Protein AF-A0A938UP21-F1 (afdb_monomer)

Secondary structure (DSSP, 8-state):
-PPPHHHHHHHHHHHHHHHHHHHHHHHHHHHH-TTHHHHHHHT-SSPPEE-TTS-EE--HHHHHHHHHHTIIIIITTTS-HHHHHHHHHHHHHHHHHHTT----HHHHHHHHHHHHHHHHHTT-HHHHHHHHHHHHHHHHHHHHHHHHHHHHHS-----PPPTTPPPGGGTSPPPHHHHTT---TTT--S-HHHHHTTHHHHHHHHHH--EEEEEE-SSTTSPPEEEEEEPPPP-SSS---HHHHHHHHHHHSTTSSBSS--HHHHHHHHHHTT-PBTTTEEEHHHHHHHHHH-TTS--BSSHHHHHHHHHHHHHT-SSGGG-EEEESEEETTTTEEET-B-S--TT----TTPEEEEHHHHHHS--------PPPP----PPP--PPPPPPPP----S------PPPTT-HHHHGGGHHHHHHHHTTSS----------PPPP----------

Sequence (454 aa):
MALSNRDRIQRGLDHVRVAVIPFVERELHAKLGPDWIEDVKAGRERALTVNPDGSVHWDAYGVLKTMMDRWHEVFRGTLGPAERSYTGELVDVRNRWAHDHTFTSDDTLRALDTMQRLCEAVGAAESAQEIGKLRNDTMRAVFDEQARNQTRYQGELQGMPSANLKPWREVATPHPDVASGNFMEAEFAADLAQVHAGKTVSLRIREAWTLVLVPTQPDPRAPIALATLRIAAPQGQAAQPLAERTAARLKTGEEYMVAALAPRVLIEYLDTHGLWHDPGHAALQELADWCGSFCYMPRLTAPMSVLEVTVSSGLGALLAEDKLAIAESWGAEANCYRGLALSAKPTLVLVPALLVVKYEAADAFPPPQDKPKTPPTRCPEPEPRDPPEPPEPPVVLPTRFFATVALDAVRPVPDLRDWKTISRSLSHQDGAASRTLGPRAGDPLSKQTGPRND

Radius of gyration: 39.06 Å; Cα contacts (8 Å, |Δi|>4): 400; chains: 1; bounding box: 122×60×92 Å

Mean predicted aligned error: 22.08 Å

pLDDT: mean 74.07, std 18.41, range [28.77, 97.56]

Structure (mmCIF, N/CA/C/O backbone):
data_AF-A0A938UP21-F1
#
_entry.id   AF-A0A938UP21-F1
#
loop_
_atom_site.group_PDB
_atom_site.id
_atom_site.type_symbol
_atom_site.label_atom_id
_atom_site.label_alt_id
_atom_site.label_comp_id
_atom_site.label_asym_id
_atom_site.label_entity_id
_atom_site.label_seq_id
_atom_site.pdbx_PDB_ins_code
_atom_site.Cartn_x
_atom_site.Cartn_y
_atom_site.Cartn_z
_atom_site.occupancy
_atom_site.B_iso_or_equiv
_atom_site.auth_seq_id
_atom_site.auth_comp_id
_atom_site.auth_asym_id
_atom_site.auth_atom_id
_atom_site.pdbx_PDB_model_num
ATOM 1 N N . MET A 1 1 ? -18.240 23.012 7.605 1.00 53.16 1 MET A N 1
ATOM 2 C CA . MET A 1 1 ? -16.763 22.969 7.706 1.00 53.16 1 MET A CA 1
ATOM 3 C C . MET A 1 1 ? -16.337 21.511 7.683 1.00 53.16 1 MET A C 1
ATOM 5 O O . MET A 1 1 ? -16.989 20.713 8.345 1.00 53.16 1 MET A O 1
ATOM 9 N N . ALA A 1 2 ? -15.335 21.143 6.882 1.00 70.81 2 ALA A N 1
ATOM 10 C CA . ALA A 1 2 ? -14.816 19.775 6.882 1.00 70.81 2 ALA A CA 1
ATOM 11 C C . ALA A 1 2 ? -14.104 19.507 8.216 1.00 70.81 2 ALA A C 1
ATOM 13 O O . ALA A 1 2 ? -13.318 20.338 8.663 1.00 70.81 2 ALA A O 1
ATOM 14 N N . LEU A 1 3 ? -14.411 18.380 8.857 1.00 84.06 3 LEU A N 1
ATOM 15 C CA . LEU A 1 3 ? -13.763 17.967 10.103 1.00 84.06 3 LEU A CA 1
ATOM 16 C C . LEU A 1 3 ? -12.276 17.714 9.861 1.00 84.06 3 LEU A C 1
ATOM 18 O O . LEU A 1 3 ? -11.917 17.096 8.853 1.00 84.06 3 LEU A O 1
ATOM 22 N N . SER A 1 4 ? -11.417 18.165 10.775 1.00 91.44 4 SER A N 1
ATOM 23 C CA . SER A 1 4 ? -10.003 17.799 10.725 1.00 91.44 4 SER A CA 1
ATOM 24 C C . SER A 1 4 ? -9.814 16.347 11.176 1.00 91.44 4 SER A C 1
ATOM 26 O O . SER A 1 4 ? -10.641 15.790 11.900 1.00 91.44 4 SER A O 1
ATOM 28 N N . ASN A 1 5 ? -8.710 15.719 10.769 1.00 92.56 5 ASN A N 1
ATOM 29 C CA . ASN A 1 5 ? -8.352 14.366 11.216 1.00 92.56 5 ASN A CA 1
ATOM 30 C C . ASN A 1 5 ? -8.297 14.261 12.744 1.00 92.56 5 ASN A C 1
ATOM 32 O O . ASN A 1 5 ? -8.788 13.301 13.333 1.00 92.56 5 ASN A O 1
ATOM 36 N N . ARG A 1 6 ? -7.793 15.309 13.394 1.00 93.44 6 ARG A N 1
ATOM 37 C CA . ARG A 1 6 ? -7.751 15.402 14.847 1.00 93.44 6 ARG A CA 1
ATOM 38 C C . ARG A 1 6 ? -9.147 15.460 15.475 1.00 93.44 6 ARG A C 1
ATOM 40 O O . ARG A 1 6 ? -9.380 14.774 16.467 1.00 93.44 6 ARG A O 1
ATOM 47 N N . ASP A 1 7 ? -10.071 16.227 14.895 1.00 93.56 7 ASP A N 1
ATOM 48 C CA . ASP A 1 7 ? -11.453 16.316 15.395 1.00 93.56 7 ASP A CA 1
ATOM 49 C C . ASP A 1 7 ? -12.176 14.974 15.273 1.00 93.56 7 ASP A C 1
ATOM 51 O O . ASP A 1 7 ? -12.970 14.606 16.138 1.00 93.56 7 ASP A O 1
ATOM 55 N N . ARG A 1 8 ? -11.890 14.212 14.208 1.00 94.50 8 ARG A N 1
ATOM 56 C CA . ARG A 1 8 ? -12.431 12.858 14.033 1.00 94.50 8 ARG A CA 1
ATOM 57 C C . ARG A 1 8 ? -11.932 11.909 15.120 1.00 94.50 8 ARG A C 1
ATOM 59 O O . ARG A 1 8 ? -12.740 11.185 15.694 1.00 94.50 8 ARG A O 1
ATOM 66 N N . ILE A 1 9 ? -10.637 11.955 15.441 1.00 95.50 9 ILE A N 1
ATOM 67 C CA . ILE A 1 9 ? -10.047 11.169 16.537 1.00 95.50 9 ILE A CA 1
ATOM 68 C C . ILE A 1 9 ? -10.649 11.574 17.882 1.00 95.50 9 ILE A C 1
ATOM 70 O O . ILE A 1 9 ? -10.997 10.700 18.669 1.00 95.50 9 ILE A O 1
ATOM 74 N N . GLN A 1 10 ? -10.823 12.874 18.136 1.00 95.25 10 GLN A N 1
ATOM 75 C CA . GLN A 1 10 ? -11.454 13.357 19.365 1.00 95.25 10 GLN A CA 1
ATOM 76 C C . GLN A 1 10 ? -12.874 12.801 19.520 1.00 95.25 10 GLN A C 1
ATOM 78 O O . GLN A 1 10 ? -13.187 12.215 20.552 1.00 95.25 10 GLN A O 1
ATOM 83 N N . ARG A 1 11 ? -13.704 12.909 18.474 1.00 95.50 11 ARG A N 1
ATOM 84 C CA . ARG A 1 11 ? -15.066 12.350 18.478 1.00 95.50 11 ARG A CA 1
ATOM 85 C C . ARG A 1 11 ? -15.062 10.839 18.703 1.00 95.50 11 ARG A C 1
ATOM 87 O O . ARG A 1 11 ? -15.864 10.340 19.483 1.00 95.50 11 ARG A O 1
ATOM 94 N N . GLY A 1 12 ? -14.141 10.116 18.064 1.00 95.62 12 GLY A N 1
ATOM 95 C CA . GLY A 1 12 ? -13.968 8.681 18.287 1.00 95.62 12 GLY A CA 1
ATOM 96 C C . GLY A 1 12 ? -13.616 8.347 19.743 1.00 95.62 12 GLY A C 1
ATOM 97 O O . GLY A 1 12 ? -14.248 7.479 20.341 1.00 95.62 12 GLY A O 1
ATOM 98 N N . LEU A 1 13 ? -12.671 9.079 20.346 1.00 95.31 13 LEU A N 1
ATOM 99 C CA . LEU A 1 13 ? -12.293 8.913 21.756 1.00 95.31 13 LEU A CA 1
ATOM 100 C C . LEU A 1 13 ? -13.448 9.233 22.712 1.00 95.31 13 LEU A C 1
ATOM 102 O O . LEU A 1 13 ? -13.588 8.561 23.733 1.00 95.31 13 LEU A O 1
ATOM 106 N N . ASP A 1 14 ? -14.284 10.219 22.388 1.00 94.75 14 ASP A N 1
ATOM 107 C CA . ASP A 1 14 ? -15.485 10.532 23.163 1.00 94.75 14 ASP A CA 1
ATOM 108 C C . ASP A 1 14 ? -16.497 9.378 23.138 1.00 94.75 14 ASP A C 1
ATOM 110 O O . ASP A 1 14 ? -17.001 8.991 24.195 1.00 94.75 14 ASP A O 1
ATOM 114 N N . HIS A 1 15 ? -16.733 8.763 21.973 1.00 95.12 15 HIS A N 1
ATOM 115 C CA . HIS A 1 15 ? -17.594 7.579 21.865 1.00 95.12 15 HIS A CA 1
ATOM 116 C C . HIS A 1 15 ? -17.033 6.376 22.630 1.00 95.12 15 HIS A C 1
ATOM 118 O O . HIS A 1 15 ? -17.785 5.710 23.344 1.00 95.12 15 HIS A O 1
ATOM 124 N N . VAL A 1 16 ? -15.721 6.124 22.541 1.00 94.69 16 VAL A N 1
ATOM 125 C CA . VAL A 1 16 ? -15.056 5.062 23.318 1.00 94.69 16 VAL A CA 1
ATOM 126 C C . VAL A 1 16 ? -15.202 5.318 24.811 1.00 94.69 16 VAL A C 1
ATOM 128 O O . VAL A 1 16 ? -15.555 4.408 25.555 1.00 94.69 16 VAL A O 1
ATOM 131 N N . ARG A 1 17 ? -14.977 6.554 25.265 1.00 93.31 17 ARG A N 1
ATOM 132 C CA . ARG A 1 17 ? -15.127 6.920 26.676 1.00 93.31 17 ARG A CA 1
ATOM 133 C C . ARG A 1 17 ? -16.528 6.574 27.181 1.00 93.31 17 ARG A C 1
ATOM 135 O O . ARG A 1 17 ? -16.645 5.872 28.178 1.00 93.31 17 ARG A O 1
ATOM 142 N N . VAL A 1 18 ? -17.573 7.017 26.484 1.00 92.19 18 VAL A N 1
ATOM 143 C CA . VAL A 1 18 ? -18.966 6.753 26.884 1.00 92.19 18 VAL A CA 1
ATOM 144 C C . VAL A 1 18 ? -19.294 5.256 26.844 1.00 92.19 18 VAL A C 1
ATOM 146 O O . VAL A 1 18 ? -19.965 4.757 27.740 1.00 92.19 18 VAL A O 1
ATOM 149 N N . ALA A 1 19 ? -18.788 4.527 25.846 1.00 92.75 19 ALA A N 1
ATOM 150 C CA . ALA A 1 19 ? -19.020 3.092 25.691 1.00 92.75 19 ALA A CA 1
ATOM 151 C C . ALA A 1 19 ? -18.373 2.244 26.795 1.00 92.75 19 ALA A C 1
ATOM 153 O O . ALA A 1 19 ? -18.950 1.263 27.259 1.00 92.75 19 ALA A O 1
ATOM 154 N N . VAL A 1 20 ? -17.152 2.603 27.188 1.00 92.50 20 VAL A N 1
ATOM 155 C CA . VAL A 1 20 ? -16.302 1.762 28.032 1.00 92.50 20 VAL A CA 1
ATOM 156 C C . VAL A 1 20 ? -16.561 1.989 29.525 1.00 92.50 20 VAL A C 1
ATOM 158 O O . VAL A 1 20 ? -16.416 1.047 30.301 1.00 92.50 20 VAL A O 1
ATOM 161 N N . ILE A 1 21 ? -16.988 3.188 29.945 1.00 91.62 21 ILE A N 1
ATOM 162 C CA . ILE A 1 21 ? -17.228 3.506 31.368 1.00 91.62 21 ILE A CA 1
ATOM 163 C C . ILE A 1 21 ? -18.192 2.512 32.047 1.00 91.62 21 ILE A C 1
ATOM 165 O O . ILE A 1 21 ? -17.780 1.912 33.042 1.00 91.62 21 ILE A O 1
ATOM 169 N N . PRO A 1 22 ? -19.412 2.244 31.528 1.00 91.81 22 PRO A N 1
ATOM 170 C CA . PRO A 1 22 ? -20.360 1.356 32.209 1.00 91.81 22 PRO A CA 1
ATOM 171 C C . PRO A 1 22 ? -19.843 -0.080 32.341 1.00 91.81 22 PRO A C 1
ATOM 173 O O . PRO A 1 22 ? -20.136 -0.775 33.312 1.00 91.81 22 PRO A O 1
ATOM 176 N N . PHE A 1 23 ? -19.060 -0.532 31.360 1.00 92.19 23 PHE A N 1
ATOM 177 C CA . PHE A 1 23 ? -18.418 -1.839 31.393 1.00 92.19 23 PHE A CA 1
ATOM 178 C C . PHE A 1 23 ? -17.330 -1.893 32.463 1.00 92.19 23 PHE A C 1
ATOM 180 O O . PHE A 1 23 ? -17.321 -2.803 33.287 1.00 92.19 23 PHE A O 1
ATOM 187 N N . VAL A 1 24 ? -16.439 -0.902 32.483 1.00 90.75 24 VAL A N 1
ATOM 188 C CA . VAL A 1 24 ? -15.326 -0.839 33.434 1.00 90.75 24 VAL A CA 1
ATOM 189 C C . VAL A 1 24 ? -15.830 -0.766 34.871 1.00 90.75 24 VAL A C 1
ATOM 191 O O . VAL A 1 24 ? -15.358 -1.533 35.704 1.00 90.75 24 VAL A O 1
ATOM 194 N N . GLU A 1 25 ? -16.814 0.084 35.160 1.00 90.38 25 GLU A N 1
ATOM 195 C CA . GLU A 1 25 ? -17.383 0.203 36.508 1.00 90.38 25 GLU A CA 1
ATOM 196 C C . GLU A 1 25 ? -18.061 -1.093 36.964 1.00 90.38 25 GLU A C 1
ATOM 198 O O . GLU A 1 25 ? -17.869 -1.519 38.104 1.00 90.38 25 GLU A O 1
ATOM 203 N N . ARG A 1 26 ? -18.783 -1.777 36.066 1.00 90.69 26 ARG A N 1
ATOM 204 C CA . ARG A 1 26 ? -19.416 -3.066 36.367 1.00 90.69 26 ARG A CA 1
ATOM 205 C C . ARG A 1 26 ? -18.391 -4.147 36.709 1.00 90.69 26 ARG A C 1
ATOM 207 O O . ARG A 1 26 ? -18.565 -4.845 37.705 1.00 90.69 26 ARG A O 1
ATOM 214 N N . GLU A 1 27 ? -17.341 -4.301 35.902 1.00 89.75 27 GLU A N 1
ATOM 215 C CA . GLU A 1 27 ? -16.314 -5.326 36.138 1.00 89.75 27 GLU A CA 1
ATOM 216 C C . GLU A 1 27 ? -15.467 -5.004 37.384 1.00 89.75 27 GLU A C 1
ATOM 218 O O . GLU A 1 27 ? -15.149 -5.907 38.160 1.00 89.75 27 GLU A O 1
ATOM 223 N N . LEU A 1 28 ? -15.152 -3.722 37.625 1.00 88.31 28 LEU A N 1
ATOM 224 C CA . LEU A 1 28 ? -14.449 -3.278 38.834 1.00 88.31 28 LEU A CA 1
ATOM 225 C C . LEU A 1 28 ? -15.271 -3.572 40.091 1.00 88.31 28 LEU A C 1
ATOM 227 O O . LEU A 1 28 ? -14.759 -4.208 41.009 1.00 88.31 28 LEU A O 1
ATOM 231 N N . HIS A 1 29 ? -16.550 -3.194 40.109 1.00 88.56 29 HIS A N 1
ATOM 232 C CA . HIS A 1 29 ? -17.440 -3.475 41.235 1.00 88.56 29 HIS A CA 1
ATOM 233 C C . HIS A 1 29 ? -17.622 -4.987 41.458 1.00 88.56 29 HIS A C 1
ATOM 235 O O . HIS A 1 29 ? -17.647 -5.452 42.595 1.00 88.56 29 HIS A O 1
ATOM 241 N N . ALA A 1 30 ? -17.708 -5.782 40.385 1.00 89.12 30 ALA A N 1
ATOM 242 C CA . ALA A 1 30 ? -17.867 -7.234 40.482 1.00 89.12 30 ALA A CA 1
ATOM 243 C C . ALA A 1 30 ? -16.637 -7.956 41.065 1.00 89.12 30 ALA A C 1
ATOM 245 O O . ALA A 1 30 ? -16.796 -9.001 41.699 1.00 89.12 30 ALA A O 1
ATOM 246 N N . LYS A 1 31 ? -15.420 -7.440 40.841 1.00 88.38 31 LYS A N 1
ATOM 247 C CA . LYS A 1 31 ? -14.167 -8.082 41.283 1.00 88.38 31 LYS A CA 1
ATOM 248 C C . LYS A 1 31 ? -13.575 -7.498 42.563 1.00 88.38 31 LYS A C 1
ATOM 250 O O . LYS A 1 31 ? -13.057 -8.268 43.365 1.00 88.38 31 LYS A O 1
ATOM 255 N N . LEU A 1 32 ? -13.635 -6.179 42.739 1.00 83.06 32 LEU A N 1
ATOM 256 C CA . LEU A 1 32 ? -13.038 -5.460 43.873 1.00 83.06 32 LEU A CA 1
ATOM 257 C C . LEU A 1 32 ? -14.063 -5.131 44.975 1.00 83.06 32 LEU A C 1
ATOM 259 O O . LEU A 1 32 ? -13.678 -4.809 46.092 1.00 83.06 32 LEU A O 1
ATOM 263 N N . GLY A 1 33 ? -15.366 -5.256 44.700 1.00 85.69 33 GLY A N 1
ATOM 264 C CA . GLY A 1 33 ? -16.418 -4.989 45.682 1.00 85.69 33 GLY A CA 1
ATOM 265 C C . GLY A 1 33 ? -16.743 -3.493 45.840 1.00 85.69 33 GLY A C 1
ATOM 266 O O . GLY A 1 33 ? -16.491 -2.715 44.921 1.00 85.69 33 GLY A O 1
ATOM 267 N N . PRO A 1 34 ? -17.347 -3.074 46.970 1.00 79.69 34 PRO A N 1
ATOM 268 C CA . PRO A 1 34 ? -17.900 -1.724 47.142 1.00 79.69 34 PRO A CA 1
ATOM 269 C C . PRO A 1 34 ? -16.841 -0.611 47.234 1.00 79.69 34 PRO A C 1
ATOM 271 O O . PRO A 1 34 ? -17.124 0.515 46.834 1.00 79.69 34 PRO A O 1
ATOM 274 N N . ASP A 1 35 ? -15.618 -0.925 47.674 1.00 80.56 35 ASP A N 1
ATOM 275 C CA . ASP A 1 35 ? -14.524 0.047 47.855 1.00 80.56 35 ASP A CA 1
ATOM 276 C C . ASP A 1 35 ? -13.608 0.172 46.623 1.00 80.56 35 ASP A C 1
ATOM 278 O O . ASP A 1 35 ? -12.524 0.759 46.683 1.00 80.56 35 ASP A O 1
ATOM 282 N N . TRP A 1 36 ? -14.056 -0.332 45.467 1.00 82.75 36 TRP A N 1
ATOM 283 C CA . TRP A 1 36 ? -13.267 -0.356 44.233 1.00 82.75 36 TRP A CA 1
ATOM 284 C C . TRP A 1 36 ? -12.728 1.027 43.825 1.00 82.75 36 TRP A C 1
ATOM 286 O O . TRP A 1 36 ? -11.668 1.122 43.207 1.00 82.75 36 TRP A O 1
ATOM 296 N N . ILE A 1 37 ? -13.432 2.109 44.175 1.00 81.38 37 ILE A N 1
ATOM 297 C CA . ILE A 1 37 ? -13.023 3.487 43.867 1.00 81.38 37 ILE A CA 1
ATOM 298 C C . ILE A 1 37 ? -11.719 3.844 44.591 1.00 81.38 37 ILE A C 1
ATOM 300 O O . ILE A 1 37 ? -10.814 4.414 43.975 1.00 81.38 37 ILE A O 1
ATOM 304 N N . GLU A 1 38 ? -11.601 3.508 45.875 1.00 77.56 38 GLU A N 1
ATOM 305 C CA . GLU A 1 38 ? -10.403 3.800 46.668 1.00 77.56 38 GLU A CA 1
ATOM 306 C C . GLU A 1 38 ? -9.229 2.912 46.238 1.00 77.56 38 GLU A C 1
ATOM 308 O O . GLU A 1 38 ? -8.113 3.408 46.070 1.00 77.56 38 GLU A O 1
ATOM 313 N N . ASP A 1 39 ? -9.488 1.647 45.898 1.00 76.75 39 ASP A N 1
ATOM 314 C CA . ASP A 1 39 ? -8.469 0.734 45.363 1.00 76.75 39 ASP A CA 1
ATOM 315 C C . ASP A 1 39 ? -7.904 1.191 44.012 1.00 76.75 39 ASP A C 1
ATOM 317 O O . ASP A 1 39 ? -6.710 1.035 43.722 1.00 76.75 39 ASP A O 1
ATOM 321 N N . VAL A 1 40 ? -8.749 1.748 43.140 1.00 77.50 40 VAL A N 1
ATOM 322 C CA . VAL A 1 40 ? -8.302 2.296 41.853 1.00 77.50 40 VAL A CA 1
ATOM 323 C C . VAL A 1 40 ? -7.555 3.618 42.052 1.00 77.50 40 VAL A C 1
ATOM 325 O O . VAL A 1 40 ? -6.576 3.863 41.344 1.00 77.50 40 VAL A O 1
ATOM 328 N N . LYS A 1 41 ? -7.950 4.453 43.023 1.00 76.38 41 LYS A N 1
ATOM 329 C CA . LYS A 1 41 ? -7.208 5.675 43.380 1.00 76.38 41 LYS A CA 1
ATOM 330 C C . LYS A 1 41 ? -5.822 5.358 43.943 1.00 76.38 41 LYS A C 1
ATOM 332 O O . LYS A 1 41 ? -4.856 5.984 43.516 1.00 76.38 41 LYS A O 1
ATOM 337 N N . ALA A 1 42 ? -5.713 4.384 44.846 1.00 69.94 42 ALA A N 1
ATOM 338 C CA . ALA A 1 42 ? -4.457 4.020 45.503 1.00 69.94 42 ALA A CA 1
ATOM 339 C C . ALA A 1 42 ? -3.399 3.472 44.528 1.00 69.94 42 ALA A C 1
ATOM 341 O O . ALA A 1 42 ? -2.203 3.664 44.735 1.00 69.94 42 ALA A O 1
ATOM 342 N N . GLY A 1 43 ? -3.826 2.810 43.448 1.00 66.88 43 GLY A N 1
ATOM 343 C CA . GLY A 1 43 ? -2.924 2.234 42.445 1.00 66.88 43 GLY A CA 1
ATOM 344 C C . GLY A 1 43 ? -2.545 3.154 41.283 1.00 66.88 43 GLY A C 1
ATOM 345 O O . GLY A 1 43 ? -1.907 2.682 40.345 1.00 66.88 43 GLY A O 1
ATOM 346 N N . ARG A 1 44 ? -2.955 4.429 41.292 1.00 68.00 44 ARG A N 1
ATOM 347 C CA . ARG A 1 44 ? -2.713 5.370 40.190 1.00 68.00 44 ARG A CA 1
ATOM 348 C C . ARG A 1 44 ? -1.779 6.503 40.580 1.00 68.00 44 ARG A C 1
ATOM 350 O O . ARG A 1 44 ? -1.978 7.163 41.588 1.00 68.00 44 ARG A O 1
ATOM 357 N N . GLU A 1 45 ? -0.858 6.837 39.677 1.00 62.69 45 GLU A N 1
ATOM 358 C CA . GLU A 1 45 ? -0.044 8.059 39.787 1.00 62.69 45 GLU A CA 1
ATOM 359 C C . GLU A 1 45 ? -0.882 9.344 39.648 1.00 62.69 45 GLU A C 1
ATOM 361 O O . GLU A 1 45 ? -0.551 10.376 40.227 1.00 62.69 45 GLU A O 1
ATOM 366 N N . ARG A 1 46 ? -1.984 9.296 38.884 1.00 65.38 46 ARG A N 1
ATOM 367 C CA . ARG A 1 46 ? -2.949 10.399 38.745 1.00 65.38 46 ARG A CA 1
ATOM 368 C C . ARG A 1 46 ? -4.278 10.019 39.383 1.00 65.38 46 ARG A C 1
ATOM 370 O O . ARG A 1 46 ? -4.991 9.158 38.861 1.00 65.38 46 ARG A O 1
ATOM 377 N N . ALA A 1 47 ? -4.605 10.691 40.484 1.00 61.84 47 ALA A N 1
ATOM 378 C CA . ALA A 1 47 ? -5.846 10.481 41.217 1.00 61.84 47 ALA A CA 1
ATOM 379 C C . ALA A 1 47 ? -7.077 10.734 40.332 1.00 61.84 47 ALA A C 1
ATOM 381 O O . ALA A 1 47 ? -7.118 11.679 39.542 1.00 61.84 47 ALA A O 1
ATOM 382 N N . LEU A 1 48 ? -8.089 9.878 40.483 1.00 69.88 48 LEU A N 1
ATOM 383 C CA . LEU A 1 48 ? -9.390 10.063 39.854 1.00 69.88 48 LEU A CA 1
ATOM 384 C C . LEU A 1 48 ? -10.140 11.199 40.552 1.00 69.88 48 LEU A C 1
ATOM 386 O O . LEU A 1 48 ? -10.275 11.209 41.776 1.00 69.88 48 LEU A O 1
ATOM 390 N N . THR A 1 49 ? -10.653 12.138 39.766 1.00 71.88 49 THR A N 1
ATOM 391 C CA . THR A 1 49 ? -11.546 13.189 40.254 1.00 71.88 49 THR A CA 1
ATOM 392 C C . THR A 1 49 ? -12.931 12.604 40.495 1.00 71.88 49 THR A C 1
ATOM 394 O O . THR A 1 49 ? -13.519 12.012 39.590 1.00 71.88 49 THR A O 1
ATOM 397 N N . VAL A 1 50 ? -13.454 12.768 41.708 1.00 74.56 50 VAL A N 1
ATOM 398 C CA . VAL A 1 50 ? -14.803 12.331 42.084 1.00 74.56 50 VAL A CA 1
ATOM 399 C C . VAL A 1 50 ? -15.700 13.560 42.155 1.00 74.56 50 VAL A C 1
ATOM 401 O O . VAL A 1 50 ? -15.324 14.567 42.757 1.00 74.56 50 VAL A O 1
ATOM 404 N N . ASN A 1 51 ? -16.861 13.492 41.506 1.00 75.56 51 ASN A N 1
ATOM 405 C CA . ASN A 1 51 ? -17.850 14.561 41.558 1.00 75.56 51 ASN A CA 1
ATOM 406 C C . ASN A 1 51 ? -18.500 14.624 42.954 1.00 75.56 51 ASN A C 1
ATOM 408 O O . ASN A 1 51 ? -18.519 13.618 43.664 1.00 75.56 51 ASN A O 1
ATOM 412 N N . PRO A 1 52 ? -19.115 15.758 43.332 1.00 67.00 52 PRO A N 1
ATOM 413 C CA . PRO A 1 52 ? -19.845 15.883 44.600 1.00 67.00 52 PRO A CA 1
ATOM 414 C C . PRO A 1 52 ? -20.971 14.849 44.788 1.00 67.00 52 PRO A C 1
ATOM 416 O O . PRO A 1 52 ? -21.355 14.572 45.917 1.00 67.00 52 PRO A O 1
ATOM 419 N N . ASP A 1 53 ? -21.467 14.275 43.688 1.00 67.62 53 ASP A N 1
ATOM 420 C CA . ASP A 1 53 ? -22.515 13.244 43.634 1.00 67.62 53 ASP A CA 1
ATOM 421 C C . ASP A 1 53 ? -21.979 11.805 43.829 1.00 67.62 53 ASP A C 1
ATOM 423 O O . ASP A 1 53 ? -22.693 10.824 43.663 1.00 67.62 53 ASP A O 1
ATOM 427 N N . GLY A 1 54 ? -20.682 11.643 44.116 1.00 69.62 54 GLY A N 1
ATOM 428 C CA . GLY A 1 54 ? -20.049 10.333 44.319 1.00 69.62 54 GLY A CA 1
ATOM 429 C C . GLY A 1 54 ? -19.674 9.581 43.033 1.00 69.62 54 GLY A C 1
ATOM 430 O O . GLY A 1 54 ? -18.928 8.607 43.099 1.00 69.62 54 GLY A O 1
ATOM 431 N N . SER A 1 55 ? -20.103 10.046 41.853 1.00 74.31 55 SER A N 1
ATOM 432 C CA . SER A 1 55 ? -19.690 9.486 40.556 1.00 74.31 55 SER A CA 1
ATOM 433 C C . SER A 1 55 ? -18.231 9.826 40.220 1.00 74.31 55 SER A C 1
ATOM 435 O O . SER A 1 55 ? -17.794 10.965 40.425 1.00 74.31 55 SER A O 1
ATOM 437 N N . VAL A 1 56 ? -17.498 8.896 39.606 1.00 80.38 56 VAL A N 1
ATOM 438 C CA . VAL A 1 56 ? -16.130 9.139 39.125 1.00 80.38 56 VAL A CA 1
ATOM 439 C C . VAL A 1 56 ? -16.160 9.896 37.794 1.00 80.38 56 VAL A C 1
ATOM 441 O O . VAL A 1 56 ? -16.812 9.481 36.839 1.00 80.38 56 VAL A O 1
ATOM 444 N N . HIS A 1 57 ? -15.420 11.003 37.696 1.00 82.50 57 HIS A N 1
ATOM 445 C CA . HIS A 1 57 ? -15.221 11.688 36.422 1.00 82.50 57 HIS A CA 1
ATOM 446 C C . HIS A 1 57 ? -14.112 10.991 35.623 1.00 82.50 57 HIS A C 1
ATOM 448 O O . HIS A 1 57 ? -12.918 11.163 35.887 1.00 82.50 57 HIS A O 1
ATOM 454 N N . TRP A 1 58 ? -14.520 10.219 34.618 1.00 83.31 58 TRP A N 1
ATOM 455 C CA . TRP A 1 58 ? -13.621 9.524 33.703 1.00 83.31 58 TRP A CA 1
ATOM 456 C C . TRP A 1 58 ? -13.242 10.391 32.502 1.00 83.31 58 TRP A C 1
ATOM 458 O O . TRP A 1 58 ? -14.096 10.878 31.757 1.00 83.31 58 TRP A O 1
ATOM 468 N N . ASP A 1 59 ? -11.941 10.527 32.255 1.00 86.38 59 ASP A N 1
ATOM 469 C CA . ASP A 1 59 ? -11.420 10.957 30.962 1.00 86.38 59 ASP A CA 1
ATOM 470 C C . ASP A 1 59 ? -11.048 9.737 30.099 1.00 86.38 59 ASP A C 1
ATOM 472 O O . ASP A 1 59 ? -10.884 8.623 30.603 1.00 86.38 59 ASP A O 1
ATOM 476 N N . ALA A 1 60 ? -10.908 9.931 28.783 1.00 87.38 60 ALA A N 1
ATOM 477 C CA . ALA A 1 60 ? -10.624 8.829 27.856 1.00 87.38 60 ALA A CA 1
ATOM 478 C C . ALA A 1 60 ? -9.313 8.092 28.197 1.00 87.38 60 ALA A C 1
ATOM 480 O O . ALA A 1 60 ? -9.238 6.873 28.090 1.00 87.38 60 ALA A O 1
ATOM 481 N N . TYR A 1 61 ? -8.283 8.807 28.660 1.00 90.19 61 TYR A N 1
ATOM 482 C CA . TYR A 1 61 ? -7.043 8.163 29.101 1.00 90.19 61 TYR A CA 1
ATOM 483 C C . TYR A 1 61 ? -7.215 7.460 30.434 1.00 90.19 61 TYR A C 1
ATOM 485 O O . TYR A 1 6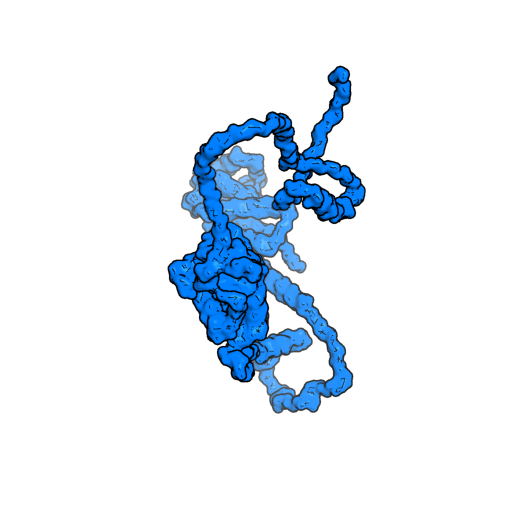1 ? -6.737 6.344 30.591 1.00 90.19 61 TYR A O 1
ATOM 493 N N . GLY A 1 62 ? -7.908 8.077 31.387 1.00 87.88 62 GLY A N 1
ATOM 494 C CA . GLY A 1 62 ? -8.186 7.484 32.679 1.00 87.88 62 GLY A CA 1
ATOM 495 C C . GLY A 1 62 ? -8.899 6.149 32.541 1.00 87.88 62 GLY A C 1
ATOM 496 O O . GLY A 1 62 ? -8.426 5.166 33.094 1.00 87.88 62 GLY A O 1
ATOM 497 N N . VAL A 1 63 ? -9.958 6.055 31.747 1.00 90.62 63 VAL A N 1
ATOM 498 C CA . VAL A 1 63 ? -10.658 4.773 31.599 1.00 90.62 63 VAL A CA 1
ATOM 499 C C . VAL A 1 63 ? -9.771 3.706 30.932 1.00 90.62 63 VAL A C 1
ATOM 501 O O . VAL A 1 63 ? -9.603 2.616 31.480 1.00 90.62 63 VAL A O 1
ATOM 504 N N . LEU A 1 64 ? -9.091 4.039 29.827 1.00 93.00 64 LEU A N 1
ATOM 505 C CA . LEU A 1 64 ? -8.242 3.094 29.087 1.00 93.00 64 LEU A CA 1
ATOM 506 C C . LEU A 1 64 ? -7.008 2.651 29.888 1.00 93.00 64 LEU A C 1
ATOM 508 O O . LEU A 1 64 ? -6.637 1.478 29.893 1.00 93.00 64 LEU A O 1
ATOM 512 N N . LYS A 1 65 ? -6.374 3.575 30.611 1.00 90.75 65 LYS A N 1
ATOM 513 C CA . LYS A 1 65 ? -5.204 3.276 31.439 1.00 90.75 65 LYS A CA 1
ATOM 514 C C . LYS A 1 65 ? -5.579 2.396 32.633 1.00 90.75 65 LYS A C 1
ATOM 516 O O . LYS A 1 65 ? -4.836 1.472 32.937 1.00 90.75 65 LYS A O 1
ATOM 521 N N . THR A 1 66 ? -6.750 2.597 33.251 1.00 89.75 66 THR A N 1
ATOM 522 C CA . THR A 1 66 ? -7.243 1.696 34.315 1.00 89.75 66 THR A CA 1
ATOM 523 C C . THR A 1 66 ? -7.472 0.286 33.787 1.00 89.75 66 THR A C 1
ATOM 525 O O . THR A 1 66 ? -7.063 -0.674 34.438 1.00 89.75 66 THR A O 1
ATOM 528 N N . MET A 1 67 ? -8.062 0.152 32.594 1.00 91.44 67 MET A N 1
ATOM 529 C CA . MET A 1 67 ? -8.204 -1.155 31.949 1.00 91.44 67 MET A CA 1
ATOM 530 C C . MET A 1 67 ? -6.853 -1.840 31.747 1.00 91.44 67 MET A C 1
ATOM 532 O O . MET A 1 67 ? -6.720 -3.033 32.011 1.00 91.44 67 MET A O 1
ATOM 536 N N . MET A 1 68 ? -5.841 -1.086 31.313 1.00 90.56 68 MET A N 1
ATOM 537 C CA . MET A 1 68 ? -4.507 -1.622 31.057 1.00 90.56 68 MET A CA 1
ATOM 538 C C . MET A 1 68 ? -3.770 -2.034 32.340 1.00 90.56 68 MET A C 1
ATOM 540 O O . MET A 1 68 ? -3.174 -3.111 32.372 1.00 90.56 68 MET A O 1
ATOM 544 N N . ASP A 1 69 ? -3.835 -1.217 33.393 1.00 89.12 69 ASP A N 1
ATOM 545 C CA . ASP A 1 69 ? -3.125 -1.470 34.653 1.00 89.12 69 ASP A CA 1
ATOM 546 C C . ASP A 1 69 ? -3.743 -2.641 35.429 1.00 89.12 69 ASP A C 1
ATOM 548 O O . ASP A 1 69 ? -3.026 -3.465 35.991 1.00 89.12 69 ASP A O 1
ATOM 552 N N . ARG A 1 70 ? -5.075 -2.776 35.397 1.00 88.88 70 ARG A N 1
ATOM 553 C CA . ARG A 1 70 ? -5.819 -3.842 36.092 1.00 88.88 70 ARG A CA 1
ATOM 554 C C . ARG A 1 70 ? -6.251 -4.972 35.159 1.00 88.88 70 ARG A C 1
ATOM 556 O O . ARG A 1 70 ? -7.197 -5.706 35.449 1.00 88.88 70 ARG A O 1
ATOM 563 N N . TRP A 1 71 ? -5.542 -5.154 34.042 1.00 91.25 71 TRP A N 1
ATOM 564 C CA . TRP A 1 71 ? -5.901 -6.147 33.028 1.00 91.25 71 TRP A CA 1
ATOM 565 C C . TRP A 1 71 ? -5.941 -7.570 33.590 1.00 91.25 71 TRP A C 1
ATOM 567 O O . TRP A 1 71 ? -6.905 -8.303 33.387 1.00 91.25 71 TRP A O 1
ATOM 577 N N . HIS A 1 72 ? -4.885 -7.975 34.300 1.00 89.44 72 HIS A N 1
ATOM 578 C CA . HIS A 1 72 ? -4.752 -9.341 34.812 1.00 89.44 72 HIS A CA 1
ATOM 579 C C . HIS A 1 72 ? -5.713 -9.655 35.961 1.00 89.44 72 HIS A C 1
ATOM 581 O O . HIS A 1 72 ? -6.113 -10.808 36.101 1.00 89.44 72 HIS A O 1
ATOM 587 N N . GLU A 1 73 ? -6.072 -8.644 36.748 1.00 87.56 73 GLU A N 1
ATOM 588 C CA . GLU A 1 73 ? -6.898 -8.778 37.948 1.00 87.56 73 GLU A CA 1
ATOM 589 C C . GLU A 1 73 ? -8.394 -8.785 37.616 1.00 87.56 73 GLU A C 1
ATOM 591 O O . GLU A 1 73 ? -9.144 -9.600 38.152 1.00 87.56 73 GLU A O 1
ATOM 596 N N . VAL A 1 74 ? -8.822 -7.900 36.707 1.00 87.94 74 VAL A N 1
ATOM 597 C CA . VAL A 1 74 ? -10.245 -7.626 36.463 1.00 87.94 74 VAL A CA 1
ATOM 598 C C . VAL A 1 74 ? -10.682 -8.094 35.075 1.00 87.94 74 VAL A C 1
ATOM 600 O O . VAL A 1 74 ? -11.645 -8.847 34.956 1.00 87.94 74 VAL A O 1
ATOM 603 N N . PHE A 1 75 ? -9.957 -7.711 34.020 1.00 91.31 75 PHE A N 1
ATOM 604 C CA . PHE A 1 75 ? -10.470 -7.795 32.644 1.00 91.31 75 PHE A CA 1
ATOM 605 C C . PHE A 1 75 ? -10.095 -9.071 31.881 1.00 91.31 75 PHE A C 1
ATOM 607 O O . PHE A 1 75 ? -10.789 -9.431 30.935 1.00 91.31 75 PHE A O 1
ATOM 614 N N . ARG A 1 76 ? -9.049 -9.801 32.292 1.00 90.50 76 ARG A N 1
ATOM 615 C CA . ARG A 1 76 ? -8.553 -11.009 31.596 1.00 90.50 76 ARG A CA 1
ATOM 616 C C . ARG A 1 76 ? -9.594 -12.128 31.466 1.00 90.50 76 ARG A C 1
ATOM 618 O O . ARG A 1 76 ? -9.460 -12.971 30.585 1.00 90.50 76 ARG A O 1
ATOM 625 N N . GLY A 1 77 ? -10.575 -12.180 32.368 1.00 86.44 77 GLY A N 1
ATOM 626 C CA . GLY A 1 77 ? -11.647 -13.178 32.321 1.00 86.44 77 GLY A CA 1
ATOM 627 C C . GLY A 1 77 ? -12.721 -12.879 31.273 1.00 86.44 77 GLY A C 1
ATOM 628 O O . GLY A 1 77 ? -13.358 -13.810 30.789 1.00 86.44 77 GLY A O 1
ATOM 629 N N . THR A 1 78 ? -12.899 -11.605 30.921 1.00 88.56 78 THR A N 1
ATOM 630 C CA . THR A 1 78 ? -14.009 -11.122 30.085 1.00 88.56 78 THR A CA 1
ATOM 631 C C . THR A 1 78 ? -13.521 -10.685 28.699 1.00 88.56 78 THR A C 1
ATOM 633 O O . THR A 1 78 ? -14.227 -10.874 27.714 1.00 88.56 78 THR A O 1
ATOM 636 N N . LEU A 1 79 ? -12.301 -10.142 28.605 1.00 90.38 79 LEU A N 1
ATOM 637 C CA . LEU A 1 79 ? -11.665 -9.662 27.375 1.00 90.38 79 LEU A CA 1
ATOM 638 C C . LEU A 1 79 ? -10.372 -10.443 27.079 1.00 90.38 79 LEU A C 1
ATOM 640 O O . LEU A 1 79 ? -9.619 -10.809 27.987 1.00 90.38 79 LEU A O 1
ATOM 644 N N . GLY A 1 80 ? -10.098 -10.690 25.798 1.00 92.25 80 GLY A N 1
ATOM 645 C CA . GLY A 1 80 ? -8.969 -11.488 25.330 1.00 92.25 80 GLY A CA 1
ATOM 646 C C . GLY A 1 80 ? -7.666 -10.698 25.119 1.00 92.25 80 GLY A C 1
ATOM 647 O O . GLY A 1 80 ? -7.573 -9.497 25.375 1.00 92.25 80 GLY A O 1
ATOM 648 N N . PRO A 1 81 ? -6.594 -11.367 24.651 1.00 92.44 81 PRO A N 1
ATOM 649 C CA . PRO A 1 81 ? -5.306 -10.715 24.408 1.00 92.44 81 PRO A CA 1
ATOM 650 C C . PRO A 1 81 ? -5.357 -9.603 23.350 1.00 92.44 81 PRO A C 1
ATOM 652 O O . PRO A 1 81 ? -4.601 -8.639 23.454 1.00 92.44 81 PRO A O 1
ATOM 655 N N . ALA A 1 82 ? -6.238 -9.719 22.352 1.00 93.75 82 ALA A N 1
ATOM 656 C CA . ALA A 1 82 ? -6.374 -8.729 21.285 1.00 93.75 82 ALA A CA 1
ATOM 657 C C . ALA A 1 82 ? -6.921 -7.398 21.822 1.00 93.75 82 ALA A C 1
ATOM 659 O O . ALA A 1 82 ? -6.389 -6.332 21.518 1.00 93.75 82 ALA A O 1
ATOM 660 N N . GLU A 1 83 ? -7.922 -7.459 22.698 1.00 94.25 83 GLU A N 1
ATOM 661 C CA . GLU A 1 83 ? -8.545 -6.296 23.327 1.00 94.25 83 GLU A CA 1
ATOM 662 C C . GLU A 1 83 ? -7.560 -5.546 24.230 1.00 94.25 83 GLU A C 1
ATOM 664 O O . GLU A 1 83 ? -7.595 -4.314 24.311 1.00 94.25 83 GLU A O 1
ATOM 669 N N . ARG A 1 84 ? -6.613 -6.265 24.848 1.00 94.50 84 ARG A N 1
ATOM 670 C CA . ARG A 1 84 ? -5.499 -5.642 25.573 1.00 94.50 84 ARG A CA 1
ATOM 671 C C . ARG A 1 84 ? -4.627 -4.809 24.639 1.00 94.50 84 ARG A C 1
ATOM 673 O O . ARG A 1 84 ? -4.288 -3.674 24.971 1.00 94.50 84 ARG A O 1
ATOM 680 N N . SER A 1 85 ? -4.268 -5.365 23.481 1.00 96.12 85 SER A N 1
ATOM 681 C CA . SER A 1 85 ? -3.479 -4.660 22.467 1.00 96.12 85 SER A CA 1
ATOM 682 C C . SER A 1 85 ? -4.218 -3.433 21.932 1.00 96.12 85 SER A C 1
ATOM 684 O O . SER A 1 85 ? -3.610 -2.370 21.831 1.00 96.12 85 SER A O 1
ATOM 686 N N . TYR A 1 86 ? -5.527 -3.541 21.678 1.00 95.56 86 TYR A N 1
ATOM 687 C CA . TYR A 1 86 ? -6.356 -2.400 21.276 1.00 95.56 86 TYR A CA 1
ATOM 688 C C . TYR A 1 86 ? -6.363 -1.305 22.342 1.00 95.56 86 TYR A C 1
ATOM 690 O O . TYR A 1 86 ? -6.151 -0.138 22.029 1.00 95.56 86 TYR A O 1
ATOM 698 N N . THR A 1 87 ? -6.529 -1.676 23.612 1.00 95.06 87 THR A N 1
ATOM 699 C CA . THR A 1 87 ? -6.506 -0.724 24.731 1.00 95.06 87 THR A CA 1
ATOM 700 C C . THR A 1 87 ? -5.172 0.032 24.793 1.00 95.06 87 THR A C 1
ATOM 702 O O . THR A 1 87 ? -5.175 1.254 24.925 1.00 95.06 87 THR A O 1
ATOM 705 N N . GLY A 1 88 ? -4.040 -0.666 24.642 1.00 94.62 88 GLY A N 1
ATOM 706 C CA . GLY A 1 88 ? -2.708 -0.047 24.621 1.00 94.62 88 GLY A CA 1
ATOM 707 C C . GLY A 1 88 ? -2.519 0.925 23.455 1.00 94.62 88 GLY A C 1
ATOM 708 O O . GLY A 1 88 ? -2.119 2.069 23.658 1.00 94.62 88 GLY A O 1
ATOM 709 N N . GLU A 1 89 ? -2.906 0.516 22.247 1.00 96.38 89 GLU A N 1
ATOM 710 C CA . GLU A 1 89 ? -2.853 1.376 21.062 1.00 96.38 89 GLU A CA 1
ATOM 711 C C . GLU A 1 89 ? -3.709 2.643 21.230 1.00 96.38 89 GLU A C 1
ATOM 713 O O . GLU A 1 89 ? -3.281 3.738 20.866 1.00 96.38 89 GLU A O 1
ATOM 718 N N . LEU A 1 90 ? -4.901 2.533 21.827 1.00 96.12 90 LEU A N 1
ATOM 719 C CA . LEU A 1 90 ? -5.766 3.690 22.075 1.00 96.12 90 LEU A CA 1
ATOM 720 C C . LEU A 1 90 ? -5.205 4.638 23.138 1.00 96.12 90 LEU A C 1
ATOM 722 O O . LEU A 1 90 ? -5.388 5.853 23.015 1.00 96.12 90 LEU A O 1
ATOM 726 N N . VAL A 1 91 ? -4.495 4.122 24.147 1.00 94.94 91 VAL A N 1
ATOM 727 C CA . VAL A 1 91 ? -3.748 4.964 25.095 1.00 94.94 91 VAL A CA 1
ATOM 728 C C . VAL A 1 91 ? -2.694 5.781 24.348 1.00 94.94 91 VAL A C 1
ATOM 730 O O . VAL A 1 91 ? -2.616 6.996 24.546 1.00 94.94 91 VAL A O 1
ATOM 733 N N . ASP A 1 92 ? -1.946 5.157 23.438 1.00 95.62 92 ASP A N 1
ATOM 734 C CA . ASP A 1 92 ? -0.931 5.843 22.633 1.00 95.62 92 ASP A CA 1
ATOM 735 C C . ASP A 1 92 ? -1.545 6.866 21.669 1.00 95.62 92 ASP A C 1
ATOM 737 O O . ASP A 1 92 ? -1.040 7.983 21.541 1.00 95.62 92 ASP A O 1
ATOM 741 N N . VAL A 1 93 ? -2.668 6.540 21.020 1.00 95.94 93 VAL A N 1
ATOM 742 C CA . VAL A 1 93 ? -3.418 7.481 20.167 1.00 95.94 93 VAL A CA 1
ATOM 743 C C . VAL A 1 93 ? -3.907 8.685 20.975 1.00 95.94 93 VAL A C 1
ATOM 745 O O . VAL A 1 93 ? -3.707 9.824 20.546 1.00 95.94 93 VAL A O 1
ATOM 748 N N . ARG A 1 94 ? -4.498 8.469 22.159 1.00 95.00 94 ARG A N 1
ATOM 749 C CA . ARG A 1 94 ? -4.939 9.556 23.048 1.00 95.00 94 ARG A CA 1
ATOM 750 C C . ARG A 1 94 ? -3.747 10.409 23.475 1.00 95.00 94 ARG A C 1
ATOM 752 O O . ARG A 1 94 ? -3.835 11.632 23.417 1.00 95.00 94 ARG A O 1
ATOM 759 N N . ASN A 1 95 ? -2.632 9.801 23.878 1.00 94.31 95 ASN A N 1
ATOM 760 C CA . ASN A 1 95 ? -1.425 10.537 24.261 1.00 94.31 95 ASN A CA 1
ATOM 761 C C . ASN A 1 95 ? -0.906 11.398 23.106 1.00 94.31 95 ASN A C 1
ATOM 763 O O . ASN A 1 95 ? -0.679 12.590 23.299 1.00 94.31 95 ASN A O 1
ATOM 767 N N . ARG A 1 96 ? -0.814 10.840 21.892 1.00 94.19 96 ARG A N 1
ATOM 768 C CA . ARG A 1 96 ? -0.434 11.605 20.696 1.00 94.19 96 ARG A CA 1
ATOM 769 C C . ARG A 1 96 ? -1.375 12.783 20.442 1.00 94.19 96 ARG A C 1
ATOM 771 O O . ARG A 1 96 ? -0.910 13.881 20.151 1.00 94.19 96 ARG A O 1
ATOM 778 N N . TRP A 1 97 ? -2.682 12.573 20.606 1.00 94.44 97 TRP A N 1
ATOM 779 C CA . TRP A 1 97 ? -3.688 13.625 20.467 1.00 94.44 97 TRP A CA 1
ATOM 780 C C . TRP A 1 97 ? -3.532 14.728 21.519 1.00 94.44 97 TRP A C 1
ATOM 782 O O . TRP A 1 97 ? -3.643 15.901 21.184 1.00 94.44 97 TRP A O 1
ATOM 792 N N . ALA A 1 98 ? -3.221 14.376 22.768 1.00 90.81 98 ALA A N 1
ATOM 793 C CA . ALA A 1 98 ? -3.003 15.342 23.844 1.00 90.81 98 ALA A CA 1
ATOM 794 C C . ALA A 1 98 ? -1.693 16.141 23.691 1.00 90.81 98 ALA A C 1
ATOM 796 O O . ALA A 1 98 ? -1.611 17.260 24.187 1.00 90.81 98 ALA A O 1
ATOM 797 N N . HIS A 1 99 ? -0.688 15.585 23.008 1.00 91.88 99 HIS A N 1
ATOM 798 C CA . HIS A 1 99 ? 0.600 16.234 22.730 1.00 91.88 99 HIS A CA 1
ATOM 799 C C . HIS A 1 99 ? 0.637 17.003 21.399 1.00 91.88 99 HIS A C 1
ATOM 801 O O . HIS A 1 99 ? 1.710 17.324 20.900 1.00 91.88 99 HIS A O 1
ATOM 807 N N . ASP A 1 100 ? -0.524 17.299 20.816 1.00 88.31 100 ASP A N 1
ATOM 808 C CA . ASP A 1 100 ? -0.655 18.059 19.571 1.00 88.31 100 ASP A CA 1
ATOM 809 C C . ASP A 1 100 ? 0.057 17.468 18.341 1.00 88.31 100 ASP A C 1
ATOM 811 O O . ASP A 1 100 ? 0.389 18.187 17.397 1.00 88.31 100 ASP A O 1
ATOM 815 N N . HIS A 1 101 ? 0.237 16.145 18.291 1.00 89.25 101 HIS A N 1
ATOM 816 C CA . HIS A 1 101 ? 0.797 15.504 17.103 1.00 89.25 101 HIS A CA 1
ATOM 817 C C . HIS A 1 101 ? -0.133 15.609 15.887 1.00 89.25 101 HIS A C 1
ATOM 819 O O . HIS A 1 101 ? -1.364 15.609 15.989 1.00 89.25 101 HIS A O 1
ATOM 825 N N . THR A 1 102 ? 0.478 15.655 14.704 1.00 90.75 102 THR A N 1
ATOM 826 C CA . THR A 1 102 ? -0.230 15.581 13.428 1.00 90.75 102 THR A CA 1
ATOM 827 C C . THR A 1 102 ? -0.662 14.143 13.145 1.00 90.75 102 THR A C 1
ATOM 829 O O . THR A 1 102 ? 0.095 13.198 13.355 1.00 90.75 102 THR A O 1
ATOM 832 N N . PHE A 1 103 ? -1.890 13.978 12.650 1.00 93.44 103 PHE A N 1
ATOM 833 C CA . PHE A 1 103 ? -2.434 12.677 12.263 1.00 93.44 103 PHE A CA 1
ATOM 834 C C . PHE A 1 103 ? -2.644 12.618 10.758 1.00 93.44 103 PHE A C 1
ATOM 836 O O . PHE A 1 103 ? -3.370 13.441 10.183 1.00 93.44 103 PHE A O 1
ATOM 843 N N . THR A 1 104 ? -2.038 11.617 10.125 1.00 94.12 104 THR A N 1
ATOM 844 C CA . THR A 1 104 ? -2.325 11.310 8.726 1.00 94.12 104 THR A CA 1
ATOM 845 C C . THR A 1 104 ? -3.730 10.717 8.591 1.00 94.12 104 THR A C 1
ATOM 847 O O . THR A 1 104 ? -4.357 10.294 9.571 1.00 94.12 104 THR A O 1
ATOM 850 N N . SER A 1 105 ? -4.265 10.702 7.371 1.00 93.06 105 SER A N 1
ATOM 851 C CA . SER A 1 105 ? -5.571 10.086 7.114 1.00 93.06 105 SER A CA 1
ATOM 852 C C . SER A 1 105 ? -5.548 8.576 7.380 1.00 93.06 105 SER A C 1
ATOM 854 O O . SER A 1 105 ? -6.532 8.041 7.881 1.00 93.06 105 SER A O 1
ATOM 856 N N . ASP A 1 106 ? -4.414 7.913 7.133 1.00 94.31 106 ASP A N 1
ATOM 857 C CA . ASP A 1 106 ? -4.210 6.491 7.434 1.00 94.31 106 ASP A CA 1
ATOM 858 C C . ASP A 1 106 ? -4.161 6.226 8.949 1.00 94.31 106 ASP A C 1
ATOM 860 O O . ASP A 1 106 ? -4.917 5.395 9.453 1.00 94.31 106 ASP A O 1
ATOM 864 N N . ASP A 1 107 ? -3.396 7.032 9.702 1.00 95.31 107 ASP A N 1
ATOM 865 C CA . ASP A 1 107 ? -3.375 6.969 11.174 1.00 95.31 107 ASP A CA 1
ATOM 866 C C . ASP A 1 107 ? -4.779 7.135 11.768 1.00 95.31 107 ASP A C 1
ATOM 868 O O . ASP A 1 107 ? -5.156 6.452 12.721 1.00 95.31 107 ASP A O 1
ATOM 872 N N . THR A 1 108 ? -5.563 8.054 11.197 1.00 95.81 108 THR A N 1
ATOM 873 C CA . THR A 1 108 ? -6.935 8.337 11.632 1.00 95.81 108 THR A CA 1
ATOM 874 C C . THR A 1 108 ? -7.847 7.139 11.382 1.00 95.81 108 THR A C 1
ATOM 876 O O . THR A 1 108 ? -8.614 6.759 12.265 1.00 95.81 108 THR A O 1
ATOM 879 N N . LEU A 1 109 ? -7.752 6.511 10.206 1.00 96.44 109 LEU A N 1
ATOM 880 C CA . LEU A 1 109 ? -8.520 5.309 9.877 1.00 96.44 109 LEU A CA 1
ATOM 881 C C . LEU A 1 109 ? -8.154 4.134 10.787 1.00 96.44 109 LEU A C 1
ATOM 883 O O . LEU A 1 109 ? -9.055 3.465 11.295 1.00 96.44 109 LEU A O 1
ATOM 887 N N . ARG A 1 110 ? -6.857 3.919 11.038 1.00 96.75 110 ARG A N 1
ATOM 888 C CA . ARG A 1 110 ? -6.369 2.867 11.939 1.00 96.75 110 ARG A CA 1
ATOM 889 C C . ARG A 1 110 ? -6.864 3.078 13.366 1.00 96.75 110 ARG A C 1
ATOM 891 O O . ARG A 1 110 ? -7.383 2.142 13.967 1.00 96.75 110 ARG A O 1
ATOM 898 N N . ALA A 1 111 ? -6.756 4.304 13.875 1.00 97.00 111 ALA A N 1
ATOM 899 C CA . ALA A 1 111 ? -7.240 4.660 15.201 1.00 97.00 111 ALA A CA 1
ATOM 900 C C . ALA A 1 111 ? -8.750 4.406 15.337 1.00 97.00 111 ALA A C 1
ATOM 902 O O . ALA A 1 111 ? -9.170 3.751 16.288 1.00 97.00 111 ALA A O 1
ATOM 903 N N . LEU A 1 112 ? -9.559 4.866 14.375 1.00 97.31 112 LEU A N 1
ATOM 904 C CA . LEU A 1 112 ? -11.011 4.655 14.385 1.00 97.31 112 LEU A CA 1
ATOM 905 C C . LEU A 1 112 ? -11.388 3.167 14.290 1.00 97.31 112 LEU A C 1
ATOM 907 O O . LEU A 1 112 ? -12.335 2.744 14.946 1.00 97.31 112 LEU A O 1
ATOM 911 N N . ASP A 1 113 ? -10.642 2.357 13.534 1.00 97.38 113 ASP A N 1
ATOM 912 C CA . ASP A 1 113 ? -10.842 0.902 13.491 1.00 97.38 113 ASP A CA 1
ATOM 913 C C . ASP A 1 113 ? -10.599 0.247 14.859 1.00 97.38 113 ASP A C 1
ATOM 915 O O . ASP A 1 113 ? -11.436 -0.514 15.344 1.00 97.38 113 ASP A O 1
ATOM 919 N N . THR A 1 114 ? -9.494 0.594 15.526 1.00 97.56 114 THR A N 1
ATOM 920 C CA . THR A 1 114 ? -9.177 0.080 16.868 1.00 97.56 114 THR A CA 1
ATOM 921 C C . THR A 1 114 ? -10.236 0.490 17.893 1.00 97.56 114 THR A C 1
ATOM 923 O O . THR A 1 114 ? -10.653 -0.327 18.715 1.00 97.56 114 THR A O 1
ATOM 926 N N . MET A 1 115 ? -10.718 1.736 17.821 1.00 97.31 115 MET A N 1
ATOM 927 C CA . MET A 1 115 ? -11.804 2.240 18.670 1.00 97.31 115 MET A CA 1
ATOM 928 C C . MET A 1 115 ? -13.099 1.450 18.462 1.00 97.31 115 MET A C 1
ATOM 930 O O . MET A 1 115 ? -13.749 1.068 19.438 1.00 97.31 115 MET A O 1
ATOM 934 N N . GLN A 1 116 ? -13.457 1.176 17.204 1.00 97.31 116 GLN A N 1
ATOM 935 C CA . GLN A 1 116 ? -14.646 0.402 16.858 1.00 97.31 116 GLN A CA 1
ATOM 936 C C . GLN A 1 116 ? -14.560 -1.024 17.420 1.00 97.31 116 GLN A C 1
ATOM 938 O O . GLN A 1 116 ? -15.478 -1.456 18.114 1.00 97.31 116 GLN A O 1
ATOM 943 N N . ARG A 1 117 ? -13.441 -1.725 17.192 1.00 96.56 117 ARG A N 1
ATOM 944 C CA . ARG A 1 117 ? -13.230 -3.102 17.676 1.00 96.56 117 ARG A CA 1
ATOM 945 C C . ARG A 1 117 ? -13.316 -3.210 19.196 1.00 96.56 117 ARG A C 1
ATOM 947 O O . ARG A 1 117 ? -13.914 -4.153 19.706 1.00 96.56 117 ARG A O 1
ATOM 954 N N . LEU A 1 118 ? -12.749 -2.245 19.926 1.00 95.62 118 LEU A N 1
ATOM 955 C CA . LEU A 1 118 ? -12.849 -2.233 21.386 1.00 95.62 118 LEU A CA 1
ATOM 956 C C . LEU A 1 118 ? -14.302 -2.036 21.848 1.00 95.62 118 LEU A C 1
ATOM 958 O O . LEU A 1 118 ? -14.745 -2.726 22.763 1.00 95.62 118 LEU A O 1
ATOM 962 N N . CYS A 1 119 ? -15.060 -1.141 21.205 1.00 95.06 119 CYS A N 1
ATOM 963 C CA . CYS A 1 119 ? -16.475 -0.937 21.534 1.00 95.06 119 CYS A CA 1
ATOM 964 C C . CYS A 1 119 ? -17.323 -2.185 21.242 1.00 95.06 119 CYS A C 1
ATOM 966 O O . CYS A 1 119 ? -18.196 -2.527 22.039 1.00 95.06 119 CYS A O 1
ATOM 968 N N . GLU A 1 120 ? -17.047 -2.888 20.140 1.00 95.12 120 GLU A N 1
ATOM 969 C CA . GLU A 1 120 ? -17.701 -4.159 19.800 1.00 95.12 120 GLU A CA 1
ATOM 970 C C . GLU A 1 120 ? -17.402 -5.242 20.845 1.00 95.12 120 GLU A C 1
ATOM 972 O O . GLU A 1 120 ? -18.327 -5.900 21.318 1.00 95.12 120 GLU A O 1
ATOM 977 N N . ALA A 1 121 ? -16.143 -5.372 21.278 1.00 93.19 121 ALA A N 1
ATOM 978 C CA . ALA A 1 121 ? -15.743 -6.341 22.301 1.00 93.19 121 ALA A CA 1
ATOM 979 C C . ALA A 1 121 ? -16.388 -6.074 23.674 1.00 93.19 121 ALA A C 1
ATOM 981 O O . ALA A 1 121 ? -16.685 -7.002 24.423 1.00 93.19 121 ALA A O 1
ATOM 982 N N . VAL A 1 122 ? -16.640 -4.804 23.995 1.00 92.44 122 VAL A N 1
ATOM 983 C CA . VAL A 1 122 ? -17.311 -4.372 25.231 1.00 92.44 122 VAL A CA 1
ATOM 984 C C . VAL A 1 122 ? -18.845 -4.526 25.155 1.00 92.44 122 VAL A C 1
ATOM 986 O O . VAL A 1 122 ? -19.537 -4.419 26.169 1.00 92.44 122 VAL A O 1
ATOM 989 N N . GLY A 1 123 ? -19.396 -4.825 23.973 1.00 91.06 123 GLY A N 1
ATOM 990 C CA . GLY A 1 123 ? -20.837 -4.966 23.745 1.00 91.06 123 GLY A CA 1
ATOM 991 C C . GLY A 1 123 ? -21.571 -3.638 23.521 1.00 91.06 123 GLY A C 1
ATOM 992 O O . GLY A 1 123 ? -22.799 -3.595 23.573 1.00 91.06 123 GLY A O 1
ATOM 993 N N . ALA A 1 124 ? -20.846 -2.550 23.252 1.00 93.56 124 ALA A N 1
ATOM 994 C CA . ALA A 1 124 ? -21.398 -1.221 22.996 1.00 93.56 124 ALA A CA 1
ATOM 995 C C . ALA A 1 124 ? -21.632 -0.997 21.490 1.00 93.56 124 ALA A C 1
ATOM 997 O O . ALA A 1 124 ? -20.930 -0.223 20.832 1.00 93.56 124 ALA A O 1
ATOM 998 N N . ALA A 1 125 ? -22.632 -1.692 20.937 1.00 91.31 125 ALA A N 1
ATOM 999 C CA . ALA A 1 125 ? -22.907 -1.703 19.498 1.00 91.31 125 ALA A CA 1
ATOM 1000 C C . ALA A 1 125 ? -23.252 -0.316 18.918 1.00 91.31 125 ALA A C 1
ATOM 1002 O O . ALA A 1 125 ? -22.839 -0.004 17.805 1.00 91.31 125 ALA A O 1
ATOM 1003 N N . GLU A 1 126 ? -23.969 0.529 19.664 1.00 92.50 126 GLU A N 1
ATOM 1004 C CA . GLU A 1 126 ? -24.358 1.873 19.206 1.00 92.50 126 GLU A CA 1
ATOM 1005 C C . GLU A 1 126 ? -23.131 2.776 18.996 1.00 92.50 126 GLU A C 1
ATOM 1007 O O . GLU A 1 126 ? -22.924 3.310 17.906 1.00 92.50 126 GLU A O 1
ATOM 1012 N N . SER A 1 127 ? -22.247 2.866 19.996 1.00 92.75 127 SER A N 1
ATOM 1013 C CA . SER A 1 127 ? -20.997 3.627 19.878 1.00 92.75 127 SER A CA 1
ATOM 1014 C C . SER A 1 127 ? -20.080 3.072 18.787 1.00 92.75 127 SER A C 1
ATOM 1016 O O . SER A 1 127 ? -19.462 3.846 18.057 1.00 92.75 127 SER A O 1
ATOM 1018 N N . ALA A 1 128 ? -20.016 1.744 18.627 1.00 95.12 128 ALA A N 1
ATOM 1019 C CA . ALA A 1 128 ? -19.253 1.120 17.547 1.00 95.12 128 ALA A CA 1
ATOM 1020 C C . ALA A 1 128 ? -19.772 1.530 16.157 1.00 95.12 128 ALA A C 1
ATOM 1022 O O . ALA A 1 128 ? -18.977 1.827 15.264 1.00 95.12 128 ALA A O 1
ATOM 1023 N N . GLN A 1 129 ? -21.094 1.608 15.975 1.00 95.56 129 GLN A N 1
ATOM 1024 C CA . GLN A 1 129 ? -21.698 2.054 14.719 1.00 95.56 129 GLN A CA 1
ATOM 1025 C C . GLN A 1 129 ? -21.393 3.524 14.415 1.00 95.56 129 GLN A C 1
ATOM 1027 O O . GLN A 1 129 ? -21.063 3.845 13.272 1.00 95.56 129 GLN A O 1
ATOM 1032 N N . GLU A 1 130 ? -21.451 4.413 15.410 1.00 95.50 130 GLU A N 1
ATOM 1033 C CA . GLU A 1 130 ? -21.100 5.829 15.226 1.00 95.50 130 GLU A CA 1
ATOM 1034 C C . GLU A 1 130 ? -19.622 6.015 14.847 1.00 95.50 130 GLU A C 1
ATOM 1036 O O . GLU A 1 130 ? -19.298 6.759 13.917 1.00 95.50 130 GLU A O 1
ATOM 1041 N N . ILE A 1 131 ? -18.714 5.263 15.477 1.00 95.88 131 ILE A N 1
ATOM 1042 C CA . ILE A 1 131 ? -17.293 5.247 15.095 1.00 95.88 131 ILE A CA 1
ATOM 1043 C C . ILE A 1 131 ? -17.123 4.694 13.670 1.00 95.88 131 ILE A C 1
ATOM 1045 O O . ILE A 1 131 ? -16.364 5.251 12.872 1.00 95.88 131 ILE A O 1
ATOM 1049 N N . GLY A 1 132 ? -17.880 3.656 13.307 1.00 94.88 132 GLY A N 1
ATOM 1050 C CA . GLY A 1 132 ? -17.908 3.110 11.951 1.00 94.88 132 GLY A CA 1
ATOM 1051 C C . GLY A 1 132 ? -18.352 4.136 10.901 1.00 94.88 132 GLY A C 1
ATOM 1052 O O . GLY A 1 132 ? -17.753 4.211 9.823 1.00 94.88 132 GLY A O 1
ATOM 1053 N N . LYS A 1 133 ? -19.342 4.985 11.214 1.00 95.69 133 LYS A N 1
ATOM 1054 C CA . LYS A 1 133 ? -19.752 6.110 10.352 1.00 95.69 133 LYS A CA 1
ATOM 1055 C C . LYS A 1 133 ? -18.614 7.116 10.176 1.00 95.69 133 LYS A C 1
ATOM 1057 O O . LYS A 1 133 ? -18.269 7.430 9.038 1.00 95.69 133 LYS A O 1
ATOM 1062 N N . LEU A 1 134 ? -17.961 7.532 11.267 1.00 94.88 134 LEU A N 1
ATOM 1063 C CA . LEU A 1 134 ? -16.799 8.433 11.212 1.00 94.88 134 LEU A CA 1
ATOM 1064 C C . LEU A 1 134 ? -15.663 7.858 10.351 1.00 94.88 134 LEU A C 1
ATOM 1066 O O . LEU A 1 134 ? -15.039 8.583 9.568 1.00 94.88 134 LEU A O 1
ATOM 1070 N N . ARG A 1 135 ? -15.407 6.550 10.458 1.00 95.81 135 ARG A N 1
ATOM 1071 C CA . ARG A 1 135 ? -14.398 5.849 9.654 1.00 95.81 135 ARG A CA 1
ATOM 1072 C C . ARG A 1 135 ? -14.759 5.879 8.166 1.00 95.81 135 ARG A C 1
ATOM 1074 O O . ARG A 1 135 ? -13.925 6.250 7.343 1.00 95.81 135 ARG A O 1
ATOM 1081 N N . ASN A 1 136 ? -16.003 5.557 7.819 1.00 94.94 136 ASN A N 1
ATOM 1082 C CA . ASN A 1 136 ? -16.483 5.564 6.433 1.00 94.94 136 ASN A CA 1
ATOM 1083 C C . ASN A 1 136 ? -16.467 6.970 5.816 1.00 94.94 136 ASN A C 1
ATOM 1085 O O . ASN A 1 136 ? -16.075 7.131 4.660 1.00 94.94 136 ASN A O 1
ATOM 1089 N N . ASP A 1 137 ? -16.823 7.997 6.586 1.00 93.25 137 ASP A N 1
ATOM 1090 C CA . ASP A 1 137 ? -16.748 9.390 6.140 1.00 93.25 137 ASP A CA 1
ATOM 1091 C C . ASP A 1 137 ? -15.301 9.843 5.911 1.00 93.25 137 ASP A C 1
ATOM 1093 O O . ASP A 1 137 ? -15.022 10.592 4.973 1.00 93.25 137 ASP A O 1
ATOM 1097 N N . THR A 1 138 ? -14.359 9.350 6.722 1.00 93.19 138 THR A N 1
ATOM 1098 C CA . THR A 1 138 ? -12.921 9.577 6.508 1.00 93.19 138 THR A CA 1
ATOM 1099 C C . THR A 1 138 ? -12.452 8.925 5.209 1.00 93.19 138 THR A C 1
ATOM 1101 O O . THR A 1 138 ? -11.789 9.583 4.412 1.00 93.19 138 THR A O 1
ATOM 1104 N N . MET A 1 139 ? -12.843 7.672 4.947 1.00 93.00 139 MET A N 1
ATOM 1105 C CA . MET A 1 139 ? -12.504 6.986 3.693 1.00 93.00 139 MET A CA 1
ATOM 1106 C C . MET A 1 139 ? -13.046 7.736 2.473 1.00 93.00 139 MET A C 1
ATOM 1108 O O . MET A 1 139 ? -12.311 7.961 1.515 1.00 93.00 139 MET A O 1
ATOM 1112 N N . ARG A 1 140 ? -14.311 8.177 2.518 1.00 91.62 140 ARG A N 1
ATOM 1113 C CA . ARG A 1 140 ? -14.922 8.976 1.442 1.00 91.62 140 ARG A CA 1
ATOM 1114 C C . ARG A 1 140 ? -14.143 10.263 1.181 1.00 91.62 140 ARG A C 1
ATOM 1116 O O . ARG A 1 140 ? -13.829 10.555 0.033 1.00 91.62 140 ARG A O 1
ATOM 1123 N N . ALA A 1 141 ? -13.767 10.984 2.238 1.00 89.50 141 ALA A N 1
ATOM 1124 C CA . ALA A 1 141 ? -12.979 12.206 2.109 1.00 89.50 141 ALA A CA 1
ATOM 1125 C C . ALA A 1 141 ? -11.606 11.955 1.459 1.00 89.50 141 ALA A C 1
ATOM 1127 O O . ALA A 1 141 ? -11.188 12.737 0.607 1.00 89.50 141 ALA A O 1
ATOM 1128 N N . VAL A 1 142 ? -10.933 10.853 1.811 1.00 90.25 142 VAL A N 1
ATOM 1129 C CA . VAL A 1 142 ? -9.652 10.461 1.198 1.00 90.25 142 VAL A CA 1
ATOM 1130 C C . VAL A 1 142 ? -9.823 10.148 -0.290 1.00 90.25 142 VAL A C 1
ATOM 1132 O O . VAL A 1 142 ? -9.023 10.614 -1.102 1.00 90.25 142 VAL A O 1
ATOM 1135 N N . PHE A 1 143 ? -10.869 9.412 -0.675 1.00 88.31 143 PHE A N 1
ATOM 1136 C CA . PHE A 1 143 ? -11.143 9.120 -2.086 1.00 88.31 143 PHE A CA 1
ATOM 1137 C C . PHE A 1 143 ? -11.454 10.386 -2.892 1.00 88.31 143 PHE A C 1
ATOM 1139 O O . PHE A 1 143 ? -10.920 10.562 -3.989 1.00 88.31 143 PHE A O 1
ATOM 1146 N N . ASP A 1 144 ? -12.252 11.299 -2.337 1.00 86.88 144 ASP A N 1
ATOM 1147 C CA . ASP A 1 144 ? -12.548 12.585 -2.971 1.00 86.88 144 ASP A CA 1
ATOM 1148 C C . ASP A 1 144 ? -11.281 13.428 -3.157 1.00 86.88 144 ASP A C 1
ATOM 1150 O O . ASP A 1 144 ? -11.096 14.070 -4.195 1.00 86.88 144 ASP A O 1
ATOM 1154 N N . GLU A 1 145 ? -10.391 13.434 -2.164 1.00 83.62 145 GLU A N 1
ATOM 1155 C CA . GLU A 1 145 ? -9.115 14.143 -2.229 1.00 83.62 145 GLU A CA 1
ATOM 1156 C C . GLU A 1 145 ? -8.189 13.542 -3.295 1.00 83.62 145 GLU A C 1
ATOM 1158 O O . GLU A 1 145 ? -7.640 14.280 -4.116 1.00 83.62 145 GLU A O 1
ATOM 1163 N N . GLN A 1 146 ? -8.088 12.212 -3.366 1.00 84.75 146 GLN A N 1
ATOM 1164 C CA . GLN A 1 146 ? -7.331 11.511 -4.407 1.00 84.75 146 GLN A CA 1
ATOM 1165 C C . GLN A 1 146 ? -7.878 11.804 -5.810 1.00 84.75 146 GLN A C 1
ATOM 1167 O O . GLN A 1 146 ? -7.102 12.119 -6.715 1.00 84.75 146 GLN A O 1
ATOM 1172 N N . ALA A 1 147 ? -9.201 11.778 -5.994 1.00 81.81 147 ALA A N 1
ATOM 1173 C CA . ALA A 1 147 ? -9.844 12.085 -7.271 1.00 81.81 147 ALA A CA 1
ATOM 1174 C C . ALA A 1 147 ? -9.596 13.541 -7.713 1.00 81.81 147 ALA A C 1
ATOM 1176 O O . ALA A 1 147 ? -9.313 13.812 -8.887 1.00 81.81 147 ALA A O 1
ATOM 1177 N N . ARG A 1 148 ? -9.643 14.496 -6.772 1.00 79.25 148 ARG A N 1
ATOM 1178 C CA . ARG A 1 148 ? -9.298 15.905 -7.038 1.00 79.25 148 ARG A CA 1
ATOM 1179 C C . ARG A 1 148 ? -7.829 16.067 -7.391 1.00 79.25 148 ARG A C 1
ATOM 1181 O O . ARG A 1 148 ? -7.520 16.809 -8.321 1.00 79.25 148 ARG A O 1
ATOM 1188 N N . ASN A 1 149 ? -6.935 15.383 -6.681 1.00 75.69 149 ASN A N 1
ATOM 1189 C CA . ASN A 1 149 ? -5.505 15.474 -6.938 1.00 75.69 149 ASN A CA 1
ATOM 1190 C C . ASN A 1 149 ? -5.166 14.905 -8.325 1.00 75.69 149 ASN A C 1
ATOM 1192 O O . ASN A 1 149 ? -4.515 15.575 -9.119 1.00 75.69 149 ASN A O 1
ATOM 1196 N N . GLN A 1 150 ? -5.722 13.745 -8.687 1.00 70.19 150 GLN A N 1
ATOM 1197 C CA . GLN A 1 150 ? -5.600 13.188 -10.041 1.00 70.19 150 GLN A CA 1
ATOM 1198 C C . GLN A 1 150 ? -6.132 14.139 -11.123 1.00 70.19 150 GLN A C 1
ATOM 1200 O O . GLN A 1 150 ? -5.512 14.272 -12.176 1.00 70.19 150 GLN A O 1
ATOM 1205 N N . THR A 1 151 ? -7.247 14.831 -10.860 1.00 65.31 151 THR A N 1
ATOM 1206 C CA . THR A 1 151 ? -7.801 15.821 -11.799 1.00 65.31 151 THR A CA 1
ATOM 1207 C C . THR A 1 151 ? -6.890 17.048 -11.931 1.00 65.31 151 THR A C 1
ATOM 1209 O O . THR A 1 151 ? -6.728 17.553 -13.031 1.00 65.31 151 THR A O 1
ATOM 1212 N N . ARG A 1 152 ? -6.250 17.512 -10.846 1.00 61.09 152 ARG A N 1
ATOM 1213 C CA . ARG A 1 152 ? -5.288 18.634 -10.888 1.00 61.09 152 ARG A CA 1
ATOM 1214 C C . ARG A 1 152 ? -4.001 18.297 -11.641 1.00 61.09 152 ARG A C 1
ATOM 1216 O O . ARG A 1 152 ? -3.446 19.170 -12.296 1.00 61.09 152 ARG A O 1
ATOM 1223 N N . TYR A 1 153 ? -3.527 17.055 -11.546 1.00 57.00 153 TYR A N 1
ATOM 1224 C CA . TYR A 1 153 ? -2.339 16.601 -12.277 1.00 57.00 153 TYR A CA 1
ATOM 1225 C C . TYR A 1 153 ? -2.610 16.326 -13.767 1.00 57.00 153 TYR A C 1
ATOM 1227 O O . TYR A 1 153 ? -1.665 16.260 -14.552 1.00 57.00 153 TYR A O 1
ATOM 1235 N N . GLN A 1 154 ? -3.875 16.222 -14.191 1.00 54.16 154 GLN A N 1
ATOM 1236 C CA . GLN A 1 154 ? -4.245 16.302 -15.606 1.00 54.16 154 GLN A CA 1
ATOM 1237 C C . GLN A 1 154 ? -4.346 17.777 -16.010 1.00 54.16 154 GLN A C 1
ATOM 1239 O O . GLN A 1 154 ? -5.398 18.395 -15.886 1.00 54.16 154 GLN A O 1
ATOM 1244 N N . GLY A 1 155 ? -3.227 18.352 -16.457 1.00 50.47 155 GLY A N 1
ATOM 1245 C CA . GLY A 1 155 ? -3.192 19.725 -16.964 1.00 50.47 155 GLY A CA 1
ATOM 1246 C C . GLY A 1 155 ? -4.205 19.951 -18.092 1.00 50.47 155 GLY A C 1
ATOM 1247 O O . GLY A 1 155 ? -4.397 19.083 -18.947 1.00 50.47 155 GLY A O 1
ATOM 1248 N N . GLU A 1 156 ? -4.847 21.122 -18.092 1.00 51.06 156 GLU A N 1
ATOM 1249 C CA . GLU A 1 156 ? -5.691 21.570 -19.200 1.00 51.06 156 GLU A CA 1
ATOM 1250 C C . GLU A 1 156 ? -4.877 21.549 -20.500 1.00 51.06 156 GLU A C 1
ATOM 1252 O O . GLU A 1 156 ? -3.842 22.210 -20.614 1.00 51.06 156 GLU A O 1
ATOM 1257 N N . LEU A 1 157 ? -5.343 20.792 -21.496 1.00 55.56 157 LEU A N 1
ATOM 1258 C CA . LEU A 1 157 ? -4.821 20.863 -22.857 1.00 55.56 157 LEU A CA 1
ATOM 1259 C C . LEU A 1 157 ? -5.174 22.238 -23.441 1.00 55.56 157 LEU A C 1
ATOM 1261 O O . LEU A 1 157 ? -6.208 22.407 -24.083 1.00 55.56 157 LEU A O 1
ATOM 1265 N N . GLN A 1 158 ? -4.321 23.235 -23.212 1.00 47.00 158 GLN A N 1
ATOM 1266 C CA . GLN A 1 158 ? -4.393 24.504 -23.924 1.00 47.00 158 GLN A CA 1
ATOM 1267 C C . GLN A 1 158 ? -3.823 24.323 -25.332 1.00 47.00 158 GLN A C 1
ATOM 1269 O O . GLN A 1 158 ? -2.614 24.348 -25.549 1.00 47.00 158 GLN A O 1
ATOM 1274 N N . GLY A 1 159 ? -4.718 24.154 -26.300 1.00 52.66 159 GLY A N 1
ATOM 1275 C CA . GLY A 1 159 ? -4.424 24.327 -27.715 1.00 52.66 159 GLY A CA 1
ATOM 1276 C C . GLY A 1 159 ? -5.528 25.164 -28.344 1.00 52.66 159 GLY A C 1
ATOM 1277 O O . GLY A 1 159 ? -6.685 24.750 -28.339 1.00 52.66 159 GLY A O 1
ATOM 1278 N N . MET A 1 160 ? -5.193 26.342 -28.877 1.00 57.00 160 MET A N 1
ATOM 1279 C CA . MET A 1 160 ? -6.121 27.061 -29.752 1.00 57.00 160 MET A CA 1
ATOM 1280 C C . MET A 1 160 ? -6.367 26.184 -30.990 1.00 57.00 160 MET A C 1
ATOM 1282 O O . MET A 1 160 ? -5.393 25.813 -31.652 1.00 57.00 160 MET A O 1
ATOM 1286 N N . PRO A 1 161 ? -7.621 25.816 -31.313 1.00 58.03 161 PRO A N 1
ATOM 1287 C CA . PRO A 1 161 ? -7.896 25.049 -32.518 1.00 58.03 161 PRO A CA 1
ATOM 1288 C C . PRO A 1 161 ? -7.442 25.867 -33.731 1.00 58.03 161 PRO A C 1
ATOM 1290 O O . PRO A 1 161 ? -7.764 27.047 -33.861 1.00 58.03 161 PRO A O 1
ATOM 1293 N N . SER A 1 162 ? -6.656 25.247 -34.610 1.00 60.25 162 SER A N 1
ATOM 1294 C CA . SER A 1 162 ? -6.186 25.859 -35.854 1.00 60.25 162 SER A CA 1
ATOM 1295 C C . SER A 1 162 ? -7.369 26.417 -36.654 1.00 60.25 162 SER A C 1
ATOM 1297 O O . SER A 1 162 ? -8.320 25.681 -36.924 1.00 60.25 162 SER A O 1
ATOM 1299 N N . ALA A 1 163 ? -7.288 27.689 -37.057 1.00 60.50 163 ALA A N 1
ATOM 1300 C CA . ALA A 1 163 ? -8.400 28.533 -37.520 1.00 60.50 163 ALA A CA 1
ATOM 1301 C C . ALA A 1 163 ? -9.194 28.052 -38.761 1.00 60.50 163 ALA A C 1
ATOM 1303 O O . ALA A 1 163 ? -10.166 28.697 -39.136 1.00 60.50 163 ALA A O 1
ATOM 1304 N N . ASN A 1 164 ? -8.826 26.927 -39.383 1.00 69.44 164 ASN A N 1
ATOM 1305 C CA . ASN A 1 164 ? -9.422 26.439 -40.634 1.00 69.44 164 ASN A CA 1
ATOM 1306 C C . ASN A 1 164 ? -10.061 25.041 -40.532 1.00 69.44 164 ASN A C 1
ATOM 1308 O O . ASN A 1 164 ? -10.435 24.467 -41.556 1.00 69.44 164 ASN A O 1
ATOM 1312 N N . LEU A 1 165 ? -10.190 24.466 -39.332 1.00 66.50 165 LEU A N 1
ATOM 1313 C CA . LEU A 1 165 ? -10.921 23.209 -39.155 1.00 66.50 165 LEU A CA 1
ATOM 1314 C C . LEU A 1 165 ? -12.401 23.499 -38.909 1.00 66.50 165 LEU A C 1
ATOM 1316 O O . LEU A 1 165 ? -12.764 24.143 -37.925 1.00 66.50 165 LEU A O 1
ATOM 1320 N N . LYS A 1 166 ? -13.256 23.003 -39.807 1.00 68.38 166 LYS A N 1
ATOM 1321 C CA . LYS A 1 166 ? -14.707 23.088 -39.633 1.00 68.38 166 LYS A CA 1
ATOM 1322 C C . LYS A 1 166 ? -15.124 22.308 -38.384 1.00 68.38 166 LYS A C 1
ATOM 1324 O O . LYS A 1 166 ? -14.603 21.211 -38.155 1.00 68.38 166 LYS A O 1
ATOM 1329 N N . PRO A 1 167 ? -16.049 22.842 -37.571 1.00 68.69 167 PRO A N 1
ATOM 1330 C CA . PRO A 1 167 ? -16.552 22.128 -36.410 1.00 68.69 167 PRO A CA 1
ATOM 1331 C C . PRO A 1 167 ? -17.157 20.790 -36.843 1.00 68.69 167 PRO A C 1
ATOM 1333 O O . PRO A 1 167 ? -17.798 20.689 -37.885 1.00 68.69 167 PRO A O 1
ATOM 1336 N N . TRP A 1 168 ? -16.967 19.750 -36.030 1.00 63.84 168 TRP A N 1
ATOM 1337 C CA . TRP A 1 168 ? -17.313 18.366 -36.383 1.00 63.84 168 TRP A CA 1
ATOM 1338 C C . TRP A 1 168 ? -18.776 18.168 -36.818 1.00 63.84 168 TRP A C 1
ATOM 1340 O O . TRP A 1 168 ? -19.057 17.276 -37.614 1.00 63.84 168 TRP A O 1
ATOM 1350 N N . ARG A 1 169 ? -19.698 19.028 -36.360 1.00 62.50 169 ARG A N 1
ATOM 1351 C CA . ARG A 1 169 ? -21.111 19.031 -36.782 1.00 62.50 169 ARG A CA 1
ATOM 1352 C C . ARG A 1 169 ? -21.303 19.311 -38.275 1.00 62.50 169 ARG A C 1
ATOM 1354 O O . ARG A 1 169 ? -22.311 18.905 -38.832 1.00 62.50 169 ARG A O 1
ATOM 1361 N N . GLU A 1 170 ? -20.361 20.000 -38.913 1.00 71.25 170 GLU A N 1
ATOM 1362 C CA . GLU A 1 170 ? -20.385 20.274 -40.356 1.00 71.25 170 GLU A CA 1
ATOM 1363 C C . GLU A 1 170 ? -19.749 19.152 -41.185 1.00 71.25 170 GLU A C 1
ATOM 1365 O O . GLU A 1 170 ? -19.875 19.142 -42.406 1.00 71.25 170 GLU A O 1
ATOM 1370 N N . VAL A 1 171 ? -19.042 18.223 -40.536 1.00 73.94 171 VAL A N 1
ATOM 1371 C CA . VAL A 1 171 ? -18.296 17.142 -41.199 1.00 73.94 171 VAL A CA 1
ATOM 1372 C C . VAL A 1 171 ? -19.012 15.797 -41.054 1.00 73.94 171 VAL A C 1
ATOM 1374 O O . VAL A 1 171 ? -18.886 14.942 -41.926 1.00 73.94 171 VAL A O 1
ATOM 1377 N N . ALA A 1 172 ? -19.795 15.608 -39.990 1.00 64.25 172 ALA A N 1
ATOM 1378 C CA . ALA A 1 172 ? -20.547 14.384 -39.747 1.00 64.25 172 ALA A CA 1
ATOM 1379 C C . ALA A 1 172 ? -22.012 14.694 -39.421 1.00 64.25 172 ALA A C 1
ATOM 1381 O O . ALA A 1 172 ? -22.306 15.427 -38.476 1.00 64.25 172 ALA A O 1
ATOM 1382 N N . THR A 1 173 ? -22.936 14.098 -40.178 1.00 72.44 173 THR A N 1
ATOM 1383 C CA . THR A 1 173 ? -24.366 14.138 -39.857 1.00 72.44 173 THR A CA 1
ATOM 1384 C C . THR A 1 173 ? -24.631 13.292 -38.612 1.00 72.44 173 THR A C 1
ATOM 1386 O O . THR A 1 173 ? -24.331 12.093 -38.631 1.00 72.44 173 THR A O 1
ATOM 1389 N N . PRO A 1 174 ? -25.171 13.878 -37.529 1.00 63.72 174 PRO A N 1
ATOM 1390 C CA . PRO A 1 174 ? -25.500 13.123 -36.329 1.00 63.72 174 PRO A CA 1
ATOM 1391 C C . PRO A 1 174 ? -26.607 12.102 -36.618 1.00 63.72 174 PRO A C 1
ATOM 1393 O O . PRO A 1 174 ? -27.374 12.248 -37.571 1.00 63.72 174 PRO A O 1
ATOM 1396 N N . HIS A 1 175 ? -26.685 11.069 -35.778 1.00 65.75 175 HIS A N 1
ATOM 1397 C CA . HIS A 1 175 ? -27.748 10.065 -35.842 1.00 65.75 175 HIS A CA 1
ATOM 1398 C C . HIS A 1 175 ? -29.131 10.753 -35.839 1.00 65.75 175 HIS A C 1
ATOM 1400 O O . HIS A 1 175 ? -29.291 11.742 -35.114 1.00 65.75 175 HIS A O 1
ATOM 1406 N N . PRO A 1 176 ? -30.122 10.277 -36.619 1.00 69.50 176 PRO A N 1
ATOM 1407 C CA . PRO A 1 176 ? -31.419 10.941 -36.784 1.00 69.50 176 PRO A CA 1
ATOM 1408 C C . PRO A 1 176 ? -32.111 11.283 -35.461 1.00 69.50 176 PRO A C 1
ATOM 1410 O O . PRO A 1 176 ? -32.619 12.391 -35.332 1.00 69.50 176 PRO A O 1
ATOM 1413 N N . ASP 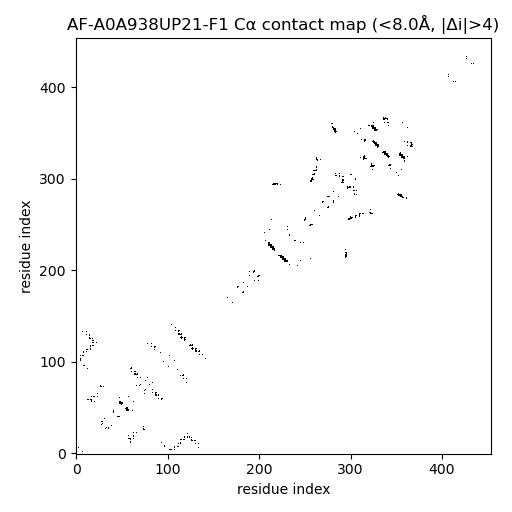A 1 177 ? -32.021 10.414 -34.454 1.00 64.38 177 ASP A N 1
ATOM 1414 C CA . ASP A 1 177 ? -32.613 10.646 -33.124 1.00 64.38 177 ASP A CA 1
ATOM 1415 C C . ASP A 1 177 ? -32.024 11.877 -32.414 1.00 64.38 177 ASP A C 1
ATOM 1417 O O . ASP A 1 177 ? -32.716 12.593 -31.689 1.00 64.38 177 ASP A O 1
ATOM 1421 N N . VAL A 1 178 ? -30.743 12.169 -32.681 1.00 64.00 178 VAL A N 1
ATOM 1422 C CA . VAL A 1 178 ? -30.028 13.341 -32.160 1.00 64.00 178 VAL A CA 1
ATOM 1423 C C . VAL A 1 178 ? -30.365 14.610 -32.924 1.00 64.00 178 VAL A C 1
ATOM 1425 O O . VAL A 1 178 ? -30.422 15.690 -32.338 1.00 64.00 178 VAL A O 1
ATOM 1428 N N . ALA A 1 179 ? -30.620 14.485 -34.223 1.00 66.81 179 ALA A N 1
ATOM 1429 C CA . ALA A 1 179 ? -31.072 15.595 -35.049 1.00 66.81 179 ALA A CA 1
ATOM 1430 C C . ALA A 1 179 ? -32.542 15.965 -34.775 1.00 66.81 179 ALA A C 1
ATOM 1432 O O . ALA A 1 179 ? -32.901 17.134 -34.892 1.00 66.81 179 ALA A O 1
ATOM 1433 N N . SER A 1 180 ? -33.382 14.993 -34.400 1.00 70.50 180 SER A N 1
ATOM 1434 C CA . SER A 1 180 ? -34.824 15.180 -34.196 1.00 70.50 180 SER A CA 1
ATOM 1435 C C . SER A 1 180 ? -35.223 15.561 -32.769 1.00 70.50 180 SER A C 1
ATOM 1437 O O . SER A 1 180 ? -36.399 15.816 -32.528 1.00 70.50 180 SER A O 1
ATOM 1439 N N . GLY A 1 181 ? -34.285 15.592 -31.816 1.00 65.69 181 GLY A N 1
ATOM 1440 C CA . GLY A 1 181 ? -34.555 16.009 -30.435 1.00 65.69 181 GLY A CA 1
ATOM 1441 C C . GLY A 1 181 ? -35.352 15.005 -29.592 1.00 65.69 181 GLY A C 1
ATOM 1442 O O . GLY A 1 181 ? -35.754 15.333 -28.478 1.00 65.69 181 GLY A O 1
ATOM 1443 N N . ASN A 1 182 ? -35.579 13.792 -30.103 1.00 62.06 182 ASN A N 1
ATOM 1444 C CA . ASN A 1 182 ? -36.356 12.749 -29.434 1.00 62.06 182 ASN A CA 1
ATOM 1445 C C . ASN A 1 182 ? -35.401 11.810 -28.699 1.00 62.06 182 ASN A C 1
ATOM 1447 O O 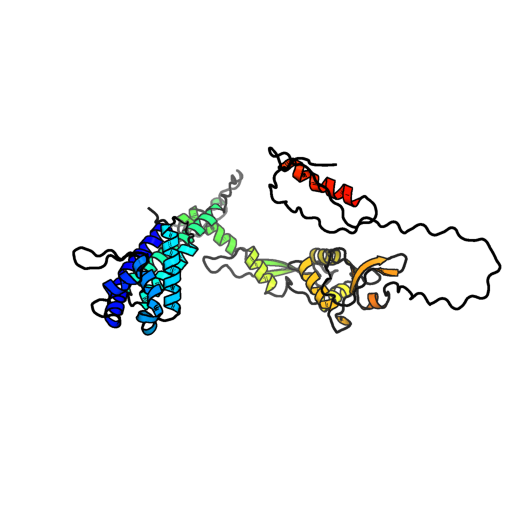. ASN A 1 182 ? -35.019 10.765 -29.219 1.00 62.06 182 ASN A O 1
ATOM 1451 N N . PHE A 1 183 ? -35.003 12.191 -27.490 1.00 59.84 183 PHE A N 1
ATOM 1452 C CA . PHE A 1 183 ? -34.135 11.369 -26.652 1.00 59.84 183 PHE A CA 1
ATOM 1453 C C . PHE A 1 183 ? -34.928 10.774 -25.491 1.00 59.84 183 PHE A C 1
ATOM 1455 O O . PHE A 1 183 ? -35.645 11.491 -24.796 1.00 59.84 183 PHE A O 1
ATOM 1462 N N . MET A 1 184 ? -34.746 9.480 -25.219 1.00 56.22 184 MET A N 1
ATOM 1463 C CA . MET A 1 184 ? -35.055 8.930 -23.900 1.00 56.22 184 MET A CA 1
ATOM 1464 C C . MET A 1 184 ? -33.991 9.429 -22.915 1.00 56.22 184 MET A C 1
ATOM 1466 O O . MET A 1 184 ? -32.852 8.963 -22.938 1.00 56.22 184 MET A O 1
ATOM 1470 N N . GLU A 1 185 ? -34.363 10.362 -22.034 1.00 52.66 185 GLU A N 1
ATOM 1471 C CA . GLU A 1 185 ? -33.476 10.963 -21.017 1.00 52.66 185 GLU A CA 1
ATOM 1472 C C . GLU A 1 185 ? -32.727 9.922 -20.159 1.00 52.66 185 GLU A C 1
ATOM 1474 O O . GLU A 1 185 ? -31.637 10.194 -19.661 1.00 52.66 185 GLU A O 1
ATOM 1479 N N . ALA A 1 186 ? -33.268 8.705 -20.032 1.00 50.31 186 ALA A N 1
ATOM 1480 C CA . ALA A 1 186 ? -32.685 7.622 -19.245 1.00 50.31 186 ALA A CA 1
ATOM 1481 C C . ALA A 1 186 ? -31.478 6.916 -19.902 1.00 50.31 186 ALA A C 1
ATOM 1483 O O . ALA A 1 186 ? -30.631 6.395 -19.180 1.00 50.31 186 ALA A O 1
ATOM 1484 N N . GLU A 1 187 ? -31.349 6.907 -21.236 1.00 50.16 187 GLU A N 1
ATOM 1485 C CA . GLU A 1 187 ? -30.194 6.285 -21.919 1.00 50.16 187 GLU A CA 1
ATOM 1486 C C . GLU A 1 187 ? -29.038 7.270 -22.150 1.00 50.16 187 GLU A C 1
ATOM 1488 O O . GLU A 1 187 ? -27.889 6.858 -22.317 1.00 50.16 187 GLU A O 1
ATOM 1493 N N . PHE A 1 188 ? -29.324 8.576 -22.103 1.00 46.91 188 PHE A N 1
ATOM 1494 C CA . PHE A 1 188 ? -28.352 9.652 -22.316 1.00 46.91 188 PHE A CA 1
ATOM 1495 C C . PHE A 1 188 ? -27.968 10.395 -21.032 1.00 46.91 188 PHE A C 1
ATOM 1497 O O . PHE A 1 188 ? -27.409 11.489 -21.093 1.00 46.91 188 PHE A O 1
ATOM 1504 N N . ALA A 1 189 ? -28.194 9.802 -19.859 1.00 43.53 189 ALA A N 1
ATOM 1505 C CA . ALA A 1 189 ? -27.636 10.294 -18.602 1.00 43.53 189 ALA A CA 1
ATOM 1506 C C . ALA A 1 189 ? -26.115 10.025 -18.517 1.00 43.53 189 ALA A C 1
ATOM 1508 O O . ALA A 1 189 ? -25.595 9.527 -17.521 1.00 43.53 189 ALA A O 1
ATOM 1509 N N . ALA A 1 190 ? -25.367 10.360 -19.571 1.00 52.19 190 ALA A N 1
ATOM 1510 C CA . ALA A 1 190 ? -24.001 10.798 -19.380 1.00 52.19 190 ALA A CA 1
ATOM 1511 C C . ALA A 1 190 ? -24.110 12.148 -18.671 1.00 52.19 190 ALA A C 1
ATOM 1513 O O . ALA A 1 190 ? -24.623 13.104 -19.245 1.00 52.19 190 ALA A O 1
ATOM 1514 N N . ASP A 1 191 ? -23.682 12.190 -17.412 1.00 56.53 191 ASP A N 1
ATOM 1515 C CA . ASP A 1 191 ? -23.597 13.403 -16.606 1.00 56.53 191 ASP A CA 1
ATOM 1516 C C . ASP A 1 191 ? -23.029 14.545 -17.468 1.00 56.53 191 ASP A C 1
ATOM 1518 O O . ASP A 1 191 ? -21.850 14.544 -17.835 1.00 56.53 191 ASP A O 1
ATOM 1522 N N . LEU A 1 192 ? -23.892 15.481 -17.879 1.00 57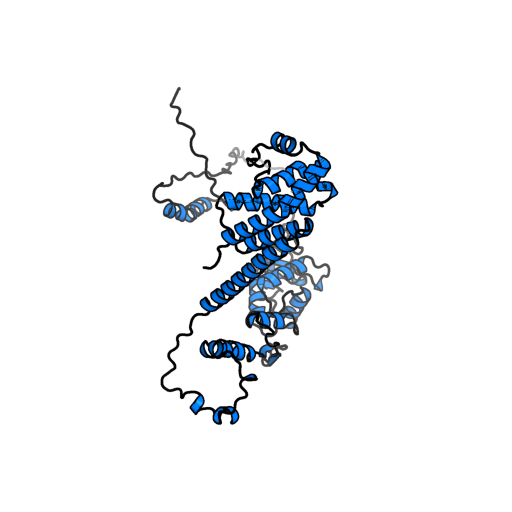.91 192 LEU A N 1
ATOM 1523 C CA . LEU A 1 192 ? -23.545 16.527 -18.844 1.00 57.91 192 LEU A CA 1
ATOM 1524 C C . LEU A 1 192 ? -22.396 17.393 -18.317 1.00 57.91 192 LEU A C 1
ATOM 1526 O O . LEU A 1 192 ? -21.627 17.932 -19.112 1.00 57.91 192 LEU A O 1
ATOM 1530 N N . ALA A 1 193 ? -22.210 17.452 -16.993 1.00 57.66 193 ALA A N 1
ATOM 1531 C CA . ALA A 1 193 ? -21.051 18.074 -16.372 1.00 57.66 193 ALA A CA 1
ATOM 1532 C C . ALA A 1 193 ? -19.744 17.320 -16.682 1.00 57.66 193 ALA A C 1
ATOM 1534 O O . ALA A 1 193 ? -18.719 17.954 -16.925 1.00 57.66 193 ALA A O 1
ATOM 1535 N N . GLN A 1 194 ? -19.753 15.983 -16.737 1.00 55.06 194 GLN A N 1
ATOM 1536 C CA . GLN A 1 194 ? -18.587 15.170 -17.118 1.00 55.06 194 GLN A CA 1
ATOM 1537 C C . GLN A 1 194 ? -18.267 15.254 -18.610 1.00 55.06 194 GLN A C 1
ATOM 1539 O O . GLN A 1 194 ? -17.091 15.237 -18.985 1.00 55.06 194 GLN A O 1
ATOM 1544 N N . VAL A 1 195 ? -19.297 15.367 -19.453 1.00 59.00 195 VAL A N 1
ATOM 1545 C CA . VAL A 1 195 ? -19.135 15.568 -20.899 1.00 59.00 195 VAL A CA 1
ATOM 1546 C C . VAL A 1 195 ? -18.601 16.973 -21.180 1.00 59.00 195 VAL A C 1
ATOM 1548 O O . VAL A 1 195 ? -17.623 17.111 -21.913 1.00 59.00 195 VAL A O 1
ATOM 1551 N N . HIS A 1 196 ? -19.165 18.001 -20.537 1.00 54.72 196 HIS A N 1
ATOM 1552 C CA . HIS A 1 196 ? -18.683 19.382 -20.616 1.00 54.72 196 HIS A CA 1
ATOM 1553 C C . HIS A 1 196 ? -17.250 19.524 -20.077 1.00 54.72 196 HIS A C 1
ATOM 1555 O O . HIS A 1 196 ? -16.437 20.234 -20.656 1.00 54.72 196 HIS A O 1
ATOM 1561 N N . ALA A 1 197 ? -16.901 18.789 -19.017 1.00 64.25 197 ALA A N 1
ATOM 1562 C CA . ALA A 1 197 ? -15.540 18.719 -18.485 1.00 64.25 197 ALA A CA 1
ATOM 1563 C C . ALA A 1 197 ? -14.584 17.820 -19.305 1.00 64.25 197 ALA A C 1
ATOM 1565 O O . ALA A 1 197 ? -13.464 17.572 -18.865 1.00 64.25 197 ALA A O 1
ATOM 1566 N N . GLY A 1 198 ? -15.009 17.269 -20.453 1.00 63.72 198 GLY A N 1
ATOM 1567 C CA . GLY A 1 198 ? -14.170 16.449 -21.342 1.00 63.72 198 GLY A CA 1
ATOM 1568 C C . GLY A 1 198 ? -13.772 15.064 -20.798 1.00 63.72 198 GLY A C 1
ATOM 1569 O O . GLY A 1 198 ? -13.014 14.332 -21.446 1.00 63.72 198 GLY A O 1
ATOM 1570 N N . LYS A 1 199 ? -14.287 14.661 -19.628 1.00 64.38 199 LYS A N 1
ATOM 1571 C CA . LYS A 1 199 ? -13.916 13.413 -18.935 1.00 64.38 199 LYS A CA 1
ATOM 1572 C C . LYS A 1 199 ? -14.451 12.179 -19.655 1.00 64.38 199 LYS A C 1
ATOM 1574 O O . LYS A 1 199 ? -13.711 11.220 -19.863 1.00 64.38 199 LYS A O 1
ATOM 1579 N N . THR A 1 200 ? -15.702 12.225 -20.109 1.00 64.12 200 THR A N 1
ATOM 1580 C CA . THR A 1 200 ? -16.330 11.122 -20.855 1.00 64.12 200 THR A CA 1
ATOM 1581 C C . THR A 1 200 ? -15.634 10.881 -22.193 1.00 64.12 200 THR A C 1
ATOM 1583 O O . THR A 1 200 ? -15.373 9.737 -22.553 1.00 64.12 200 THR A O 1
ATOM 1586 N N . VAL A 1 201 ? -15.261 11.952 -22.901 1.00 68.50 201 VAL A N 1
ATOM 1587 C CA . VAL A 1 201 ? -14.528 11.865 -24.175 1.00 68.50 201 VAL A CA 1
ATOM 1588 C C . VAL A 1 201 ? -13.159 11.222 -23.958 1.00 68.50 201 VAL A C 1
ATOM 1590 O O . VAL A 1 201 ? -12.797 10.289 -24.667 1.00 68.50 201 VAL A O 1
ATOM 1593 N N . SER A 1 202 ? -12.433 11.641 -22.922 1.00 66.62 202 SER A N 1
ATOM 1594 C CA . SER A 1 202 ? -11.121 11.078 -22.585 1.00 66.62 202 SER A CA 1
ATOM 1595 C C . SER A 1 202 ? -11.187 9.589 -22.218 1.00 66.62 202 SER A C 1
ATOM 1597 O O . SER A 1 202 ? -10.307 8.818 -22.603 1.00 66.62 202 SER A O 1
ATOM 1599 N N . LEU A 1 203 ? -12.239 9.163 -21.510 1.00 68.12 203 LEU A N 1
ATOM 1600 C CA . LEU A 1 203 ? -12.472 7.753 -21.179 1.00 68.12 203 LEU A CA 1
ATOM 1601 C C . LEU A 1 203 ? -12.817 6.924 -22.423 1.00 68.12 203 LEU A C 1
ATOM 1603 O O . LEU A 1 203 ? -12.185 5.895 -22.653 1.00 68.12 203 LEU A O 1
ATOM 1607 N N . ARG A 1 204 ? -13.734 7.400 -23.275 1.00 71.38 204 ARG A N 1
ATOM 1608 C CA . ARG A 1 204 ? -14.115 6.707 -24.520 1.00 71.38 204 ARG A CA 1
ATOM 1609 C C . ARG A 1 204 ? -12.971 6.632 -25.529 1.00 71.38 204 ARG A C 1
ATOM 1611 O O . ARG A 1 204 ? -12.804 5.607 -26.181 1.00 71.38 204 ARG A O 1
ATOM 1618 N N . ILE A 1 205 ? -12.131 7.667 -25.619 1.00 73.94 205 ILE A N 1
ATOM 1619 C CA . ILE A 1 205 ? -10.914 7.621 -26.440 1.00 73.94 205 ILE A CA 1
ATOM 1620 C C . ILE A 1 205 ? -9.985 6.515 -25.932 1.00 73.94 205 ILE A C 1
ATOM 1622 O O . ILE A 1 205 ? -9.502 5.724 -26.733 1.00 73.94 205 ILE A O 1
ATOM 1626 N N . ARG A 1 206 ? -9.769 6.395 -24.614 1.00 67.81 206 ARG A N 1
ATOM 1627 C CA . ARG A 1 206 ? -8.945 5.315 -24.032 1.00 67.81 206 ARG A CA 1
ATOM 1628 C C . ARG A 1 206 ? -9.538 3.922 -24.246 1.00 67.81 206 ARG A C 1
ATOM 1630 O O . ARG A 1 206 ? -8.777 2.966 -24.369 1.00 67.81 206 ARG A O 1
ATOM 1637 N N . GLU A 1 207 ? -10.861 3.804 -24.309 1.00 68.88 207 GLU A N 1
ATOM 1638 C CA . GLU A 1 207 ? -11.548 2.561 -24.675 1.00 68.88 207 GLU A CA 1
ATOM 1639 C C . GLU A 1 207 ? -11.374 2.193 -26.153 1.00 68.88 207 GLU A C 1
ATOM 1641 O O . GLU A 1 207 ? -11.464 1.014 -26.477 1.00 68.88 207 GLU A O 1
ATOM 1646 N N . ALA A 1 208 ? -11.080 3.150 -27.040 1.00 71.88 208 ALA A N 1
ATOM 1647 C CA . ALA A 1 208 ? -10.817 2.873 -28.454 1.00 71.88 208 ALA A CA 1
ATOM 1648 C C . ALA A 1 208 ? -9.429 2.242 -28.693 1.00 71.88 208 ALA A C 1
ATOM 1650 O O . ALA A 1 208 ? -9.255 1.469 -29.639 1.00 71.88 208 ALA A O 1
ATOM 1651 N N . TRP A 1 209 ? -8.449 2.501 -27.815 1.00 74.25 209 TRP A N 1
ATOM 1652 C CA . TRP A 1 209 ? -7.092 1.933 -27.886 1.00 74.25 209 TRP A CA 1
ATOM 1653 C C . TRP A 1 209 ? -7.061 0.477 -27.399 1.00 74.25 209 TRP A C 1
ATOM 1655 O O . TRP A 1 209 ? -6.575 0.161 -26.313 1.00 74.25 209 TRP A O 1
ATOM 1665 N N . THR A 1 210 ? -7.621 -0.418 -28.214 1.00 80.38 210 THR A N 1
ATOM 1666 C CA . THR A 1 210 ? -7.753 -1.854 -27.907 1.00 80.38 210 THR A CA 1
ATOM 1667 C C . THR A 1 210 ? -6.729 -2.736 -28.606 1.00 80.38 210 THR A C 1
ATOM 1669 O O . THR A 1 210 ? -6.652 -3.917 -28.284 1.00 80.38 210 THR A O 1
ATOM 1672 N N . LEU A 1 211 ? -5.956 -2.202 -29.551 1.00 85.06 211 LEU A N 1
ATOM 1673 C CA . LEU A 1 211 ? -5.015 -2.971 -30.362 1.00 85.06 211 LEU A CA 1
ATOM 1674 C C . LEU A 1 211 ? -3.573 -2.580 -30.045 1.00 85.06 211 LEU A C 1
ATOM 1676 O O . LEU A 1 211 ? -3.233 -1.399 -30.005 1.00 85.06 211 LEU A O 1
ATOM 1680 N N . VAL A 1 212 ? -2.729 -3.589 -29.862 1.00 86.44 212 VAL A N 1
ATOM 1681 C CA . VAL A 1 212 ? -1.272 -3.472 -29.794 1.00 86.44 212 VAL A CA 1
ATOM 1682 C C . VAL A 1 212 ? -0.708 -4.060 -31.067 1.00 86.44 212 VAL A C 1
ATOM 1684 O O . VAL A 1 212 ? -1.074 -5.169 -31.452 1.00 86.44 212 VAL A O 1
ATOM 1687 N N . LEU A 1 213 ? 0.187 -3.317 -31.701 1.00 88.94 213 LEU A N 1
ATOM 1688 C CA . LEU A 1 213 ? 0.937 -3.779 -32.857 1.00 88.94 213 LEU A CA 1
ATOM 1689 C C . LEU A 1 213 ? 2.316 -4.215 -32.374 1.00 88.94 213 LEU A C 1
ATOM 1691 O O . LEU A 1 213 ? 3.057 -3.402 -31.821 1.00 88.94 213 LEU A O 1
ATOM 1695 N N . VAL A 1 214 ? 2.649 -5.488 -32.563 1.00 87.38 214 VAL A N 1
ATOM 1696 C CA . VAL A 1 214 ? 3.949 -6.048 -32.191 1.00 87.38 214 VAL A CA 1
ATOM 1697 C C . VAL A 1 214 ? 4.699 -6.433 -33.465 1.00 87.38 214 VAL A C 1
ATOM 1699 O O . VAL A 1 214 ? 4.224 -7.294 -34.205 1.00 87.38 214 VAL A O 1
ATOM 1702 N N . PRO A 1 215 ? 5.860 -5.819 -33.756 1.00 88.56 215 PRO A N 1
ATOM 1703 C CA . PRO A 1 215 ? 6.696 -6.258 -34.860 1.00 88.56 215 PRO A CA 1
ATOM 1704 C C . PRO A 1 215 ? 7.330 -7.605 -34.516 1.00 88.56 215 PRO A C 1
ATOM 1706 O O . PRO A 1 215 ? 7.998 -7.744 -33.487 1.00 88.56 215 PRO A O 1
ATOM 1709 N N . THR A 1 216 ? 7.128 -8.576 -35.396 1.00 82.44 216 THR A N 1
ATOM 1710 C CA . THR A 1 216 ? 7.636 -9.943 -35.299 1.00 82.44 216 THR A CA 1
ATOM 1711 C C . THR A 1 216 ? 8.433 -10.265 -36.550 1.00 82.44 216 THR A C 1
ATOM 1713 O O . THR A 1 216 ? 8.039 -9.913 -37.664 1.00 82.44 216 THR A O 1
ATOM 1716 N N . GLN A 1 217 ? 9.579 -10.904 -36.363 1.00 86.69 217 GLN A N 1
ATOM 1717 C CA . GLN A 1 217 ? 10.442 -11.312 -37.458 1.00 86.69 217 GLN A CA 1
ATOM 1718 C C . GLN A 1 217 ? 11.139 -12.611 -37.042 1.00 86.69 217 GLN A C 1
ATOM 1720 O O . GLN A 1 217 ? 12.175 -12.533 -36.404 1.00 86.69 217 GLN A O 1
ATOM 1725 N N . PRO A 1 218 ? 10.575 -13.796 -37.324 1.00 78.06 218 PRO A N 1
ATOM 1726 C CA . PRO A 1 218 ? 11.227 -15.057 -36.963 1.00 78.06 218 PRO A CA 1
ATOM 1727 C C . PRO A 1 218 ? 12.510 -15.286 -37.778 1.00 78.06 218 PRO A C 1
ATOM 1729 O O . PRO A 1 218 ? 13.524 -15.706 -37.232 1.00 78.06 218 PRO A O 1
ATOM 1732 N N . ASP A 1 219 ? 12.492 -14.929 -39.066 1.00 80.88 219 ASP A N 1
ATOM 1733 C CA . ASP A 1 219 ? 13.650 -15.036 -39.953 1.00 80.88 219 ASP A CA 1
ATOM 1734 C C . ASP A 1 219 ? 14.297 -13.659 -40.187 1.00 80.88 219 ASP A C 1
ATOM 1736 O O . ASP A 1 219 ? 13.627 -12.759 -40.705 1.00 80.88 219 ASP A O 1
ATOM 1740 N N . PRO A 1 220 ? 15.610 -13.478 -39.942 1.00 79.88 220 PRO A N 1
ATOM 1741 C CA . PRO A 1 220 ? 16.296 -12.189 -40.118 1.00 79.88 220 PRO A CA 1
ATOM 1742 C C . PRO A 1 220 ? 16.224 -11.613 -41.540 1.00 79.88 220 PRO A C 1
ATOM 1744 O O . PRO A 1 220 ? 16.379 -10.411 -41.744 1.00 79.88 220 PRO A O 1
ATOM 1747 N N . ARG A 1 221 ? 16.017 -12.479 -42.540 1.00 83.81 221 ARG A N 1
ATOM 1748 C CA . ARG A 1 221 ? 15.921 -12.111 -43.962 1.00 83.81 221 ARG A CA 1
ATOM 1749 C C . ARG A 1 221 ? 14.484 -11.894 -44.437 1.00 83.81 221 ARG A C 1
ATOM 1751 O O . ARG A 1 221 ? 14.291 -11.392 -45.542 1.00 83.81 221 ARG A O 1
ATOM 1758 N N . ALA A 1 222 ? 13.488 -12.285 -43.644 1.00 85.88 222 ALA A N 1
ATOM 1759 C CA . ALA A 1 222 ? 12.085 -12.076 -43.973 1.00 85.88 222 ALA A CA 1
ATOM 1760 C C . ALA A 1 222 ? 11.657 -10.632 -43.652 1.00 85.88 222 ALA A C 1
ATOM 1762 O O . ALA A 1 222 ? 12.251 -9.993 -42.780 1.00 85.88 222 ALA A O 1
ATOM 1763 N N . PRO A 1 223 ? 10.625 -10.096 -44.329 1.00 86.75 223 PRO A N 1
ATOM 1764 C CA . PRO A 1 223 ? 10.053 -8.802 -43.970 1.00 86.75 223 PRO A CA 1
ATOM 1765 C C . PRO A 1 223 ? 9.435 -8.835 -42.563 1.00 86.75 223 PRO A C 1
ATOM 1767 O O . PRO A 1 223 ? 8.895 -9.852 -42.131 1.00 86.75 223 PRO A O 1
ATOM 1770 N N . ILE A 1 224 ? 9.481 -7.699 -41.861 1.00 88.12 224 ILE A N 1
ATOM 1771 C CA . ILE A 1 224 ? 8.890 -7.552 -40.524 1.00 88.12 224 ILE A CA 1
ATOM 1772 C C . ILE A 1 224 ? 7.361 -7.634 -40.634 1.00 88.12 224 ILE A C 1
ATOM 1774 O O . ILE A 1 224 ? 6.741 -6.825 -41.327 1.00 88.12 224 ILE A O 1
ATOM 1778 N N . ALA A 1 225 ? 6.751 -8.580 -39.920 1.00 87.38 225 ALA A N 1
ATOM 1779 C CA . ALA A 1 225 ? 5.303 -8.733 -39.831 1.00 87.38 225 ALA A CA 1
ATOM 1780 C C . ALA A 1 225 ? 4.762 -8.045 -38.568 1.00 87.38 225 ALA A C 1
ATOM 1782 O O . ALA A 1 225 ? 5.350 -8.153 -37.492 1.00 87.38 225 ALA A O 1
ATOM 1783 N N . LEU A 1 226 ? 3.625 -7.353 -38.674 1.00 88.94 226 LEU A N 1
ATOM 1784 C CA . LEU A 1 226 ? 2.951 -6.734 -37.529 1.00 88.94 226 LEU A CA 1
ATOM 1785 C C . LEU A 1 226 ? 1.876 -7.678 -36.988 1.00 88.94 226 LEU A C 1
ATOM 1787 O O . LEU A 1 226 ? 0.809 -7.819 -37.583 1.00 88.94 226 LEU A O 1
ATOM 1791 N N . ALA A 1 227 ? 2.152 -8.301 -35.846 1.00 85.56 227 ALA A N 1
ATOM 1792 C CA . ALA A 1 227 ? 1.157 -9.046 -35.093 1.00 85.56 227 ALA A CA 1
ATOM 1793 C C . ALA A 1 227 ? 0.223 -8.074 -34.359 1.00 85.56 227 ALA A C 1
ATOM 1795 O O . ALA A 1 227 ? 0.660 -7.056 -33.819 1.00 85.56 227 ALA A O 1
ATOM 1796 N N . THR A 1 228 ? -1.073 -8.381 -34.334 1.00 88.31 228 THR A N 1
ATOM 1797 C CA . THR A 1 228 ? -2.085 -7.548 -33.676 1.00 88.31 228 THR A CA 1
ATOM 1798 C C . THR A 1 228 ? -2.625 -8.250 -32.440 1.00 88.31 228 THR A C 1
ATOM 1800 O O . THR A 1 228 ? -3.270 -9.290 -32.554 1.00 88.31 228 THR A O 1
ATOM 1803 N N . LEU A 1 229 ? -2.432 -7.659 -31.263 1.00 85.06 229 LEU A N 1
ATOM 1804 C CA . LEU A 1 229 ? -2.960 -8.185 -30.007 1.00 85.06 229 LEU A CA 1
ATOM 1805 C C . LEU A 1 229 ? -4.071 -7.296 -29.488 1.00 85.06 229 LEU A C 1
ATOM 1807 O O . LEU A 1 229 ? -3.931 -6.076 -29.416 1.00 85.06 229 LEU A O 1
ATOM 1811 N N . ARG A 1 230 ? -5.172 -7.915 -29.064 1.00 82.94 230 ARG A N 1
ATOM 1812 C CA . ARG A 1 230 ? -6.277 -7.190 -28.445 1.00 82.94 230 ARG A CA 1
ATOM 1813 C C . ARG A 1 230 ? -6.091 -7.106 -26.929 1.00 82.94 230 ARG A C 1
ATOM 1815 O O . ARG A 1 230 ? -5.872 -8.123 -26.262 1.00 82.94 230 ARG A O 1
ATOM 1822 N N . ILE A 1 231 ? -6.213 -5.899 -26.384 1.00 80.62 231 ILE A N 1
ATOM 1823 C CA . ILE A 1 231 ? -6.287 -5.616 -24.949 1.00 80.62 231 ILE A CA 1
ATOM 1824 C C . ILE A 1 231 ? -7.762 -5.451 -24.570 1.00 80.62 231 ILE A C 1
ATOM 1826 O O . ILE A 1 231 ? -8.505 -4.716 -25.224 1.00 80.62 231 ILE A O 1
ATOM 1830 N N . ALA A 1 232 ? -8.185 -6.119 -23.495 1.00 70.38 232 ALA A N 1
ATOM 1831 C CA . ALA A 1 232 ? -9.523 -5.956 -22.931 1.00 70.38 232 ALA A CA 1
ATOM 1832 C C . ALA A 1 232 ? -9.752 -4.512 -22.459 1.00 70.38 232 ALA A C 1
ATOM 1834 O O . ALA A 1 232 ? -8.850 -3.912 -21.872 1.00 70.38 232 ALA A O 1
ATOM 1835 N N . ALA A 1 233 ? -10.943 -3.962 -22.712 1.00 62.72 233 ALA A N 1
ATOM 1836 C CA . ALA A 1 233 ? -11.338 -2.620 -22.282 1.00 62.72 233 ALA A CA 1
ATOM 1837 C C . ALA A 1 233 ? -11.272 -2.475 -20.744 1.00 62.72 233 ALA A C 1
ATOM 1839 O O . ALA A 1 233 ? -11.463 -3.466 -20.035 1.00 62.72 233 ALA A O 1
ATOM 1840 N N . PRO A 1 234 ? -10.985 -1.272 -20.210 1.00 62.41 234 PRO A N 1
ATOM 1841 C CA . PRO A 1 234 ? -10.957 -1.060 -18.766 1.00 62.41 234 PRO A CA 1
ATOM 1842 C C . PRO A 1 234 ? -12.362 -1.286 -18.181 1.00 62.41 234 PRO A C 1
ATOM 1844 O O . PRO A 1 234 ? -13.301 -0.582 -18.536 1.00 62.41 234 PRO A O 1
ATOM 1847 N N . GLN A 1 235 ? -12.515 -2.266 -17.288 1.00 53.72 235 GLN A N 1
ATOM 1848 C CA . GLN A 1 235 ? -13.741 -2.456 -16.509 1.00 53.72 235 GLN A CA 1
ATOM 1849 C C . GLN A 1 235 ? -13.584 -1.767 -15.148 1.00 53.72 235 GLN A C 1
ATOM 1851 O O . GLN A 1 235 ? -12.767 -2.181 -14.329 1.00 53.72 235 GLN A O 1
ATOM 1856 N N . GLY A 1 236 ? -14.377 -0.719 -14.905 1.00 56.50 236 GLY A N 1
ATOM 1857 C CA . GLY A 1 236 ? -14.469 -0.038 -13.608 1.00 56.50 236 GLY A CA 1
ATOM 1858 C C . GLY A 1 236 ? -13.715 1.295 -13.497 1.00 56.50 236 GLY A C 1
ATOM 1859 O O . GLY A 1 236 ? -12.967 1.701 -14.382 1.00 56.50 236 GLY A O 1
ATOM 1860 N N . GLN A 1 237 ? -13.950 2.000 -12.382 1.00 47.78 237 GLN A N 1
ATOM 1861 C CA . GLN A 1 237 ? -13.460 3.365 -12.118 1.00 47.78 237 GLN A CA 1
ATOM 1862 C C . GLN A 1 237 ? -11.961 3.442 -11.766 1.00 47.78 237 GLN A C 1
ATOM 1864 O O . GLN A 1 237 ? -11.361 4.505 -11.902 1.00 47.78 237 GLN A O 1
ATOM 1869 N N . ALA A 1 238 ? -11.329 2.324 -11.397 1.00 50.06 238 ALA A N 1
ATOM 1870 C CA . ALA A 1 238 ? -9.880 2.212 -11.210 1.00 50.06 238 ALA A CA 1
ATOM 1871 C C . ALA A 1 238 ? -9.198 1.742 -12.508 1.00 50.06 238 ALA A C 1
ATOM 1873 O O . ALA A 1 238 ? -8.530 0.708 -12.549 1.00 50.06 238 ALA A O 1
ATOM 1874 N N . ALA A 1 239 ? -9.425 2.466 -13.606 1.00 58.00 239 ALA A N 1
ATOM 1875 C CA . ALA A 1 239 ? -8.853 2.120 -14.900 1.00 58.00 239 ALA A CA 1
ATOM 1876 C C . ALA A 1 239 ? -7.322 2.252 -14.847 1.00 58.00 239 ALA A C 1
ATOM 1878 O O . ALA A 1 239 ? -6.791 3.364 -14.864 1.00 58.00 239 ALA A O 1
ATOM 1879 N N . GLN A 1 240 ? -6.617 1.116 -14.796 1.00 64.94 240 GLN A N 1
ATOM 1880 C CA . GLN A 1 240 ? -5.162 1.075 -14.942 1.00 64.94 240 GLN A CA 1
ATOM 1881 C C . GLN A 1 240 ? -4.739 1.847 -16.209 1.00 64.94 240 GLN A C 1
ATOM 1883 O O . GLN A 1 240 ? -5.427 1.755 -17.241 1.00 64.94 240 GLN A O 1
ATOM 1888 N N . PRO A 1 241 ? -3.627 2.603 -16.168 1.00 76.25 241 PRO A N 1
ATOM 1889 C CA . PRO A 1 241 ? -3.076 3.278 -17.335 1.00 76.25 241 PRO A CA 1
ATOM 1890 C C . PRO A 1 241 ? -2.939 2.329 -18.531 1.00 76.25 241 PRO A C 1
ATOM 1892 O O . PRO A 1 241 ? -2.625 1.149 -18.377 1.00 76.25 241 PRO A O 1
ATOM 1895 N N . LEU A 1 242 ? -3.136 2.853 -19.747 1.00 77.81 242 LEU A N 1
ATOM 1896 C CA . LEU A 1 242 ? -3.007 2.066 -20.980 1.00 77.81 242 LEU A CA 1
ATOM 1897 C C . LEU A 1 242 ? -1.647 1.353 -21.051 1.00 77.81 242 LEU A C 1
ATOM 1899 O O . LEU A 1 242 ? -1.604 0.179 -21.391 1.00 77.81 242 LEU A O 1
ATOM 1903 N N . ALA A 1 243 ? -0.564 2.034 -20.663 1.00 80.94 243 ALA A N 1
ATOM 1904 C CA . ALA A 1 243 ? 0.786 1.474 -20.664 1.00 80.94 243 ALA A CA 1
ATOM 1905 C C . ALA A 1 243 ? 0.922 0.233 -19.763 1.00 80.94 243 ALA A C 1
ATOM 1907 O O . ALA A 1 243 ? 1.506 -0.761 -20.185 1.00 80.94 243 ALA A O 1
ATOM 1908 N N . GLU A 1 244 ? 0.343 0.255 -18.560 1.00 82.62 244 GLU A N 1
ATOM 1909 C CA . GLU A 1 244 ? 0.387 -0.877 -17.625 1.00 82.62 244 GLU A CA 1
ATOM 1910 C C . GLU A 1 244 ? -0.421 -2.065 -18.143 1.00 82.62 244 GLU A C 1
ATOM 1912 O O . GLU A 1 244 ? 0.050 -3.200 -18.108 1.00 82.62 244 GLU A O 1
ATOM 1917 N N . ARG A 1 245 ? -1.603 -1.801 -18.708 1.00 80.50 245 ARG A N 1
ATOM 1918 C CA . ARG A 1 245 ? -2.452 -2.831 -19.324 1.00 80.50 245 ARG A CA 1
ATOM 1919 C C . ARG A 1 245 ? -1.777 -3.469 -20.533 1.00 80.50 245 ARG A C 1
ATOM 1921 O O . ARG A 1 245 ? -1.792 -4.691 -20.666 1.00 80.50 245 ARG A O 1
ATOM 1928 N N . THR A 1 246 ? -1.167 -2.656 -21.393 1.00 83.44 246 THR A N 1
ATOM 1929 C CA . THR A 1 246 ? -0.381 -3.126 -22.537 1.00 83.44 246 THR A CA 1
ATOM 1930 C C . THR A 1 246 ? 0.801 -3.966 -22.067 1.00 83.44 246 THR A C 1
ATOM 1932 O O . THR A 1 246 ? 0.968 -5.086 -22.537 1.00 83.44 246 THR A O 1
ATOM 1935 N N . ALA A 1 247 ? 1.582 -3.482 -21.096 1.00 82.81 247 ALA A N 1
ATOM 1936 C CA . ALA A 1 247 ? 2.729 -4.209 -20.559 1.00 82.81 247 ALA A CA 1
ATOM 1937 C C . ALA A 1 247 ? 2.321 -5.537 -19.901 1.00 82.81 247 ALA A C 1
ATOM 1939 O O . ALA A 1 247 ? 2.982 -6.549 -20.114 1.00 82.81 247 ALA A O 1
ATOM 1940 N N . ALA A 1 248 ? 1.220 -5.565 -19.146 1.00 82.00 248 ALA A N 1
ATOM 1941 C CA . ALA A 1 248 ? 0.677 -6.791 -18.569 1.00 82.00 248 ALA A CA 1
ATOM 1942 C C . ALA A 1 248 ? 0.237 -7.775 -19.662 1.00 82.00 248 ALA A C 1
ATOM 1944 O O . ALA A 1 248 ? 0.580 -8.954 -19.609 1.00 82.00 248 ALA A O 1
ATOM 1945 N N . ARG A 1 249 ? -0.453 -7.290 -20.703 1.00 83.44 249 ARG A N 1
ATOM 1946 C CA . ARG A 1 249 ? -0.879 -8.128 -21.831 1.00 83.44 249 ARG A CA 1
ATOM 1947 C C . ARG A 1 249 ? 0.306 -8.707 -22.604 1.00 83.44 249 ARG A C 1
ATOM 1949 O O . ARG A 1 249 ? 0.229 -9.868 -22.981 1.00 83.44 249 ARG A O 1
ATOM 1956 N N . LEU A 1 250 ? 1.380 -7.940 -22.793 1.00 83.75 250 LEU A N 1
ATOM 1957 C CA . LEU A 1 250 ? 2.604 -8.393 -23.467 1.00 83.75 250 LEU A CA 1
ATOM 1958 C C . LEU A 1 250 ? 3.423 -9.393 -22.636 1.00 83.75 250 LEU A C 1
ATOM 1960 O O . LEU A 1 250 ? 4.121 -10.218 -23.212 1.00 83.75 250 LEU A O 1
ATOM 1964 N N . LYS A 1 251 ? 3.338 -9.337 -21.299 1.00 83.19 251 LYS A N 1
ATOM 1965 C CA . LYS A 1 251 ? 3.980 -10.317 -20.402 1.00 83.19 251 LYS A CA 1
ATOM 1966 C C . LYS A 1 251 ? 3.202 -11.630 -20.314 1.00 83.19 251 LYS A C 1
ATOM 1968 O O . LYS A 1 251 ? 3.802 -12.688 -20.205 1.00 83.19 251 LYS A O 1
ATOM 1973 N N . THR A 1 252 ? 1.870 -11.559 -20.285 1.00 74.44 252 THR A N 1
ATOM 1974 C CA . THR A 1 252 ? 1.003 -12.729 -20.059 1.00 74.44 252 THR A CA 1
ATOM 1975 C C . THR A 1 252 ? 0.549 -13.401 -21.356 1.00 74.44 252 THR A C 1
ATOM 1977 O O . THR A 1 252 ? 0.242 -14.588 -21.351 1.00 74.44 252 THR A O 1
ATOM 1980 N N . GLY A 1 253 ? 0.443 -12.655 -22.459 1.00 58.31 253 GLY A N 1
ATOM 1981 C CA . GLY A 1 253 ? -0.001 -13.170 -23.752 1.00 58.31 253 GLY A CA 1
ATOM 1982 C C . GLY A 1 253 ? 1.176 -13.484 -24.667 1.00 58.31 253 GLY A C 1
ATOM 1983 O O . GLY A 1 253 ? 1.946 -12.579 -24.972 1.00 58.31 253 GLY A O 1
ATOM 1984 N N . GLU A 1 254 ? 1.273 -14.741 -25.111 1.00 57.44 254 GLU A N 1
ATOM 1985 C CA . GLU A 1 254 ? 2.137 -15.199 -26.221 1.00 57.44 254 GLU A CA 1
ATOM 1986 C C . GLU A 1 254 ? 3.635 -14.818 -26.101 1.00 57.44 254 GLU A C 1
ATOM 1988 O O . GLU A 1 254 ? 4.361 -14.839 -27.086 1.00 57.44 254 GLU A O 1
ATOM 1993 N N . GLU A 1 255 ? 4.099 -14.490 -24.886 1.00 65.75 255 GLU A N 1
ATOM 1994 C CA . GLU A 1 255 ? 5.496 -14.188 -24.517 1.00 65.75 255 GLU A CA 1
ATOM 1995 C C . GLU A 1 255 ? 6.201 -13.102 -25.354 1.00 65.75 255 GLU A C 1
ATOM 1997 O O . GLU A 1 255 ? 7.424 -13.077 -25.468 1.00 65.75 255 GLU A O 1
ATOM 2002 N N . TYR A 1 256 ? 5.461 -12.124 -25.885 1.00 78.94 256 TYR A N 1
ATOM 2003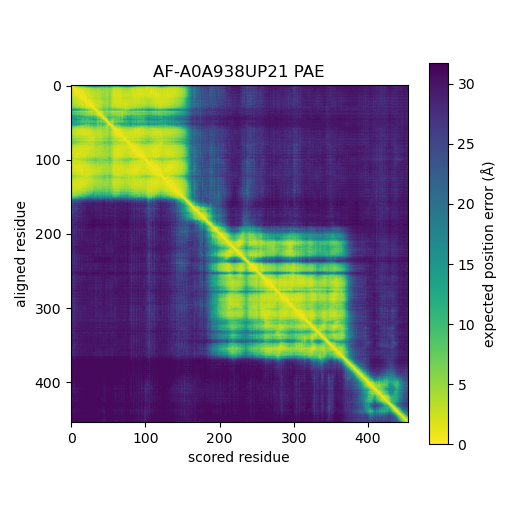 C CA . TYR A 1 256 ? 6.060 -11.011 -26.637 1.00 78.94 256 TYR A CA 1
ATOM 2004 C C . TYR A 1 256 ? 7.015 -10.133 -25.820 1.00 78.94 256 TYR A C 1
ATOM 2006 O O . TYR A 1 256 ? 7.789 -9.370 -26.403 1.00 78.94 256 TYR A O 1
ATOM 2014 N N . MET A 1 257 ? 6.945 -10.195 -24.488 1.00 82.81 257 MET A N 1
ATOM 2015 C CA . MET A 1 257 ? 7.891 -9.541 -23.594 1.00 82.81 257 MET A CA 1
ATOM 2016 C C . MET A 1 257 ? 8.347 -10.501 -22.494 1.00 82.81 257 MET A C 1
ATOM 2018 O O . MET A 1 257 ? 7.563 -10.926 -21.646 1.00 82.81 257 MET A O 1
ATOM 2022 N N . VAL A 1 258 ? 9.644 -10.796 -22.491 1.00 84.69 258 VAL A N 1
ATOM 2023 C CA . VAL A 1 258 ? 10.274 -11.809 -21.646 1.00 84.69 258 VAL A CA 1
ATOM 2024 C C . VAL A 1 258 ? 10.827 -11.151 -20.382 1.00 84.69 258 VAL A C 1
ATOM 2026 O O . VAL A 1 258 ? 11.683 -10.265 -20.437 1.00 84.69 258 VAL A O 1
ATOM 2029 N N . ALA A 1 259 ? 10.317 -11.572 -19.223 1.00 85.94 259 ALA A N 1
ATOM 2030 C CA . ALA A 1 259 ? 10.773 -11.090 -17.915 1.00 85.94 259 ALA A CA 1
ATOM 2031 C C . ALA A 1 259 ? 11.903 -11.945 -17.314 1.00 85.94 259 ALA A C 1
ATOM 2033 O O . ALA A 1 259 ? 12.641 -11.469 -16.456 1.00 85.94 259 ALA A O 1
ATOM 2034 N N . ALA A 1 260 ? 12.032 -13.196 -17.757 1.00 85.25 260 ALA A N 1
ATOM 2035 C CA . ALA A 1 260 ? 13.078 -14.122 -17.347 1.00 85.25 260 ALA A CA 1
ATOM 2036 C C . ALA A 1 260 ? 13.482 -14.973 -18.552 1.00 85.25 260 ALA A C 1
ATOM 2038 O O . ALA A 1 260 ? 12.616 -15.536 -19.218 1.00 85.25 260 ALA A O 1
ATOM 2039 N N . LEU A 1 261 ? 14.781 -15.047 -18.831 1.00 88.44 261 LEU A N 1
ATOM 2040 C CA . LEU A 1 261 ? 15.337 -15.794 -19.954 1.00 88.44 261 LEU A CA 1
ATOM 2041 C C . LEU A 1 261 ? 16.194 -16.944 -19.416 1.00 88.44 261 LEU A C 1
ATOM 2043 O O . LEU A 1 261 ? 16.954 -16.768 -18.466 1.00 88.44 261 LEU A O 1
ATOM 2047 N N . ALA A 1 262 ? 16.062 -18.131 -20.006 1.00 88.12 262 ALA A N 1
ATOM 2048 C CA . ALA A 1 262 ? 16.917 -19.263 -19.668 1.00 88.12 262 ALA A CA 1
ATOM 2049 C C . ALA A 1 262 ? 18.259 -19.172 -20.427 1.00 88.12 262 ALA A C 1
ATOM 2051 O O . ALA A 1 262 ? 18.249 -18.795 -21.603 1.00 88.12 262 ALA A O 1
ATOM 2052 N N . PRO A 1 263 ? 19.397 -19.569 -19.819 1.00 87.94 263 PRO A N 1
ATOM 2053 C CA . PRO A 1 263 ? 20.712 -19.519 -20.473 1.00 87.94 263 PRO A CA 1
ATOM 2054 C C . PRO A 1 263 ? 20.746 -20.278 -21.802 1.00 87.94 263 PRO A C 1
ATOM 2056 O O . PRO A 1 263 ? 21.252 -19.763 -22.793 1.00 87.94 263 PRO A O 1
ATOM 2059 N N . ARG A 1 264 ? 20.117 -21.457 -21.840 1.00 88.69 264 ARG A N 1
ATOM 2060 C CA . ARG A 1 264 ? 20.001 -22.300 -23.035 1.00 88.69 264 ARG A CA 1
ATOM 2061 C C . ARG A 1 264 ? 19.358 -21.582 -24.215 1.00 88.69 264 ARG A C 1
ATOM 2063 O O . ARG A 1 264 ? 19.871 -21.623 -25.323 1.00 88.69 264 ARG A O 1
ATOM 2070 N N . VAL A 1 265 ? 18.248 -20.896 -23.947 1.00 88.50 265 VAL A N 1
ATOM 2071 C CA . VAL A 1 265 ? 17.485 -20.164 -24.961 1.00 88.50 265 VAL A CA 1
ATOM 2072 C C . VAL A 1 265 ? 18.326 -19.010 -25.507 1.00 88.50 265 VAL A C 1
ATOM 2074 O O . VAL A 1 265 ? 18.356 -18.787 -26.710 1.00 88.50 265 VAL A O 1
ATOM 2077 N N . LEU A 1 266 ? 19.064 -18.307 -24.640 1.00 88.62 266 LEU A N 1
ATOM 2078 C CA . LEU A 1 266 ? 19.994 -17.261 -25.070 1.00 88.62 266 LEU A CA 1
ATOM 2079 C C . LEU A 1 266 ? 21.097 -17.819 -25.985 1.00 88.62 266 LEU A C 1
ATOM 2081 O O . LEU A 1 266 ? 21.360 -17.230 -27.030 1.00 88.62 266 LEU A O 1
ATOM 2085 N N . ILE A 1 267 ? 21.718 -18.945 -25.617 1.00 87.94 267 ILE A N 1
ATOM 2086 C CA . ILE A 1 267 ? 22.747 -19.603 -26.438 1.00 87.94 267 ILE A CA 1
ATOM 2087 C C . ILE A 1 267 ? 22.166 -20.000 -27.800 1.00 87.94 267 ILE A C 1
ATOM 2089 O O . ILE A 1 267 ? 22.753 -19.668 -28.825 1.00 87.94 267 ILE A O 1
ATOM 2093 N N . GLU A 1 268 ? 20.985 -20.621 -27.819 1.00 88.00 268 GLU A N 1
ATOM 2094 C CA . GLU A 1 268 ? 20.299 -21.046 -29.043 1.00 88.00 268 GLU A CA 1
ATOM 2095 C C . GLU A 1 268 ? 20.004 -19.871 -29.988 1.00 88.00 268 GLU A C 1
ATOM 2097 O O . GLU A 1 268 ? 20.275 -19.968 -31.186 1.00 88.00 268 GLU A O 1
ATOM 2102 N N . TYR A 1 269 ? 19.525 -18.733 -29.468 1.00 87.81 269 TYR A N 1
ATOM 2103 C CA . TYR A 1 269 ? 19.322 -17.521 -30.272 1.00 87.81 269 TYR A CA 1
ATOM 2104 C C . TYR A 1 269 ? 20.637 -16.998 -30.861 1.00 87.81 269 TYR A C 1
ATOM 2106 O O . TYR A 1 269 ? 20.702 -16.660 -32.045 1.00 87.81 269 TYR A O 1
ATOM 2114 N N . LEU A 1 270 ? 21.697 -16.934 -30.052 1.00 88.06 270 LEU A N 1
ATOM 2115 C CA . LEU A 1 270 ? 22.992 -16.428 -30.506 1.00 88.06 270 LEU A CA 1
ATOM 2116 C C . LEU A 1 270 ? 23.654 -17.365 -31.529 1.00 88.06 270 LEU A C 1
ATOM 2118 O O . LEU A 1 270 ? 24.295 -16.887 -32.467 1.00 88.06 270 LEU A O 1
ATOM 2122 N N . ASP A 1 271 ? 23.467 -18.677 -31.388 1.00 87.88 271 ASP A N 1
ATOM 2123 C CA . ASP A 1 271 ? 23.980 -19.696 -32.307 1.00 87.88 271 ASP A CA 1
ATOM 2124 C C . ASP A 1 271 ? 23.222 -19.704 -33.632 1.00 87.88 271 ASP A C 1
ATOM 2126 O O . ASP A 1 271 ? 23.838 -19.664 -34.697 1.00 87.88 271 ASP A O 1
ATOM 2130 N N . THR A 1 272 ? 21.890 -19.672 -33.573 1.00 87.00 272 THR A N 1
ATOM 2131 C CA . THR A 1 272 ? 21.016 -19.675 -34.757 1.00 87.00 272 THR A CA 1
ATOM 2132 C C . THR A 1 272 ? 21.274 -18.465 -35.653 1.00 87.00 272 THR A C 1
ATOM 2134 O O . THR A 1 272 ? 21.234 -18.570 -36.880 1.00 87.00 272 THR A O 1
ATOM 2137 N N . HIS A 1 273 ? 21.565 -17.309 -35.052 1.00 83.44 273 HIS A N 1
ATOM 2138 C CA . HIS A 1 273 ? 21.804 -16.065 -35.781 1.00 83.44 273 HIS A CA 1
ATOM 2139 C C . HIS A 1 273 ? 23.289 -15.739 -35.995 1.00 83.44 273 HIS A C 1
ATOM 2141 O O . HIS A 1 273 ? 23.588 -14.743 -36.652 1.00 83.44 273 HIS A O 1
ATOM 2147 N N . GLY A 1 274 ? 24.210 -16.563 -35.483 1.00 83.50 274 GLY A N 1
ATOM 2148 C CA . GLY A 1 274 ? 25.653 -16.364 -35.643 1.00 83.50 274 GLY A CA 1
ATOM 2149 C C . GLY A 1 274 ? 26.155 -15.048 -35.043 1.00 83.50 274 GLY A C 1
ATOM 2150 O O . GLY A 1 274 ? 27.000 -14.389 -35.638 1.00 83.50 274 GLY A O 1
ATOM 2151 N N . LEU A 1 275 ? 25.608 -14.640 -33.896 1.00 86.56 275 LEU A N 1
ATOM 2152 C CA . LEU A 1 275 ? 25.902 -13.345 -33.266 1.00 86.56 275 LEU A CA 1
ATOM 2153 C C . LEU A 1 275 ? 27.186 -13.345 -32.422 1.00 86.56 275 LEU A C 1
ATOM 2155 O O . LEU A 1 275 ? 27.599 -12.308 -31.917 1.00 86.56 275 LEU A O 1
ATOM 2159 N N . TRP A 1 276 ? 27.829 -14.493 -32.241 1.00 86.81 276 TRP A N 1
ATOM 2160 C CA . TRP A 1 276 ? 29.082 -14.576 -31.497 1.00 86.81 276 TRP A CA 1
ATOM 2161 C C . TRP A 1 276 ? 30.241 -13.965 -32.282 1.00 86.81 276 TRP A C 1
ATOM 2163 O O . TRP A 1 276 ? 30.438 -14.292 -33.450 1.00 86.81 276 TRP A O 1
ATOM 2173 N N . HIS A 1 277 ? 31.059 -13.141 -31.626 1.00 86.62 277 HIS A N 1
ATOM 2174 C CA . HIS A 1 277 ? 32.334 -12.718 -32.196 1.00 86.62 277 HIS A CA 1
ATOM 2175 C C . HIS A 1 277 ? 33.323 -13.873 -32.131 1.00 86.62 277 HIS A C 1
ATOM 2177 O O . HIS A 1 277 ? 33.411 -14.539 -31.097 1.00 86.62 277 HIS A O 1
ATOM 2183 N N . ASP A 1 278 ? 34.116 -14.073 -33.182 1.00 78.50 278 ASP A N 1
ATOM 2184 C CA . ASP A 1 278 ? 35.217 -15.038 -33.173 1.00 78.50 278 ASP A CA 1
ATOM 2185 C C . ASP A 1 278 ? 36.223 -14.688 -32.052 1.00 78.50 278 ASP A C 1
ATOM 2187 O O . ASP A 1 278 ? 36.653 -13.533 -31.968 1.00 78.50 278 ASP A O 1
ATOM 2191 N N . PRO A 1 279 ? 36.617 -15.626 -31.158 1.00 73.38 279 PRO A N 1
ATOM 2192 C CA . PRO A 1 279 ? 36.425 -17.085 -31.222 1.00 73.38 279 PRO A CA 1
ATOM 2193 C C . PRO A 1 279 ? 35.243 -17.667 -30.406 1.00 73.38 279 PRO A C 1
ATOM 2195 O O . PRO A 1 279 ? 35.233 -18.858 -30.106 1.00 73.38 279 PRO A O 1
ATOM 2198 N N . GLY A 1 280 ? 34.250 -16.863 -30.024 1.00 83.12 280 GLY A N 1
ATOM 2199 C CA . GLY A 1 280 ? 33.028 -17.319 -29.341 1.00 83.12 280 GLY A CA 1
ATOM 2200 C C . GLY A 1 280 ? 32.640 -16.485 -28.120 1.00 83.12 280 GLY A C 1
ATOM 2201 O O . GLY A 1 280 ? 32.331 -17.051 -27.069 1.00 83.12 280 GLY A O 1
ATOM 2202 N N . HIS A 1 281 ? 32.691 -15.153 -28.226 1.00 86.75 281 HIS A N 1
ATOM 2203 C CA . HIS A 1 281 ? 32.362 -14.235 -27.128 1.00 86.75 281 HIS A CA 1
ATOM 2204 C C . HIS A 1 281 ? 31.478 -13.059 -27.571 1.00 86.75 281 HIS A C 1
ATOM 2206 O O . HIS A 1 281 ? 31.407 -12.725 -28.751 1.00 86.75 281 HIS A O 1
ATOM 2212 N N . ALA A 1 282 ? 30.783 -12.437 -26.623 1.00 88.75 282 ALA A N 1
ATOM 2213 C CA . ALA A 1 282 ? 29.991 -11.227 -26.838 1.00 88.75 282 ALA A CA 1
ATOM 2214 C C . ALA A 1 282 ? 29.984 -10.377 -25.564 1.00 88.75 282 ALA A C 1
ATOM 2216 O O . ALA A 1 282 ? 29.925 -10.928 -24.462 1.00 88.75 282 ALA A O 1
ATOM 2217 N N . ALA A 1 283 ? 30.054 -9.049 -25.682 1.00 89.12 283 ALA A N 1
ATOM 2218 C CA . ALA A 1 283 ? 29.960 -8.193 -24.503 1.00 89.12 283 ALA A CA 1
ATOM 2219 C C . ALA A 1 283 ? 28.524 -8.166 -23.961 1.00 89.12 283 ALA A C 1
ATOM 2221 O O . ALA A 1 283 ? 27.554 -8.185 -24.719 1.00 89.12 283 ALA A O 1
ATOM 2222 N N . LEU A 1 284 ? 28.366 -8.069 -22.640 1.00 87.88 284 LEU A N 1
ATOM 2223 C CA . LEU A 1 284 ? 27.043 -8.034 -22.011 1.00 87.88 284 LEU A CA 1
ATOM 2224 C C . LEU A 1 284 ? 26.206 -6.833 -22.489 1.00 87.88 284 LEU A C 1
ATOM 2226 O O . LEU A 1 284 ? 25.008 -6.972 -22.730 1.00 87.88 284 LEU A O 1
ATOM 2230 N N . GLN A 1 285 ? 26.848 -5.676 -22.672 1.00 88.00 285 GLN A N 1
ATOM 2231 C CA . GLN A 1 285 ? 26.214 -4.488 -23.243 1.00 88.00 285 GLN A CA 1
ATOM 2232 C C . GLN A 1 285 ? 25.759 -4.717 -24.693 1.00 88.00 285 GLN A C 1
ATOM 2234 O O . GLN A 1 285 ? 24.639 -4.359 -25.040 1.00 88.00 285 GLN A O 1
ATOM 2239 N N . GLU A 1 286 ? 26.585 -5.358 -25.522 1.00 89.69 286 GLU A N 1
ATOM 2240 C CA . GLU A 1 286 ? 26.243 -5.652 -26.921 1.00 89.69 286 GLU A CA 1
ATOM 2241 C C . GLU A 1 286 ? 25.052 -6.606 -27.012 1.00 89.69 286 GLU A C 1
ATOM 2243 O O . GLU A 1 286 ? 24.145 -6.385 -27.808 1.00 89.69 286 GLU A O 1
ATOM 2248 N N . LEU A 1 287 ? 25.000 -7.623 -26.146 1.00 88.50 287 LEU A N 1
ATOM 2249 C CA . LEU A 1 287 ? 23.851 -8.524 -26.046 1.00 88.50 287 LEU A 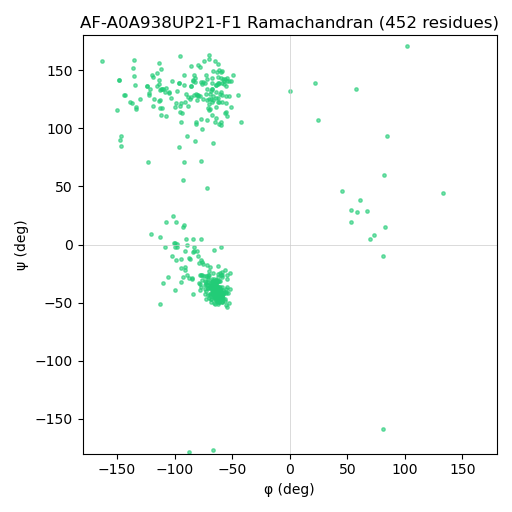CA 1
ATOM 2250 C C . LEU A 1 287 ? 22.563 -7.759 -25.713 1.00 88.50 287 LEU A C 1
ATOM 2252 O O . LEU A 1 287 ? 21.515 -8.019 -26.312 1.00 88.50 287 LEU A O 1
ATOM 2256 N N . ALA A 1 288 ? 22.632 -6.801 -24.785 1.00 89.12 288 ALA A N 1
ATOM 2257 C CA . ALA A 1 288 ? 21.500 -5.944 -24.447 1.00 89.12 288 ALA A CA 1
ATOM 2258 C C . ALA A 1 288 ? 21.082 -5.058 -25.633 1.00 89.12 288 ALA A C 1
ATOM 2260 O O . ALA A 1 288 ? 19.887 -4.948 -25.926 1.00 89.12 288 ALA A O 1
ATOM 2261 N N . ASP A 1 289 ? 22.052 -4.485 -26.346 1.00 90.56 289 ASP A N 1
ATOM 2262 C CA . ASP A 1 289 ? 21.822 -3.639 -27.517 1.00 90.56 289 ASP A CA 1
ATOM 2263 C C . ASP A 1 289 ? 21.213 -4.442 -28.683 1.00 90.56 289 ASP A C 1
ATOM 2265 O O . ASP A 1 289 ? 20.296 -3.964 -29.357 1.00 90.56 289 ASP A O 1
ATOM 2269 N N . TRP A 1 290 ? 21.637 -5.693 -28.889 1.00 89.75 290 TRP A N 1
ATOM 2270 C CA . TRP A 1 290 ? 21.071 -6.607 -29.887 1.00 89.75 290 TRP A CA 1
ATOM 2271 C C . TRP A 1 290 ? 19.631 -7.001 -29.568 1.00 89.75 290 TRP A C 1
ATOM 2273 O O . TRP A 1 290 ? 18.787 -6.977 -30.464 1.00 89.75 290 TRP A O 1
ATOM 2283 N N . CYS A 1 291 ? 19.318 -7.282 -28.298 1.00 86.62 291 CYS A N 1
ATOM 2284 C CA . CYS A 1 291 ? 17.939 -7.538 -27.866 1.00 86.62 291 CYS A CA 1
ATOM 2285 C C . CYS A 1 291 ? 17.021 -6.319 -28.085 1.00 86.62 291 CYS A C 1
ATOM 2287 O O . CYS A 1 291 ? 15.815 -6.479 -28.271 1.00 86.62 291 CYS A O 1
ATOM 2289 N N . GLY A 1 292 ? 17.574 -5.101 -28.067 1.00 85.69 292 GLY A N 1
ATOM 2290 C CA . GLY A 1 292 ? 16.840 -3.866 -28.362 1.00 85.69 292 GLY A CA 1
ATOM 2291 C C . GLY A 1 292 ? 16.739 -3.526 -29.853 1.00 85.69 292 GLY A C 1
ATOM 2292 O O . GLY A 1 292 ? 15.768 -2.892 -30.269 1.00 85.69 292 GLY A O 1
ATOM 2293 N N . SER A 1 293 ? 17.722 -3.941 -30.655 1.00 87.38 293 SER A N 1
ATOM 2294 C CA . SER A 1 293 ? 17.856 -3.531 -32.060 1.00 87.38 293 SER A CA 1
ATOM 2295 C C . SER A 1 293 ? 17.220 -4.512 -33.048 1.00 87.38 293 SER A C 1
ATOM 2297 O O . SER A 1 293 ? 16.722 -4.090 -34.093 1.00 87.38 293 SER A O 1
ATOM 2299 N N . PHE A 1 294 ? 17.210 -5.813 -32.739 1.00 87.50 294 PHE A N 1
ATOM 2300 C CA . PHE A 1 294 ? 16.767 -6.857 -33.666 1.00 87.50 294 PHE A CA 1
ATOM 2301 C C . PHE A 1 294 ? 15.383 -7.417 -33.315 1.00 87.50 294 PHE A C 1
ATOM 2303 O O . PHE A 1 294 ? 15.125 -7.817 -32.185 1.00 87.50 294 PHE A O 1
ATOM 2310 N N . CYS A 1 295 ? 14.486 -7.503 -34.306 1.00 85.56 295 CYS A N 1
ATOM 2311 C CA . CYS A 1 295 ? 13.111 -7.991 -34.108 1.00 85.56 295 CYS A CA 1
ATOM 2312 C C . CYS A 1 295 ? 12.992 -9.521 -33.975 1.00 85.56 295 CYS A C 1
ATOM 2314 O O . CYS A 1 295 ? 11.929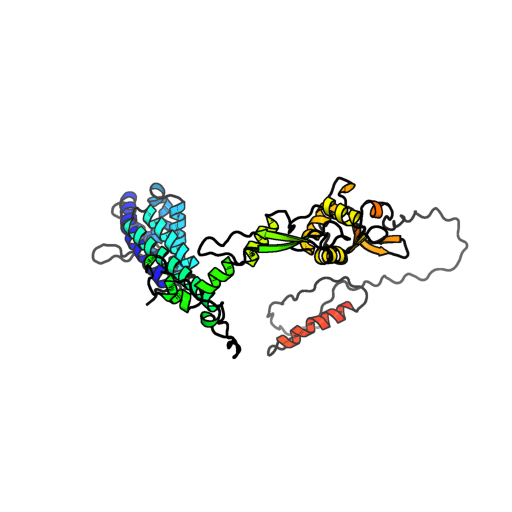 -9.995 -33.575 1.00 85.56 295 CYS A O 1
ATOM 2316 N N . TYR A 1 296 ? 14.049 -10.262 -34.317 1.00 85.38 296 TYR A N 1
ATOM 2317 C CA . TYR A 1 296 ? 14.154 -11.715 -34.134 1.00 85.38 296 TYR A CA 1
ATOM 2318 C C . TYR A 1 296 ? 14.703 -12.109 -32.754 1.00 85.38 296 TYR A C 1
ATOM 2320 O O . TYR A 1 296 ? 14.631 -13.273 -32.376 1.00 85.38 296 TYR A O 1
ATOM 2328 N N . MET A 1 297 ? 15.237 -11.149 -31.990 1.00 87.25 297 MET A N 1
ATOM 2329 C CA . MET A 1 297 ? 15.722 -11.383 -30.629 1.00 87.25 297 MET A CA 1
ATOM 2330 C C . MET A 1 297 ? 14.585 -11.258 -29.600 1.00 87.25 297 MET A C 1
ATOM 2332 O O . MET A 1 297 ? 13.617 -10.519 -29.823 1.00 87.25 297 MET A O 1
ATOM 2336 N N . PRO A 1 298 ? 14.692 -11.938 -28.442 1.00 87.00 298 PRO A N 1
ATOM 2337 C CA . PRO A 1 298 ? 13.703 -11.826 -27.376 1.00 87.00 298 PRO A CA 1
ATOM 2338 C C . PRO A 1 298 ? 13.661 -10.405 -26.796 1.00 87.00 298 PRO A C 1
ATOM 2340 O O . PRO A 1 298 ? 14.682 -9.825 -26.423 1.00 87.00 298 PRO A O 1
ATOM 2343 N N . ARG A 1 299 ? 12.454 -9.843 -26.663 1.00 88.69 299 ARG A N 1
ATOM 2344 C CA . ARG A 1 299 ? 12.245 -8.504 -26.090 1.00 88.69 299 ARG A CA 1
ATOM 2345 C C . ARG A 1 299 ? 12.249 -8.576 -24.567 1.00 88.69 299 ARG A C 1
ATOM 2347 O O . ARG A 1 299 ? 11.278 -9.020 -23.956 1.00 88.69 299 ARG A O 1
ATOM 2354 N N . LEU A 1 300 ? 13.331 -8.119 -23.952 1.00 89.19 300 LEU A N 1
ATOM 2355 C CA . LEU A 1 300 ? 13.512 -8.167 -22.502 1.00 89.19 300 LEU A CA 1
ATOM 2356 C C . LEU A 1 300 ? 12.837 -6.975 -21.807 1.00 89.19 300 LEU A C 1
ATOM 2358 O O . LEU A 1 300 ? 12.926 -5.843 -22.280 1.00 89.19 300 LEU A O 1
ATOM 2362 N N . THR A 1 301 ? 12.203 -7.198 -20.648 1.00 86.12 301 THR A N 1
ATOM 2363 C CA . THR A 1 301 ? 11.589 -6.107 -19.856 1.00 86.12 301 THR A CA 1
ATOM 2364 C C . THR A 1 301 ? 12.609 -5.095 -19.339 1.00 86.12 301 THR A C 1
ATOM 2366 O O . THR A 1 301 ? 12.320 -3.907 -19.240 1.00 86.12 301 THR A O 1
ATOM 2369 N N . ALA A 1 302 ? 13.781 -5.592 -18.953 1.00 87.31 302 ALA A N 1
ATOM 2370 C CA . ALA A 1 302 ? 14.906 -4.821 -18.450 1.00 87.31 302 ALA A CA 1
ATOM 2371 C C . ALA A 1 302 ? 16.181 -5.545 -18.915 1.00 87.31 302 ALA A C 1
ATOM 2373 O O . ALA A 1 302 ? 16.595 -6.507 -18.266 1.00 87.31 302 ALA A O 1
ATOM 2374 N N . PRO A 1 303 ? 16.754 -5.151 -20.070 1.00 85.38 303 PRO A N 1
ATOM 2375 C CA . PRO A 1 303 ? 17.758 -5.950 -20.771 1.00 85.38 303 PRO A CA 1
ATOM 2376 C C . PRO A 1 303 ? 18.933 -6.368 -19.887 1.00 85.38 303 PRO A C 1
ATOM 2378 O O . PRO A 1 303 ? 19.214 -7.555 -19.774 1.00 85.38 303 PRO A O 1
ATOM 2381 N N . MET A 1 304 ? 19.542 -5.418 -19.171 1.00 85.31 304 MET A N 1
ATOM 2382 C CA . MET A 1 304 ? 20.710 -5.700 -18.331 1.00 85.31 304 MET A CA 1
ATOM 2383 C C . MET A 1 304 ? 20.387 -6.613 -17.151 1.00 85.31 304 MET A C 1
ATOM 2385 O O . MET A 1 304 ? 21.027 -7.644 -16.995 1.00 85.31 304 MET A O 1
ATOM 2389 N N . SER A 1 305 ? 19.354 -6.308 -16.362 1.00 87.06 305 SER A N 1
ATOM 2390 C CA . SER A 1 305 ? 19.043 -7.115 -15.175 1.00 87.06 305 SER A CA 1
ATOM 2391 C C . SER A 1 305 ? 18.613 -8.538 -15.530 1.00 87.06 305 SER A C 1
ATOM 2393 O O . SER A 1 305 ? 18.933 -9.479 -14.810 1.00 87.06 305 SER A O 1
ATOM 2395 N N . VAL A 1 306 ? 17.880 -8.716 -16.638 1.00 88.25 306 VAL A N 1
ATOM 2396 C CA . VAL A 1 306 ? 17.468 -10.055 -17.083 1.00 88.25 306 VAL A CA 1
ATOM 2397 C C . VAL A 1 306 ? 18.681 -10.844 -17.575 1.00 88.25 306 VAL A C 1
ATOM 2399 O O . VAL A 1 306 ? 18.832 -12.010 -17.207 1.00 88.25 306 VAL A O 1
ATOM 2402 N N . LEU A 1 307 ? 19.578 -10.218 -18.342 1.00 88.50 307 LEU A N 1
ATOM 2403 C CA . LEU A 1 307 ? 20.806 -10.866 -18.803 1.00 88.50 307 LEU A CA 1
ATOM 2404 C C . LEU A 1 307 ? 21.757 -11.193 -17.646 1.00 88.50 307 LEU A C 1
ATOM 2406 O O . LEU A 1 307 ? 22.314 -12.283 -17.627 1.00 88.50 307 LEU A O 1
ATOM 2410 N N . GLU A 1 308 ? 21.893 -10.324 -16.645 1.00 88.12 308 GLU A N 1
ATOM 2411 C CA . GLU A 1 308 ? 22.711 -10.581 -15.451 1.00 88.12 308 GLU A CA 1
ATOM 2412 C C . GLU A 1 308 ? 22.247 -11.826 -14.689 1.00 88.12 308 GLU A C 1
ATOM 2414 O O . GLU A 1 308 ? 23.058 -12.688 -14.335 1.00 88.12 308 GLU A O 1
ATOM 2419 N N . VAL A 1 309 ? 20.934 -11.954 -14.473 1.00 88.19 309 VAL A N 1
ATOM 2420 C CA . VAL A 1 309 ? 20.335 -13.136 -13.836 1.00 88.19 309 VAL A CA 1
ATOM 2421 C C . VAL A 1 309 ? 20.537 -14.379 -14.705 1.00 88.19 309 VAL A C 1
ATOM 2423 O O . VAL A 1 309 ? 20.900 -15.436 -14.189 1.00 88.19 309 VAL A O 1
ATOM 2426 N N . THR A 1 310 ? 20.372 -14.245 -16.024 1.00 88.81 310 THR A N 1
ATOM 2427 C CA . THR A 1 310 ? 20.566 -15.340 -16.987 1.00 88.81 310 THR A CA 1
ATOM 2428 C C . THR A 1 310 ? 22.013 -15.841 -16.962 1.00 88.81 310 THR A C 1
ATOM 2430 O O . THR A 1 310 ? 22.257 -17.027 -16.759 1.00 88.81 310 THR A O 1
ATOM 2433 N N . VAL A 1 311 ? 22.994 -14.946 -17.080 1.00 88.12 311 VAL A N 1
ATOM 2434 C CA . VAL A 1 311 ? 24.426 -15.283 -17.061 1.00 88.12 311 VAL A CA 1
ATOM 2435 C C . VAL A 1 311 ? 24.838 -15.867 -15.710 1.00 88.12 311 VAL A C 1
ATOM 2437 O O . VAL A 1 311 ? 25.546 -16.871 -15.666 1.00 88.12 311 VAL A O 1
ATOM 2440 N N . SER A 1 312 ? 24.346 -15.305 -14.602 1.00 86.25 312 SER A N 1
ATOM 2441 C CA . SER A 1 312 ? 24.604 -15.841 -13.258 1.00 86.25 312 SER A CA 1
ATOM 2442 C C . SER A 1 312 ? 24.071 -17.267 -13.097 1.00 86.25 312 SER A C 1
ATOM 2444 O O . SER A 1 312 ? 24.752 -18.120 -12.529 1.00 86.25 312 SER A O 1
ATOM 2446 N N . SER A 1 313 ? 22.879 -17.546 -13.637 1.00 85.81 313 SER A N 1
ATOM 2447 C CA . SER A 1 313 ? 22.312 -18.896 -13.670 1.00 85.81 313 SER A CA 1
ATOM 2448 C C . SER A 1 313 ? 23.125 -19.837 -14.566 1.00 85.81 313 SER A C 1
ATOM 2450 O O . SER A 1 313 ? 23.328 -20.991 -14.196 1.00 85.81 313 SER A O 1
ATOM 2452 N N . GLY A 1 314 ? 23.616 -19.359 -15.715 1.00 83.44 314 GLY A N 1
ATOM 2453 C CA . GLY A 1 314 ? 24.449 -20.138 -16.641 1.00 83.44 314 GLY A CA 1
ATOM 2454 C C . GLY A 1 314 ? 25.830 -20.497 -16.078 1.00 83.44 314 GLY A C 1
ATOM 2455 O O . GLY A 1 314 ? 26.337 -21.584 -16.338 1.00 83.44 314 GLY A O 1
ATOM 2456 N N . LEU A 1 315 ? 26.417 -19.641 -15.233 1.00 84.44 315 LEU A N 1
ATOM 2457 C CA . LEU A 1 315 ? 27.675 -19.928 -14.520 1.00 84.44 315 LEU A CA 1
ATOM 2458 C C . LEU A 1 315 ? 27.539 -21.055 -13.482 1.00 84.44 315 LEU A C 1
ATOM 2460 O O . LEU A 1 315 ? 28.534 -21.673 -13.099 1.00 84.44 315 LEU A O 1
ATOM 2464 N N . GLY A 1 316 ? 26.323 -21.282 -12.980 1.00 80.88 316 GLY A N 1
ATOM 2465 C CA . GLY A 1 316 ? 25.990 -22.349 -12.033 1.00 80.88 316 GLY A CA 1
ATOM 2466 C C . GLY A 1 316 ? 25.385 -23.597 -12.681 1.00 80.88 316 GLY A C 1
ATOM 2467 O O . GLY A 1 316 ? 25.042 -24.535 -11.961 1.00 80.88 316 GLY A O 1
ATOM 2468 N N . ALA A 1 317 ? 25.222 -23.616 -14.007 1.00 82.44 317 ALA A N 1
ATOM 2469 C CA . ALA A 1 317 ? 24.594 -24.724 -14.712 1.00 82.44 317 ALA A CA 1
ATOM 2470 C C . ALA A 1 317 ? 25.458 -25.998 -14.655 1.00 82.44 317 ALA A C 1
ATOM 2472 O O . ALA A 1 317 ? 26.684 -25.955 -14.784 1.00 82.44 317 ALA A O 1
ATOM 2473 N N . LEU A 1 318 ? 24.802 -27.147 -14.455 1.00 76.31 318 LEU A N 1
ATOM 2474 C CA . LEU A 1 318 ? 25.461 -28.457 -14.356 1.00 76.31 318 LEU A CA 1
ATOM 2475 C C . LEU A 1 318 ? 25.718 -29.095 -15.727 1.00 76.31 318 LEU A C 1
ATOM 2477 O O . LEU A 1 318 ? 26.663 -29.869 -15.872 1.00 76.31 318 LEU A O 1
ATOM 2481 N N . LEU A 1 319 ? 24.871 -28.795 -16.713 1.00 79.75 319 LEU A N 1
ATOM 2482 C CA . LEU A 1 319 ? 24.989 -29.311 -18.073 1.00 79.75 319 LEU A CA 1
ATOM 2483 C C . LEU A 1 319 ? 25.934 -28.423 -18.881 1.00 79.75 319 LEU A C 1
ATOM 2485 O O . LEU A 1 319 ? 25.829 -27.201 -18.824 1.00 79.75 319 LEU A O 1
ATOM 2489 N N . ALA A 1 320 ? 26.832 -29.038 -19.654 1.00 74.69 320 ALA A N 1
ATOM 2490 C CA . ALA A 1 320 ? 27.779 -28.313 -20.504 1.00 74.69 320 ALA A CA 1
ATOM 2491 C C . ALA A 1 320 ? 27.074 -27.432 -21.554 1.00 74.69 320 ALA A C 1
ATOM 2493 O O . ALA A 1 320 ? 27.570 -26.362 -21.884 1.00 74.69 320 ALA A O 1
ATOM 2494 N N . GLU A 1 321 ? 25.897 -27.863 -22.015 1.00 75.31 321 GLU A N 1
ATOM 2495 C CA . GLU A 1 321 ? 25.058 -27.184 -23.014 1.00 75.31 321 GLU A CA 1
ATOM 2496 C C . GLU A 1 321 ? 24.472 -25.855 -22.509 1.00 75.31 321 GLU A C 1
ATOM 2498 O O . GLU A 1 321 ? 24.262 -24.928 -23.284 1.00 75.31 321 GLU A O 1
ATOM 2503 N N . ASP A 1 322 ? 24.237 -25.751 -21.198 1.00 78.62 322 ASP A N 1
ATOM 2504 C CA . ASP A 1 322 ? 23.640 -24.574 -20.553 1.00 78.62 322 ASP A CA 1
ATOM 2505 C C . ASP A 1 322 ? 24.702 -23.674 -19.901 1.00 78.62 322 ASP A C 1
ATOM 2507 O O . ASP A 1 322 ? 24.385 -22.641 -19.298 1.00 78.62 322 ASP A O 1
ATOM 2511 N N . LYS A 1 323 ? 25.969 -24.097 -19.965 1.00 82.12 323 LYS A N 1
ATOM 2512 C CA . LYS A 1 323 ? 27.067 -23.479 -19.237 1.00 82.12 323 LYS A CA 1
ATOM 2513 C C . LYS A 1 323 ? 27.584 -22.267 -19.997 1.00 82.12 323 LYS A C 1
ATOM 2515 O O . LYS A 1 323 ? 27.938 -22.333 -21.171 1.00 82.12 323 LYS A O 1
ATOM 2520 N N . LEU A 1 324 ? 27.669 -21.149 -19.289 1.00 84.81 324 LEU A N 1
ATOM 2521 C CA . LEU A 1 324 ? 28.273 -19.914 -19.781 1.00 84.81 324 LEU A CA 1
ATOM 2522 C C . LEU A 1 324 ? 29.505 -19.591 -18.946 1.00 84.81 324 LEU A C 1
ATOM 2524 O O . LEU A 1 324 ? 29.552 -19.887 -17.752 1.00 84.81 324 LEU A O 1
ATOM 2528 N N . ALA A 1 325 ? 30.495 -18.971 -19.576 1.00 84.44 325 ALA A N 1
ATOM 2529 C CA . ALA A 1 325 ? 31.661 -18.426 -18.904 1.00 84.44 325 ALA A CA 1
ATOM 2530 C C . ALA A 1 325 ? 31.659 -16.899 -19.013 1.00 84.44 325 ALA A C 1
ATOM 2532 O O . ALA A 1 325 ? 31.062 -16.326 -19.925 1.00 84.44 325 ALA A O 1
ATOM 2533 N N . ILE A 1 326 ? 32.342 -16.240 -18.082 1.00 86.00 326 ILE A N 1
ATOM 2534 C CA . ILE A 1 326 ? 32.574 -14.794 -18.143 1.00 86.00 326 ILE A CA 1
ATOM 2535 C C . ILE A 1 326 ? 34.070 -14.507 -18.194 1.00 86.00 326 ILE A C 1
ATOM 2537 O O . ILE A 1 326 ? 34.859 -15.218 -17.570 1.00 86.00 326 ILE A O 1
ATOM 2541 N N . ALA A 1 327 ? 34.457 -13.459 -18.910 1.00 85.12 327 ALA A N 1
ATOM 2542 C CA . ALA A 1 327 ? 35.824 -12.961 -18.971 1.00 85.12 327 ALA A CA 1
ATOM 2543 C C . ALA A 1 327 ? 35.847 -11.429 -18.875 1.00 85.12 327 ALA A C 1
ATOM 2545 O O . ALA A 1 327 ? 34.906 -10.750 -19.285 1.00 85.12 327 ALA A O 1
ATOM 2546 N N . GLU A 1 328 ? 36.937 -10.876 -18.343 1.00 81.25 328 GLU A N 1
ATOM 2547 C CA . GLU A 1 328 ? 37.123 -9.424 -18.234 1.00 81.25 328 GLU A CA 1
ATOM 2548 C C . GLU A 1 328 ? 37.522 -8.801 -19.572 1.00 81.25 328 GLU A C 1
ATOM 2550 O O . GLU A 1 328 ? 37.130 -7.681 -19.882 1.00 81.25 328 GLU A O 1
ATOM 2555 N N . SER A 1 329 ? 38.335 -9.507 -20.361 1.00 79.75 329 SER A N 1
ATOM 2556 C CA . SER A 1 329 ? 38.768 -9.049 -21.682 1.00 79.75 329 SER A CA 1
ATOM 2557 C C . SER A 1 329 ? 39.332 -10.190 -22.526 1.00 79.75 329 SER A C 1
ATOM 2559 O O . SER A 1 329 ? 39.794 -11.214 -22.009 1.00 79.75 329 SER A O 1
ATOM 2561 N N . TRP A 1 330 ? 39.319 -9.985 -23.842 1.00 81.19 330 TRP A N 1
ATOM 2562 C CA . TRP A 1 330 ? 39.988 -10.838 -24.816 1.00 81.19 330 TRP A CA 1
ATOM 2563 C C . TRP A 1 330 ? 41.380 -10.282 -25.137 1.00 81.19 330 TRP A C 1
ATOM 2565 O O . TRP A 1 330 ? 41.521 -9.140 -25.578 1.00 81.19 330 TRP A O 1
ATOM 2575 N N . GLY A 1 331 ? 42.424 -11.080 -24.903 1.00 79.62 331 GLY A N 1
ATOM 2576 C CA . GLY A 1 331 ? 43.793 -10.728 -25.266 1.00 79.62 331 GLY A CA 1
ATOM 2577 C C . GLY A 1 331 ? 44.124 -11.188 -26.683 1.00 79.62 331 GLY A C 1
ATOM 2578 O O . GLY A 1 331 ? 44.587 -12.313 -26.852 1.00 79.62 331 GLY A O 1
ATOM 2579 N N . ALA A 1 332 ? 43.942 -10.315 -27.679 1.00 74.06 332 ALA A N 1
ATOM 2580 C CA . ALA A 1 332 ? 44.157 -10.640 -29.096 1.00 74.06 332 ALA A CA 1
ATOM 2581 C C . ALA A 1 332 ? 45.592 -11.104 -29.435 1.00 74.06 332 ALA A C 1
ATOM 2583 O O . ALA A 1 332 ? 45.780 -11.889 -30.355 1.00 74.06 332 ALA A O 1
ATOM 2584 N N . GLU A 1 333 ? 46.607 -10.660 -28.685 1.00 73.12 333 GLU A N 1
ATOM 2585 C CA . GLU A 1 333 ? 48.012 -11.046 -28.913 1.00 73.12 333 GLU A CA 1
ATOM 2586 C C . GLU A 1 333 ? 48.343 -12.462 -28.421 1.00 73.12 333 GLU A C 1
ATOM 2588 O O . GLU A 1 333 ? 49.210 -13.132 -28.975 1.00 73.12 333 GLU A O 1
ATOM 2593 N N . ALA A 1 334 ? 47.663 -12.916 -27.368 1.00 71.88 334 ALA A N 1
ATOM 2594 C CA . ALA A 1 334 ? 47.948 -14.180 -26.692 1.00 71.88 334 ALA A CA 1
ATOM 2595 C C . ALA A 1 334 ? 46.877 -15.254 -26.951 1.00 71.88 334 ALA A C 1
ATOM 2597 O O . ALA A 1 334 ? 47.023 -16.372 -26.463 1.00 71.88 334 ALA A O 1
ATOM 2598 N N . ASN A 1 335 ? 45.813 -14.915 -27.695 1.00 79.12 335 ASN A N 1
ATOM 2599 C CA . ASN A 1 335 ? 44.624 -15.745 -27.905 1.00 79.12 335 ASN A CA 1
ATOM 2600 C C . ASN A 1 335 ? 44.107 -16.363 -26.595 1.00 79.12 335 ASN A C 1
ATOM 2602 O O . ASN A 1 335 ? 43.840 -17.558 -26.524 1.00 79.12 335 ASN A O 1
ATOM 2606 N N . CYS A 1 336 ? 44.015 -15.561 -25.531 1.00 80.06 336 CYS A N 1
ATOM 2607 C CA . CYS A 1 336 ? 43.578 -16.036 -24.220 1.00 80.06 336 CYS A CA 1
ATOM 2608 C C . CYS A 1 336 ? 42.571 -15.083 -23.570 1.00 80.06 336 CYS A C 1
ATOM 2610 O O . CYS A 1 336 ? 42.694 -13.855 -23.667 1.00 80.06 336 CYS A O 1
ATOM 2612 N N . TYR A 1 337 ? 41.617 -15.649 -22.830 1.00 81.00 337 TYR A N 1
ATOM 2613 C CA . TYR A 1 337 ? 40.695 -14.884 -21.995 1.00 81.00 337 TYR A CA 1
ATOM 2614 C C . TYR A 1 337 ? 41.367 -14.477 -20.679 1.00 81.00 337 TYR A C 1
ATOM 2616 O O . TYR A 1 337 ? 41.911 -15.310 -19.950 1.00 81.00 337 TYR A O 1
ATOM 2624 N N . ARG A 1 338 ? 41.316 -13.183 -20.346 1.00 76.56 338 ARG A N 1
ATOM 2625 C CA . ARG A 1 338 ? 41.767 -12.674 -19.042 1.00 76.56 338 ARG A CA 1
ATOM 2626 C C . ARG A 1 338 ? 40.597 -12.650 -18.063 1.00 76.56 338 ARG A C 1
ATOM 2628 O O . ARG A 1 338 ? 39.490 -12.261 -18.427 1.00 76.56 338 ARG A O 1
ATOM 2635 N N . GLY A 1 339 ? 40.848 -13.071 -16.823 1.00 74.62 339 GLY A N 1
ATOM 2636 C CA . GLY A 1 339 ? 39.822 -13.088 -15.775 1.00 74.62 339 GLY A CA 1
ATOM 2637 C C . GLY A 1 339 ? 38.698 -14.101 -16.018 1.00 74.62 339 GLY A C 1
ATOM 2638 O O . GLY A 1 339 ? 37.572 -13.863 -15.595 1.00 74.62 339 GLY A O 1
ATOM 2639 N N . LEU A 1 340 ? 38.984 -15.213 -16.711 1.00 81.75 340 LEU A N 1
ATOM 2640 C CA . LEU A 1 340 ? 37.990 -16.244 -17.012 1.00 81.75 340 LEU A CA 1
ATOM 2641 C C . LEU A 1 340 ? 37.419 -16.859 -15.722 1.00 81.75 340 LEU A C 1
ATOM 2643 O O . LEU A 1 340 ? 38.155 -17.435 -14.915 1.00 81.75 340 LEU A O 1
ATOM 2647 N N . ALA A 1 341 ? 36.102 -16.789 -15.550 1.00 78.94 341 ALA A N 1
ATOM 2648 C CA . ALA A 1 341 ? 35.386 -17.484 -14.490 1.00 78.94 341 ALA A CA 1
ATOM 2649 C C . ALA A 1 341 ? 34.375 -18.470 -15.091 1.00 78.94 341 ALA A C 1
ATOM 2651 O O . ALA A 1 341 ? 33.456 -18.087 -15.809 1.00 78.94 341 ALA A O 1
ATOM 2652 N N . LEU A 1 342 ? 34.567 -19.752 -14.764 1.00 72.75 342 LEU A N 1
ATOM 2653 C CA . LEU A 1 342 ? 33.763 -20.891 -15.234 1.00 72.75 342 LEU A CA 1
ATOM 2654 C C . LEU A 1 342 ? 32.727 -21.369 -14.206 1.00 72.75 342 LEU A C 1
ATOM 2656 O O . LEU A 1 342 ? 32.063 -22.382 -14.415 1.00 72.75 342 LEU A O 1
ATOM 2660 N N . SER A 1 343 ? 32.663 -20.706 -13.052 1.00 70.06 343 SER A N 1
ATOM 2661 C CA . SER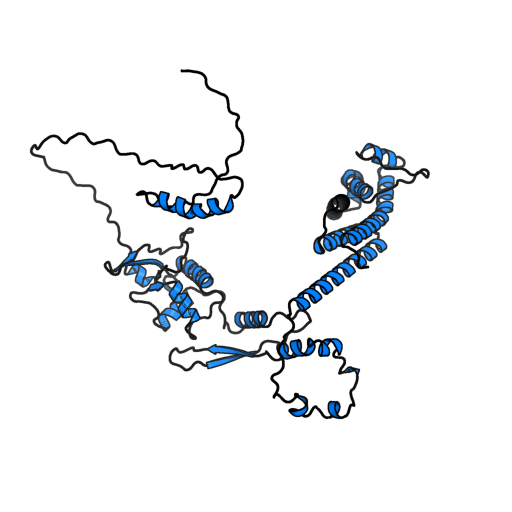 A 1 343 ? 31.809 -21.080 -11.931 1.00 70.06 343 SER A CA 1
ATOM 2662 C C . SER A 1 343 ? 31.381 -19.831 -11.173 1.00 70.06 343 SER A C 1
ATOM 2664 O O . SER A 1 343 ? 32.172 -18.895 -11.000 1.00 70.06 343 SER A O 1
ATOM 2666 N N . ALA A 1 344 ? 30.130 -19.827 -10.718 1.00 62.97 344 ALA A N 1
ATOM 2667 C CA . ALA A 1 344 ? 29.555 -18.746 -9.935 1.00 62.97 344 ALA A CA 1
ATOM 2668 C C . ALA A 1 344 ? 30.319 -18.569 -8.610 1.00 62.97 344 ALA A C 1
ATOM 2670 O O . ALA A 1 344 ? 30.151 -19.327 -7.656 1.00 62.97 344 ALA A O 1
ATOM 2671 N N . LYS A 1 345 ? 31.163 -17.536 -8.534 1.00 62.19 345 LYS A N 1
ATOM 2672 C CA . LYS A 1 345 ? 31.691 -17.036 -7.261 1.00 62.19 345 LYS A CA 1
ATOM 2673 C C . LYS A 1 345 ? 30.684 -16.037 -6.675 1.00 62.19 345 LYS A C 1
ATOM 2675 O O . LYS A 1 345 ? 30.234 -15.158 -7.407 1.00 62.19 345 LYS A O 1
ATOM 2680 N N . PRO A 1 346 ? 30.387 -16.079 -5.365 1.00 54.38 346 PRO A N 1
ATOM 2681 C CA . PRO A 1 346 ? 29.368 -15.228 -4.734 1.00 54.38 346 PRO A CA 1
ATOM 2682 C C . PRO A 1 346 ? 29.691 -13.720 -4.741 1.00 54.38 346 PRO A C 1
ATOM 2684 O O . PRO A 1 346 ? 28.878 -12.919 -4.296 1.00 54.38 346 PRO A O 1
ATOM 2687 N N . THR A 1 347 ? 30.871 -13.317 -5.218 1.00 58.25 347 THR A N 1
ATOM 2688 C CA . THR A 1 347 ? 31.358 -11.924 -5.221 1.00 58.25 347 THR A CA 1
ATOM 2689 C C . THR A 1 347 ? 31.475 -11.337 -6.633 1.00 58.25 347 THR A C 1
ATOM 2691 O O . THR A 1 347 ? 32.005 -10.243 -6.800 1.00 58.25 347 THR A O 1
ATOM 2694 N N . LEU A 1 348 ? 31.027 -12.049 -7.670 1.00 65.12 348 LEU A N 1
ATOM 2695 C CA . LEU A 1 348 ? 31.084 -11.535 -9.038 1.00 65.12 348 LEU A CA 1
ATOM 2696 C C . LEU A 1 348 ? 30.084 -10.389 -9.214 1.00 65.12 348 LEU A C 1
ATOM 2698 O O . LEU A 1 348 ? 28.876 -10.587 -9.122 1.00 65.12 348 LEU A O 1
ATOM 2702 N N . VAL A 1 349 ? 30.606 -9.193 -9.479 1.00 73.56 349 VAL A N 1
ATOM 2703 C CA . VAL A 1 349 ? 29.813 -8.051 -9.933 1.00 73.56 349 VAL A CA 1
ATOM 2704 C C . VAL A 1 349 ? 29.858 -8.061 -11.450 1.00 73.56 349 VAL A C 1
ATOM 2706 O O . VAL A 1 349 ? 30.922 -7.870 -12.041 1.00 73.56 349 VAL A O 1
ATOM 2709 N N . LEU A 1 350 ? 28.713 -8.311 -12.078 1.00 75.94 350 LEU A N 1
ATOM 2710 C CA . LEU A 1 350 ? 28.608 -8.226 -13.524 1.00 75.94 350 LEU A CA 1
ATOM 2711 C C . LEU A 1 350 ? 28.662 -6.751 -13.931 1.00 75.94 350 LEU A C 1
ATOM 2713 O O . LEU A 1 350 ? 27.898 -5.932 -13.427 1.00 75.94 350 LEU A O 1
ATOM 2717 N N . VAL A 1 351 ? 29.604 -6.408 -14.809 1.00 80.31 351 VAL A N 1
ATOM 2718 C CA . VAL A 1 351 ? 29.699 -5.071 -15.405 1.00 80.31 351 VAL A CA 1
ATOM 2719 C C . VAL A 1 351 ? 29.376 -5.147 -16.898 1.00 80.31 351 VAL A C 1
ATOM 2721 O O . VAL A 1 351 ? 29.644 -6.177 -17.517 1.00 80.31 351 VAL A O 1
ATOM 2724 N N . PRO A 1 352 ? 28.843 -4.075 -17.514 1.00 78.94 352 PRO A N 1
ATOM 2725 C CA . PRO A 1 352 ? 28.411 -4.109 -18.916 1.00 78.94 352 PRO A CA 1
ATOM 2726 C C . PRO A 1 352 ? 29.523 -4.458 -19.917 1.00 78.94 352 PRO A C 1
ATOM 2728 O O . PRO A 1 352 ? 29.251 -4.990 -20.989 1.00 78.94 352 PRO A O 1
ATOM 2731 N N . ALA A 1 353 ? 30.776 -4.176 -19.553 1.00 81.62 353 ALA A N 1
ATOM 2732 C CA . ALA A 1 353 ? 31.955 -4.465 -20.364 1.00 81.62 353 ALA A CA 1
ATOM 2733 C C . ALA A 1 353 ? 32.440 -5.926 -20.272 1.00 81.62 353 ALA A C 1
ATOM 2735 O O . ALA A 1 353 ? 33.381 -6.283 -20.975 1.00 81.62 353 ALA A O 1
ATOM 2736 N N . LEU A 1 354 ? 31.850 -6.764 -19.407 1.00 85.06 354 LEU A N 1
ATOM 2737 C CA . LEU A 1 354 ? 32.238 -8.173 -19.322 1.00 85.06 354 LEU A CA 1
ATOM 2738 C C . LEU A 1 354 ? 31.853 -8.920 -20.590 1.00 85.06 354 LEU A C 1
ATOM 2740 O O . LEU A 1 354 ? 30.782 -8.710 -21.163 1.00 85.06 354 LEU A O 1
ATOM 2744 N N . LEU A 1 355 ? 32.723 -9.848 -20.967 1.00 85.38 355 LEU A N 1
ATOM 2745 C CA . LEU A 1 355 ? 32.511 -10.746 -22.083 1.00 85.38 355 LEU A CA 1
ATOM 2746 C C . LEU A 1 355 ? 31.824 -12.010 -21.581 1.00 85.38 355 LEU A C 1
ATOM 2748 O O . LEU A 1 355 ? 32.344 -12.704 -20.706 1.00 85.38 355 LEU A O 1
ATOM 2752 N N . VAL A 1 356 ? 30.668 -12.314 -22.156 1.00 85.62 356 VAL A N 1
ATOM 2753 C CA . VAL A 1 356 ? 30.035 -13.627 -22.071 1.00 85.62 356 VAL A CA 1
ATOM 2754 C C . VAL A 1 356 ? 30.716 -14.516 -23.105 1.00 85.62 356 VAL A C 1
ATOM 2756 O O . VAL A 1 356 ? 30.857 -14.131 -24.264 1.00 85.62 356 VAL A O 1
ATOM 2759 N N . VAL A 1 357 ? 31.175 -15.687 -22.682 1.00 85.31 357 VAL A N 1
ATOM 2760 C CA . VAL A 1 357 ? 31.961 -16.616 -23.498 1.00 85.31 357 VAL A CA 1
ATOM 2761 C C . VAL A 1 357 ? 31.252 -17.965 -23.527 1.00 85.31 357 VAL A C 1
ATOM 2763 O O . VAL A 1 357 ? 30.787 -18.451 -22.489 1.00 85.31 357 VAL A O 1
ATOM 2766 N N . LYS A 1 358 ? 31.182 -18.586 -24.709 1.00 83.94 358 LYS A N 1
ATOM 2767 C CA . LYS A 1 358 ? 30.715 -19.972 -24.833 1.00 83.94 358 LYS A CA 1
ATOM 2768 C C . LYS A 1 358 ? 31.605 -20.910 -24.028 1.00 83.94 358 LYS A C 1
ATOM 2770 O O . LYS A 1 358 ? 32.825 -20.763 -24.039 1.00 83.94 358 LYS A O 1
ATOM 2775 N N . TYR A 1 359 ? 31.016 -21.927 -23.409 1.00 81.75 359 TYR A N 1
ATOM 2776 C CA . TYR A 1 359 ? 31.790 -22.900 -22.644 1.00 81.75 359 TYR A CA 1
ATOM 2777 C C . TYR A 1 359 ? 32.875 -23.601 -23.483 1.00 81.75 359 TYR A C 1
ATOM 2779 O O . TYR A 1 359 ? 34.017 -23.699 -23.048 1.00 81.75 359 TYR A O 1
ATOM 2787 N N . GLU A 1 360 ? 32.566 -23.978 -24.726 1.00 78.75 360 GLU A N 1
ATOM 2788 C CA . GLU A 1 360 ? 33.533 -24.602 -25.642 1.00 78.75 360 GLU A CA 1
ATOM 2789 C C . GLU A 1 360 ? 34.715 -23.680 -25.985 1.00 78.75 360 GLU A C 1
ATOM 2791 O O . GLU A 1 360 ? 35.864 -24.117 -26.023 1.00 78.75 360 GLU A O 1
ATOM 2796 N N . ALA A 1 361 ? 34.449 -22.384 -26.184 1.00 76.75 361 ALA A N 1
ATOM 2797 C CA . ALA A 1 361 ? 35.490 -21.391 -26.445 1.00 76.75 361 ALA A CA 1
ATOM 2798 C C . ALA A 1 361 ? 36.354 -21.142 -25.198 1.00 76.75 361 ALA A C 1
ATOM 2800 O O . ALA A 1 361 ? 37.564 -20.939 -25.300 1.00 76.75 361 ALA A O 1
ATOM 2801 N N . ALA A 1 362 ? 35.749 -21.201 -24.012 1.00 75.81 362 ALA A N 1
ATOM 2802 C CA . ALA A 1 362 ? 36.454 -21.084 -22.745 1.00 75.81 362 ALA A CA 1
ATOM 2803 C C . ALA A 1 362 ? 37.380 -22.286 -22.468 1.00 75.81 362 ALA A C 1
ATOM 2805 O O . ALA A 1 362 ? 38.484 -22.092 -21.956 1.00 75.81 362 ALA A O 1
ATOM 2806 N N . ASP A 1 363 ? 36.965 -23.501 -22.843 1.00 73.06 363 ASP A N 1
ATOM 2807 C CA . ASP A 1 363 ? 37.790 -24.714 -22.748 1.00 73.06 363 ASP A CA 1
ATOM 2808 C C . ASP A 1 363 ? 38.909 -24.737 -23.810 1.00 73.06 363 ASP A C 1
ATOM 2810 O O . ASP A 1 363 ? 40.017 -25.202 -23.532 1.00 73.06 363 ASP A O 1
ATOM 2814 N N . ALA A 1 364 ? 38.662 -24.197 -25.010 1.00 76.25 364 ALA A N 1
ATOM 2815 C CA . ALA A 1 364 ? 39.662 -24.104 -26.078 1.00 76.25 364 ALA A CA 1
ATOM 2816 C C . ALA A 1 364 ? 40.773 -23.074 -25.790 1.00 76.25 364 ALA A C 1
ATOM 2818 O O . ALA A 1 364 ? 41.922 -23.279 -26.190 1.00 76.25 364 ALA A O 1
ATOM 2819 N N . PHE A 1 365 ? 40.449 -21.986 -25.082 1.00 75.44 365 PHE A N 1
ATOM 2820 C CA . PHE A 1 365 ? 41.371 -20.889 -24.769 1.00 75.44 365 PHE A CA 1
ATOM 2821 C C . PHE A 1 365 ? 41.473 -20.649 -23.252 1.00 75.44 365 PHE A C 1
ATOM 2823 O O . PHE A 1 365 ? 40.991 -19.627 -22.747 1.00 75.44 365 PHE A O 1
ATOM 2830 N N . PRO A 1 366 ? 42.108 -21.571 -22.501 1.00 70.12 366 PRO A N 1
ATOM 2831 C CA . PRO A 1 366 ? 42.243 -21.440 -21.057 1.00 70.12 366 PRO A CA 1
ATOM 2832 C C . PRO A 1 366 ? 43.057 -20.190 -20.675 1.00 70.12 366 PRO A C 1
ATOM 2834 O O . PRO A 1 366 ? 43.890 -19.717 -21.459 1.00 70.12 366 PRO A O 1
ATOM 2837 N N . PRO A 1 367 ? 42.863 -19.647 -19.457 1.00 68.12 367 PRO A N 1
ATOM 2838 C CA . PRO A 1 367 ? 43.654 -18.523 -18.983 1.00 68.12 367 PRO A CA 1
ATOM 2839 C C . PRO A 1 367 ? 45.141 -18.908 -18.962 1.00 68.12 367 PRO A C 1
ATOM 2841 O O . PRO A 1 367 ? 45.467 -20.077 -18.719 1.00 68.12 367 PRO A O 1
ATOM 2844 N N . PRO A 1 368 ? 46.058 -17.949 -19.185 1.00 61.91 368 PRO A N 1
ATOM 2845 C CA . PRO A 1 368 ? 47.486 -18.216 -19.115 1.00 61.91 368 PRO A CA 1
ATOM 2846 C C . PRO A 1 368 ? 47.818 -18.797 -17.736 1.00 61.91 368 PRO A C 1
ATOM 2848 O O . PRO A 1 368 ? 47.659 -18.135 -16.712 1.00 61.91 368 PRO A O 1
ATOM 2851 N N . GLN A 1 369 ? 48.230 -20.067 -17.704 1.00 53.44 369 GLN A N 1
ATOM 2852 C CA . GLN A 1 369 ? 48.686 -20.708 -16.478 1.00 53.44 369 GLN A CA 1
ATOM 2853 C C . GLN A 1 369 ? 50.020 -20.070 -16.082 1.00 53.44 369 GLN A C 1
ATOM 2855 O O . GLN A 1 369 ? 51.012 -20.210 -16.803 1.00 53.44 369 GLN A O 1
ATOM 2860 N N . ASP A 1 370 ? 50.063 -19.408 -14.925 1.00 50.03 370 ASP A N 1
ATOM 2861 C CA . ASP A 1 370 ? 51.327 -19.140 -14.245 1.00 50.03 370 ASP A CA 1
ATOM 2862 C C . ASP A 1 370 ? 51.975 -20.496 -13.953 1.00 50.03 370 ASP A C 1
ATOM 2864 O O . ASP A 1 370 ? 51.551 -21.234 -13.060 1.00 50.03 370 ASP A O 1
ATOM 2868 N N . LYS A 1 371 ? 52.976 -20.877 -14.755 1.00 38.06 371 LYS A N 1
ATOM 2869 C CA . LYS A 1 371 ? 53.744 -22.097 -14.499 1.00 38.06 371 LYS A CA 1
ATOM 2870 C C . LYS A 1 371 ? 54.305 -22.001 -13.073 1.00 38.06 371 LYS A C 1
ATOM 2872 O O . LYS A 1 371 ? 54.967 -21.005 -12.768 1.00 38.06 371 LYS A O 1
ATOM 2877 N N . PRO A 1 372 ? 54.107 -23.007 -12.202 1.00 37.94 372 PRO A N 1
ATOM 2878 C CA . PRO A 1 372 ? 54.772 -23.019 -10.909 1.00 37.94 372 PRO A CA 1
ATOM 2879 C C . PRO A 1 372 ? 56.283 -22.985 -11.154 1.00 37.94 372 PRO A C 1
ATOM 2881 O O . PRO A 1 372 ? 56.821 -23.835 -11.865 1.00 37.94 372 PRO A O 1
ATOM 2884 N N . LYS A 1 373 ? 56.970 -21.974 -10.606 1.00 42.62 373 LYS A N 1
ATOM 2885 C CA . LYS A 1 373 ? 58.436 -21.909 -10.604 1.00 42.62 373 LYS A CA 1
ATOM 2886 C C . LYS A 1 373 ? 58.971 -23.201 -9.982 1.00 42.62 373 LYS A C 1
ATOM 2888 O O . LYS A 1 373 ? 58.820 -23.424 -8.783 1.00 42.62 373 LYS A O 1
ATOM 2893 N N . THR A 1 374 ? 59.586 -24.046 -10.803 1.00 33.28 374 THR A N 1
ATOM 2894 C CA . THR A 1 374 ? 60.330 -25.232 -10.374 1.00 33.28 374 THR A CA 1
ATOM 2895 C C . THR A 1 374 ? 61.407 -24.812 -9.362 1.00 33.28 374 THR A C 1
ATOM 2897 O O . THR A 1 374 ? 62.075 -23.800 -9.602 1.00 33.28 374 THR A O 1
ATOM 2900 N N . PRO A 1 375 ? 61.620 -25.536 -8.246 1.00 40.59 375 PRO A N 1
ATOM 2901 C CA . PRO A 1 375 ? 62.706 -25.215 -7.323 1.00 40.59 375 PRO A CA 1
ATOM 2902 C C . PRO A 1 375 ? 64.046 -25.409 -8.049 1.00 40.59 375 PRO A C 1
ATOM 2904 O O . PRO A 1 375 ? 64.194 -26.400 -8.774 1.00 40.59 375 PRO A O 1
ATOM 2907 N N . PRO A 1 376 ? 65.033 -24.510 -7.896 1.00 41.97 376 PRO A N 1
ATOM 2908 C CA . PRO A 1 376 ? 66.289 -24.650 -8.612 1.00 41.97 376 PRO A CA 1
ATOM 2909 C C . PRO A 1 376 ? 67.036 -25.892 -8.116 1.00 41.97 376 PRO A C 1
ATOM 2911 O O . PRO A 1 376 ? 67.304 -26.068 -6.927 1.00 41.97 376 PRO A O 1
ATOM 2914 N N . THR A 1 377 ? 67.368 -26.768 -9.059 1.00 36.00 377 THR A N 1
ATOM 2915 C CA . THR A 1 377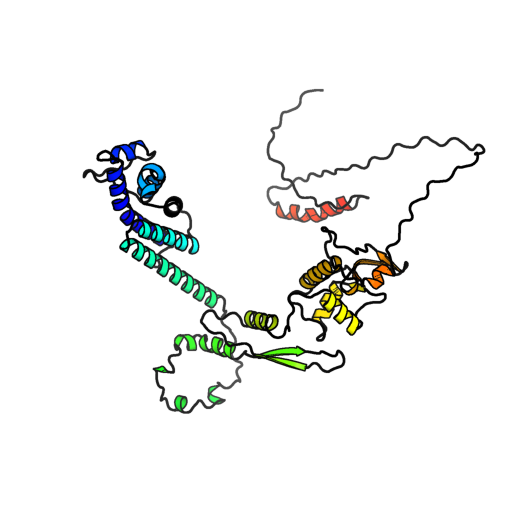 ? 68.285 -27.886 -8.853 1.00 36.00 377 THR A CA 1
ATOM 2916 C C . THR A 1 377 ? 69.707 -27.341 -8.712 1.00 36.00 377 THR A C 1
ATOM 2918 O O . THR A 1 377 ? 70.222 -26.712 -9.627 1.00 36.00 377 THR A O 1
ATOM 2921 N N . ARG A 1 378 ? 70.292 -27.575 -7.532 1.00 34.84 378 ARG A N 1
ATOM 2922 C CA . ARG A 1 378 ? 71.719 -27.763 -7.206 1.00 34.84 378 ARG A CA 1
ATOM 2923 C C . ARG A 1 378 ? 72.753 -27.137 -8.170 1.00 34.84 378 ARG A C 1
ATOM 2925 O O . ARG A 1 378 ? 73.041 -27.692 -9.225 1.00 34.84 378 ARG A O 1
ATOM 2932 N N . CYS A 1 379 ? 73.395 -26.054 -7.722 1.00 29.89 379 CYS A N 1
ATOM 2933 C CA . CYS A 1 379 ? 74.639 -25.520 -8.293 1.00 29.89 379 CYS A CA 1
ATOM 2934 C C . CYS A 1 379 ? 75.806 -26.526 -8.195 1.00 29.89 379 CYS A C 1
ATOM 2936 O O . CYS A 1 379 ? 75.893 -27.239 -7.189 1.00 29.89 379 CYS A O 1
ATOM 2938 N N . PRO A 1 380 ? 76.769 -26.506 -9.134 1.00 38.84 380 PRO A N 1
ATOM 2939 C CA . PRO A 1 380 ? 78.174 -26.757 -8.842 1.00 38.84 380 PRO A CA 1
ATOM 2940 C C . PRO A 1 380 ? 78.936 -25.445 -8.547 1.00 38.84 380 PRO A C 1
ATOM 2942 O O . PRO A 1 380 ? 78.603 -24.394 -9.088 1.00 38.84 380 PRO A O 1
ATOM 2945 N N . GLU A 1 381 ? 79.913 -25.569 -7.643 1.00 32.38 381 GLU A N 1
ATOM 2946 C CA . GLU A 1 381 ? 81.033 -24.693 -7.232 1.00 32.38 381 GLU A CA 1
ATOM 2947 C C . GLU A 1 381 ? 81.232 -23.309 -7.915 1.00 32.38 381 GLU A C 1
ATOM 2949 O O . GLU A 1 381 ? 81.319 -23.244 -9.143 1.00 32.38 381 GLU A O 1
ATOM 2954 N N . PRO A 1 382 ? 81.441 -22.212 -7.150 1.00 39.38 382 PRO A N 1
ATOM 2955 C CA . PRO A 1 382 ? 81.875 -20.919 -7.684 1.00 39.38 382 PRO A CA 1
ATOM 2956 C C . PRO A 1 382 ? 83.401 -20.701 -7.582 1.00 39.38 382 PRO A C 1
ATOM 2958 O O . PRO A 1 382 ? 84.012 -20.960 -6.546 1.00 39.38 382 PRO A O 1
ATOM 2961 N N . GLU A 1 383 ? 84.004 -20.131 -8.631 1.00 35.03 383 GLU A N 1
ATOM 2962 C CA . GLU A 1 383 ? 85.281 -19.403 -8.541 1.00 35.03 383 GLU A CA 1
ATOM 2963 C C . GLU A 1 383 ? 85.063 -17.986 -7.959 1.00 35.03 383 GLU A C 1
ATOM 2965 O O . GLU A 1 383 ? 83.972 -17.422 -8.098 1.00 35.03 383 GLU A O 1
ATOM 2970 N N . PRO A 1 384 ? 86.071 -17.390 -7.292 1.00 43.62 384 PRO A N 1
ATOM 2971 C CA . PRO A 1 384 ? 85.872 -16.244 -6.412 1.00 43.62 384 PRO A CA 1
ATOM 2972 C C . PRO A 1 384 ? 85.770 -14.929 -7.193 1.00 43.62 384 PRO A C 1
ATOM 2974 O O . PRO A 1 384 ? 86.696 -14.545 -7.908 1.00 43.62 384 PRO A O 1
ATOM 2977 N N . ARG A 1 385 ? 84.669 -14.194 -6.999 1.00 39.94 385 ARG A N 1
ATOM 2978 C CA . ARG A 1 385 ? 84.556 -12.771 -7.349 1.00 39.94 385 ARG A CA 1
ATOM 2979 C C . ARG A 1 385 ? 83.844 -12.001 -6.239 1.00 39.94 385 ARG A C 1
ATOM 2981 O O . ARG A 1 385 ? 82.733 -12.358 -5.872 1.00 39.94 385 ARG A O 1
ATOM 2988 N N . ASP A 1 386 ? 84.588 -11.014 -5.743 1.00 45.38 386 ASP A N 1
ATOM 2989 C CA . ASP A 1 386 ? 84.336 -9.837 -4.897 1.00 45.38 386 ASP A CA 1
ATOM 2990 C C . ASP A 1 386 ? 83.098 -9.757 -3.974 1.00 45.38 386 ASP A C 1
ATOM 2992 O O . ASP A 1 386 ? 81.983 -10.111 -4.356 1.00 45.38 386 ASP A O 1
ATOM 2996 N N . PRO A 1 387 ? 83.271 -9.233 -2.740 1.00 44.91 387 PRO A N 1
ATOM 2997 C CA . PRO A 1 387 ? 82.204 -9.174 -1.747 1.00 44.91 387 PRO A CA 1
ATOM 2998 C C . PRO A 1 387 ? 81.090 -8.198 -2.172 1.00 44.91 387 PRO A C 1
ATOM 3000 O O . PRO A 1 387 ? 81.395 -7.067 -2.556 1.00 44.91 387 PRO A O 1
ATOM 3003 N N . PRO A 1 388 ? 79.803 -8.579 -2.067 1.00 46.44 388 PRO A N 1
ATOM 3004 C CA . PRO A 1 388 ? 78.704 -7.654 -2.281 1.00 46.44 388 PRO A CA 1
ATOM 3005 C C . PRO A 1 388 ? 78.516 -6.744 -1.060 1.00 46.44 388 PRO A C 1
ATOM 3007 O O . PRO A 1 388 ? 78.616 -7.164 0.094 1.00 46.44 388 PRO A O 1
ATOM 3010 N N . GLU A 1 389 ? 78.239 -5.483 -1.362 1.00 51.94 389 GLU A N 1
ATOM 3011 C CA . GLU A 1 389 ? 77.862 -4.404 -0.451 1.00 51.94 389 GLU A CA 1
ATOM 3012 C C . GLU A 1 389 ? 76.632 -4.803 0.401 1.00 51.94 389 GLU A C 1
ATOM 3014 O O . GLU A 1 389 ? 75.755 -5.522 -0.093 1.00 51.94 389 GLU A O 1
ATOM 3019 N N . PRO A 1 390 ? 76.555 -4.412 1.690 1.00 57.50 390 PRO A N 1
ATOM 3020 C CA . PRO A 1 390 ? 75.461 -4.833 2.561 1.00 57.50 390 PRO A CA 1
ATOM 3021 C C . PRO A 1 390 ? 74.107 -4.324 2.033 1.00 57.50 390 PRO A C 1
ATOM 3023 O O . PRO A 1 390 ? 74.023 -3.179 1.592 1.00 57.50 390 PRO A O 1
ATOM 3026 N N . PRO A 1 391 ? 73.034 -5.137 2.083 1.00 51.81 391 PRO A N 1
ATOM 3027 C CA . PRO A 1 391 ? 71.736 -4.733 1.559 1.00 51.81 391 PRO A CA 1
ATOM 3028 C C . PRO A 1 391 ? 71.159 -3.582 2.389 1.00 51.81 391 PRO A C 1
ATOM 3030 O O . PRO A 1 391 ? 71.048 -3.679 3.615 1.00 51.81 391 PRO A O 1
ATOM 3033 N N . GLU A 1 392 ? 70.769 -2.504 1.709 1.00 56.47 392 GLU A N 1
ATOM 3034 C CA . GLU A 1 392 ? 70.003 -1.412 2.306 1.00 56.47 392 GLU A CA 1
ATOM 3035 C C . GLU A 1 392 ? 68.694 -1.950 2.917 1.00 56.47 392 GLU A C 1
ATOM 3037 O O . GLU A 1 392 ? 68.059 -2.850 2.350 1.00 56.47 392 GLU A O 1
ATOM 3042 N N . PRO A 1 393 ? 68.270 -1.435 4.087 1.00 51.91 393 PRO A N 1
ATOM 3043 C CA . PRO A 1 393 ? 67.044 -1.889 4.726 1.00 51.91 393 PRO A CA 1
ATOM 3044 C C . PRO A 1 393 ? 65.833 -1.593 3.825 1.00 51.91 393 PRO A C 1
ATOM 3046 O O . PRO A 1 393 ? 65.796 -0.553 3.165 1.00 51.91 393 PRO A O 1
ATOM 3049 N N . PRO A 1 394 ? 64.809 -2.468 3.798 1.00 52.59 394 PRO A N 1
ATOM 3050 C CA . PRO A 1 394 ? 63.642 -2.253 2.956 1.00 52.59 394 PRO A CA 1
ATOM 3051 C C . PRO A 1 394 ? 62.917 -0.974 3.386 1.00 52.59 394 PRO A C 1
ATOM 3053 O O . PRO A 1 394 ? 62.544 -0.813 4.551 1.00 52.59 394 PRO A O 1
ATOM 3056 N N . VAL A 1 395 ? 62.698 -0.069 2.431 1.00 56.94 395 VAL A N 1
ATOM 3057 C CA . VAL A 1 395 ? 61.905 1.147 2.630 1.00 56.94 395 VAL A CA 1
ATOM 3058 C C . VAL A 1 395 ? 60.468 0.736 2.945 1.00 56.94 395 VAL A C 1
ATOM 3060 O O . VAL A 1 395 ? 59.738 0.235 2.089 1.00 56.94 395 VAL A O 1
ATOM 3063 N N . VAL A 1 396 ? 60.054 0.923 4.198 1.00 59.06 396 VAL A N 1
ATOM 3064 C CA . VAL A 1 396 ? 58.675 0.673 4.625 1.00 59.06 396 VAL A CA 1
ATOM 3065 C C . VAL A 1 396 ? 57.811 1.836 4.144 1.00 59.06 396 VAL A C 1
ATOM 3067 O O . VAL A 1 396 ? 57.894 2.943 4.675 1.00 59.06 396 VAL A O 1
ATOM 3070 N N . LEU A 1 397 ? 56.976 1.590 3.132 1.00 53.38 397 LEU A N 1
ATOM 3071 C CA . LEU A 1 397 ? 55.996 2.569 2.663 1.00 53.38 397 LEU A CA 1
ATOM 3072 C C . LEU A 1 397 ? 54.914 2.793 3.742 1.00 53.38 397 LEU A C 1
ATOM 3074 O O . LEU A 1 397 ? 54.397 1.821 4.308 1.00 53.38 397 LEU A O 1
ATOM 3078 N N . PRO A 1 398 ? 54.546 4.049 4.052 1.00 52.59 398 PRO A N 1
ATOM 3079 C CA . PRO A 1 398 ? 53.537 4.347 5.061 1.00 52.59 398 PRO A CA 1
ATOM 3080 C C . PRO A 1 398 ? 52.165 3.803 4.639 1.00 52.59 398 PRO A C 1
ATOM 3082 O O . PRO A 1 398 ? 51.650 4.103 3.568 1.00 52.59 398 PRO A O 1
ATOM 3085 N N . THR A 1 399 ? 51.542 3.004 5.508 1.00 56.22 399 THR A N 1
ATOM 3086 C CA . THR A 1 399 ? 50.261 2.319 5.240 1.00 56.22 399 THR A CA 1
ATOM 3087 C C . THR A 1 399 ? 49.024 3.139 5.619 1.00 56.22 399 THR A C 1
ATOM 3089 O O . THR A 1 399 ? 47.897 2.665 5.455 1.00 56.22 399 THR A O 1
ATOM 3092 N N . ARG A 1 400 ? 49.195 4.357 6.153 1.00 48.47 400 ARG A N 1
ATOM 3093 C CA . ARG A 1 400 ? 48.096 5.249 6.557 1.00 48.47 400 ARG A CA 1
ATOM 3094 C C . ARG A 1 400 ? 48.445 6.703 6.261 1.00 48.47 400 ARG A C 1
ATOM 3096 O O . ARG A 1 400 ? 49.477 7.189 6.710 1.00 48.47 400 ARG A O 1
ATOM 3103 N N . PHE A 1 401 ? 47.544 7.390 5.567 1.00 52.84 401 PHE A N 1
ATOM 3104 C CA . PHE A 1 401 ? 47.644 8.814 5.259 1.00 52.84 401 PHE A CA 1
ATOM 3105 C C . PHE A 1 401 ? 46.570 9.574 6.036 1.00 52.84 401 PHE A C 1
ATOM 3107 O O . PHE A 1 401 ? 45.412 9.153 6.069 1.00 52.84 401 PHE A O 1
ATOM 3114 N N . PHE A 1 402 ? 46.951 10.687 6.659 1.00 47.47 402 PHE A N 1
ATOM 3115 C CA . PHE A 1 402 ? 46.037 11.581 7.365 1.00 47.47 402 PHE A CA 1
ATOM 3116 C C . PHE A 1 402 ? 46.136 12.974 6.748 1.00 47.47 402 PHE A C 1
ATOM 3118 O O . PHE A 1 402 ? 47.236 13.472 6.523 1.00 47.47 402 PHE A O 1
ATOM 3125 N N . ALA A 1 403 ? 44.990 13.600 6.493 1.00 53.62 403 ALA A N 1
ATOM 3126 C CA . ALA A 1 403 ? 44.906 14.994 6.083 1.00 53.62 403 ALA A CA 1
ATOM 3127 C C . ALA A 1 403 ? 43.811 15.691 6.897 1.00 53.62 403 ALA A C 1
ATOM 3129 O O . ALA A 1 403 ? 42.732 15.135 7.105 1.00 53.62 403 ALA A O 1
ATOM 3130 N N . THR A 1 404 ? 44.097 16.909 7.345 1.00 51.81 404 THR A N 1
ATOM 3131 C CA . THR A 1 404 ? 43.166 17.775 8.079 1.00 51.81 404 THR A CA 1
ATOM 3132 C C . THR A 1 404 ? 43.021 19.082 7.318 1.00 51.81 404 THR A C 1
ATOM 3134 O O . THR A 1 404 ? 44.023 19.710 6.984 1.00 51.81 404 THR A O 1
ATOM 3137 N N . VAL A 1 405 ? 41.780 19.487 7.052 1.00 58.38 405 VAL A N 1
ATOM 3138 C CA . VAL A 1 405 ? 41.443 20.744 6.372 1.00 58.38 405 VAL A CA 1
ATOM 3139 C C . VAL A 1 405 ? 40.542 21.557 7.294 1.00 58.38 405 VAL A C 1
ATOM 3141 O O . VAL A 1 405 ? 39.576 21.027 7.842 1.00 58.38 405 VAL A O 1
ATOM 3144 N N . ALA A 1 406 ? 40.879 22.831 7.489 1.00 50.94 406 ALA A N 1
ATOM 3145 C CA . ALA A 1 406 ? 40.053 23.772 8.234 1.00 50.94 406 ALA A CA 1
ATOM 3146 C C . ALA A 1 406 ? 38.942 24.308 7.320 1.00 50.94 406 ALA A C 1
ATOM 3148 O O . ALA A 1 406 ? 39.232 24.746 6.210 1.00 50.94 406 ALA A O 1
ATOM 3149 N N . LEU A 1 407 ? 37.692 24.256 7.781 1.00 62.00 407 LEU A N 1
ATOM 3150 C CA . LEU A 1 407 ? 36.529 24.768 7.051 1.00 62.00 407 LEU A CA 1
ATOM 3151 C C . LEU A 1 407 ? 36.097 26.118 7.621 1.00 62.00 407 LEU A C 1
ATOM 3153 O O . LEU A 1 407 ? 36.085 26.298 8.842 1.00 62.00 407 LEU A O 1
ATOM 3157 N N . ASP A 1 408 ? 35.697 27.039 6.745 1.00 55.44 408 ASP A N 1
ATOM 3158 C CA . ASP A 1 408 ? 35.124 28.320 7.154 1.00 55.44 408 ASP A CA 1
ATOM 3159 C C . ASP A 1 408 ? 33.651 28.151 7.581 1.00 55.44 408 ASP A C 1
ATOM 3161 O O . ASP A 1 408 ? 32.818 27.592 6.860 1.00 55.44 408 ASP A O 1
ATOM 3165 N N . ALA A 1 409 ? 33.309 28.633 8.778 1.00 55.12 409 ALA A N 1
ATOM 3166 C CA . ALA A 1 409 ? 32.013 28.397 9.418 1.00 55.12 409 ALA A CA 1
ATOM 3167 C C . ALA A 1 409 ? 30.850 29.162 8.757 1.00 55.12 409 ALA A C 1
ATOM 3169 O O . ALA A 1 409 ? 29.686 28.818 8.968 1.00 55.12 409 ALA A O 1
ATOM 3170 N N . VAL A 1 410 ? 31.141 30.196 7.959 1.00 61.91 410 VAL A N 1
ATOM 3171 C CA . VAL A 1 410 ? 30.115 31.078 7.374 1.00 61.91 410 VAL A CA 1
ATOM 3172 C C . VAL A 1 410 ? 29.614 30.572 6.013 1.00 61.91 410 VAL A C 1
ATOM 3174 O O . VAL A 1 410 ? 28.469 30.846 5.643 1.00 61.91 410 VAL A O 1
ATOM 3177 N N . ARG A 1 411 ? 30.416 29.802 5.259 1.00 53.22 411 ARG A N 1
ATOM 3178 C CA . ARG A 1 411 ? 30.018 29.212 3.963 1.00 53.22 411 ARG A CA 1
ATOM 3179 C C . ARG A 1 411 ? 30.676 27.840 3.723 1.00 53.22 411 ARG A C 1
ATOM 3181 O O . ARG A 1 411 ? 31.647 27.762 2.983 1.00 53.22 411 ARG A O 1
ATOM 3188 N N . PRO A 1 412 ? 30.102 26.739 4.234 1.00 56.62 412 PRO A N 1
ATOM 3189 C CA . PRO A 1 412 ? 30.720 25.408 4.138 1.00 56.62 412 PRO A CA 1
ATOM 3190 C C . PRO A 1 412 ? 30.562 24.710 2.770 1.00 56.62 412 PRO A C 1
ATOM 3192 O O . PRO A 1 412 ? 31.239 23.727 2.482 1.00 56.62 412 PRO A O 1
ATOM 3195 N N . VAL A 1 413 ? 29.642 25.171 1.916 1.00 55.69 413 VAL A N 1
ATOM 3196 C CA . VAL A 1 413 ? 29.243 24.462 0.680 1.00 55.69 413 VAL A CA 1
ATOM 3197 C C . VAL A 1 413 ? 30.289 24.511 -0.454 1.00 55.69 413 VAL A C 1
ATOM 3199 O O . VAL A 1 413 ? 30.439 23.498 -1.139 1.00 55.69 413 VAL A O 1
ATOM 3202 N N . PRO A 1 414 ? 31.017 25.623 -0.690 1.00 59.47 414 PRO A N 1
ATOM 3203 C CA . PRO A 1 414 ? 32.079 25.670 -1.700 1.00 59.47 414 PRO A CA 1
ATOM 3204 C C . PRO A 1 414 ? 33.274 24.770 -1.349 1.00 59.47 414 PRO A C 1
ATOM 3206 O O . PRO A 1 414 ? 33.694 23.989 -2.199 1.00 59.47 414 PRO A O 1
ATOM 3209 N N . ASP A 1 415 ? 33.735 24.789 -0.094 1.00 54.66 415 ASP A N 1
ATOM 3210 C CA . ASP A 1 415 ? 34.903 24.015 0.365 1.00 54.66 415 ASP A CA 1
ATOM 3211 C C . ASP A 1 415 ? 34.654 22.495 0.340 1.00 54.66 415 ASP A C 1
ATOM 3213 O O . ASP A 1 415 ? 35.548 21.701 0.050 1.00 54.66 415 ASP A O 1
ATOM 3217 N N . LEU A 1 416 ? 33.404 22.064 0.556 1.00 57.03 416 LEU A N 1
ATOM 3218 C CA . LEU A 1 416 ? 32.989 20.662 0.405 1.00 57.03 416 LEU A CA 1
ATOM 3219 C C . LEU A 1 416 ? 32.987 20.180 -1.057 1.00 57.03 416 LEU A C 1
ATOM 3221 O O . LEU A 1 416 ? 33.008 18.973 -1.310 1.00 57.03 416 LEU A O 1
ATOM 3225 N N . ARG A 1 417 ? 32.955 21.092 -2.036 1.00 56.31 417 ARG A N 1
ATOM 3226 C CA . ARG A 1 417 ? 32.927 20.747 -3.466 1.00 56.31 417 ARG A CA 1
ATOM 3227 C C . ARG A 1 417 ? 34.309 20.332 -3.986 1.00 56.31 417 ARG A C 1
ATOM 3229 O O . ARG A 1 417 ? 34.378 19.500 -4.893 1.00 56.31 417 ARG A O 1
ATOM 3236 N N . ASP A 1 418 ? 35.377 20.814 -3.350 1.00 55.53 418 ASP A N 1
ATOM 3237 C CA . ASP A 1 418 ? 36.777 20.519 -3.693 1.00 55.53 418 ASP A CA 1
ATOM 3238 C C . ASP A 1 418 ? 37.316 19.199 -3.118 1.00 55.53 418 ASP A C 1
ATOM 3240 O O . ASP A 1 418 ? 38.425 18.771 -3.451 1.00 55.53 418 ASP A O 1
ATOM 3244 N N . TRP A 1 419 ? 36.510 18.466 -2.342 1.00 56.28 419 TRP A N 1
ATOM 3245 C CA . TRP A 1 419 ? 36.870 17.140 -1.820 1.00 56.28 419 TRP A CA 1
ATOM 3246 C C . TRP A 1 419 ? 37.282 16.154 -2.932 1.00 56.28 419 TRP A C 1
ATOM 3248 O O . TRP A 1 419 ? 38.215 15.366 -2.761 1.00 56.28 419 TRP A O 1
ATOM 3258 N N . LYS A 1 420 ? 36.636 16.226 -4.106 1.00 53.03 420 LYS A N 1
ATOM 3259 C CA . LYS A 1 420 ? 36.969 15.369 -5.256 1.00 53.03 420 LYS A CA 1
ATOM 3260 C C . LYS A 1 420 ? 38.362 15.673 -5.807 1.00 53.03 420 LYS A C 1
ATOM 3262 O O . LYS A 1 420 ? 39.055 14.746 -6.218 1.00 53.03 420 LYS A O 1
ATOM 3267 N N . THR A 1 421 ? 38.793 16.930 -5.764 1.00 54.34 421 THR A N 1
ATOM 3268 C CA . THR A 1 421 ? 40.114 17.370 -6.229 1.00 54.34 421 THR A CA 1
ATOM 3269 C C . THR A 1 421 ? 41.212 16.920 -5.260 1.00 54.34 421 THR A C 1
ATOM 3271 O O . THR A 1 421 ? 42.237 16.402 -5.698 1.00 54.34 421 THR A O 1
ATOM 3274 N N . ILE A 1 422 ? 40.952 16.998 -3.949 1.00 52.97 422 ILE A N 1
ATOM 3275 C CA . ILE A 1 422 ? 41.871 16.550 -2.885 1.00 52.97 422 ILE A CA 1
ATOM 3276 C C . ILE A 1 422 ? 42.009 15.017 -2.861 1.00 52.97 422 ILE A C 1
ATOM 3278 O O . ILE A 1 422 ? 43.101 14.489 -2.668 1.00 52.97 422 ILE A O 1
ATOM 3282 N N . SER A 1 423 ? 40.927 14.276 -3.127 1.00 54.25 423 SER A N 1
ATOM 3283 C CA . SER A 1 423 ? 40.999 12.810 -3.244 1.00 54.25 423 SER A CA 1
ATOM 3284 C C . SER A 1 423 ? 41.869 12.357 -4.423 1.00 54.25 423 SER A C 1
ATOM 3286 O O . SER A 1 423 ? 42.535 11.328 -4.341 1.00 54.25 423 SER A O 1
ATOM 3288 N N . ARG A 1 424 ? 41.905 13.161 -5.497 1.00 47.72 424 ARG A N 1
ATOM 3289 C CA . ARG A 1 424 ? 42.621 12.859 -6.740 1.00 47.72 424 ARG A CA 1
ATOM 3290 C C . ARG A 1 424 ? 44.126 13.100 -6.623 1.00 47.72 424 ARG A C 1
ATOM 3292 O O . ARG A 1 424 ? 44.899 12.355 -7.218 1.00 47.72 424 ARG A O 1
ATOM 3299 N N . SER A 1 425 ? 44.544 14.108 -5.853 1.00 50.16 425 SER A N 1
ATOM 3300 C CA . SER A 1 425 ? 45.964 14.385 -5.601 1.00 50.16 425 SER A CA 1
ATOM 3301 C C . SER A 1 425 ? 46.605 13.354 -4.667 1.00 50.16 425 SER A C 1
ATOM 3303 O O . SER A 1 425 ? 47.762 13.001 -4.869 1.00 50.16 425 SER A O 1
ATOM 3305 N N . LEU A 1 426 ? 45.847 12.797 -3.715 1.00 49.94 426 LEU A N 1
ATOM 3306 C CA . LEU A 1 426 ? 46.313 11.710 -2.842 1.00 49.94 426 LEU A CA 1
ATOM 3307 C C . LEU A 1 426 ? 46.433 10.358 -3.566 1.00 49.94 426 LEU A C 1
ATOM 3309 O O . LEU A 1 426 ? 47.258 9.538 -3.183 1.00 49.94 426 LEU A O 1
ATOM 3313 N N . SER A 1 427 ? 45.655 10.128 -4.628 1.00 49.84 427 SER A N 1
ATOM 3314 C CA . SER A 1 427 ? 45.720 8.901 -5.440 1.00 49.84 427 SER A CA 1
ATOM 3315 C C . SER A 1 427 ? 46.796 8.907 -6.537 1.00 49.84 427 SER A C 1
ATOM 3317 O O . SER A 1 427 ? 46.981 7.888 -7.194 1.00 49.84 427 SER A O 1
ATOM 3319 N N . HIS A 1 428 ? 47.477 10.037 -6.763 1.00 45.06 428 HIS A N 1
ATOM 3320 C CA . HIS A 1 428 ? 48.527 10.173 -7.783 1.00 45.06 428 HIS A CA 1
ATOM 3321 C C . HIS A 1 428 ? 49.959 10.063 -7.233 1.00 45.06 428 HIS A C 1
ATOM 3323 O O . HIS A 1 428 ? 50.903 10.160 -8.012 1.00 45.06 428 HIS A O 1
ATOM 3329 N N . GLN A 1 429 ? 50.139 9.840 -5.927 1.00 42.91 429 GLN A N 1
ATOM 3330 C CA . GLN A 1 429 ? 51.419 9.368 -5.399 1.00 42.91 429 GLN A CA 1
ATOM 3331 C C . GLN A 1 429 ? 51.457 7.841 -5.496 1.00 42.91 429 GLN A C 1
ATOM 3333 O O . GLN A 1 429 ? 50.517 7.164 -5.080 1.00 42.91 429 GLN A O 1
ATOM 3338 N N . ASP A 1 430 ? 52.516 7.333 -6.119 1.00 38.41 430 ASP A N 1
ATOM 3339 C CA . ASP A 1 430 ? 52.674 5.948 -6.552 1.00 38.41 430 ASP A CA 1
ATOM 3340 C C . ASP A 1 430 ? 52.260 4.903 -5.503 1.00 38.41 430 ASP A C 1
ATOM 3342 O O . ASP A 1 430 ? 52.737 4.891 -4.369 1.00 38.41 430 ASP A O 1
ATOM 3346 N N . GLY A 1 431 ? 51.408 3.968 -5.936 1.00 47.19 431 GLY A N 1
ATOM 3347 C CA . GLY A 1 431 ? 51.204 2.686 -5.265 1.00 47.19 431 GLY A CA 1
ATOM 3348 C C . GLY A 1 431 ? 50.256 2.685 -4.063 1.00 47.19 431 GLY A C 1
ATOM 3349 O O . GLY A 1 431 ? 50.644 2.249 -2.983 1.00 47.19 431 GLY A O 1
ATOM 3350 N N . ALA A 1 432 ? 48.983 3.056 -4.237 1.00 34.81 432 ALA A N 1
ATOM 3351 C CA . ALA A 1 432 ? 47.954 2.751 -3.238 1.00 34.81 432 ALA A CA 1
ATOM 3352 C C . ALA A 1 432 ? 46.624 2.308 -3.868 1.00 34.81 432 ALA A C 1
ATOM 3354 O O . ALA A 1 432 ? 46.002 3.021 -4.654 1.00 34.81 432 ALA A O 1
ATOM 3355 N N . ALA A 1 433 ? 46.180 1.109 -3.483 1.00 35.12 433 ALA A N 1
ATOM 3356 C CA . ALA A 1 433 ? 44.898 0.527 -3.855 1.00 35.12 433 ALA A CA 1
ATOM 3357 C C . ALA A 1 433 ? 43.726 1.403 -3.383 1.00 35.12 433 ALA A C 1
ATOM 3359 O O . ALA A 1 433 ? 43.644 1.787 -2.214 1.00 35.12 433 ALA A O 1
ATOM 3360 N N . SER A 1 434 ? 42.792 1.678 -4.294 1.00 34.06 434 SER A N 1
ATOM 3361 C CA . SER A 1 434 ? 41.582 2.454 -4.034 1.00 34.06 434 SER A CA 1
ATOM 3362 C C . SER A 1 434 ? 40.719 1.799 -2.948 1.00 34.06 434 SER A C 1
ATOM 3364 O O . SER A 1 434 ? 40.025 0.814 -3.191 1.00 34.06 434 SER A O 1
ATOM 3366 N N . ARG A 1 435 ? 40.722 2.369 -1.740 1.00 39.88 435 ARG A N 1
ATOM 3367 C CA . ARG A 1 435 ? 39.670 2.160 -0.736 1.00 39.88 435 ARG A CA 1
ATOM 3368 C C . ARG A 1 435 ? 38.904 3.461 -0.542 1.00 39.88 435 ARG A C 1
ATOM 3370 O O . ARG A 1 435 ? 39.491 4.529 -0.408 1.00 39.88 435 ARG A O 1
ATOM 3377 N N . THR A 1 436 ? 37.582 3.350 -0.531 1.00 37.19 436 THR A N 1
ATOM 3378 C CA . THR A 1 436 ? 36.627 4.433 -0.284 1.00 37.19 436 THR A CA 1
ATOM 3379 C C . THR A 1 436 ? 36.913 5.132 1.047 1.00 37.19 436 THR A C 1
ATOM 3381 O O . THR A 1 436 ? 36.770 4.531 2.111 1.00 37.19 436 THR A O 1
ATOM 3384 N N . LEU A 1 437 ? 37.303 6.406 0.980 1.00 41.53 437 LEU A N 1
ATOM 3385 C CA . LEU A 1 437 ? 37.434 7.311 2.121 1.00 41.53 437 LEU A CA 1
ATOM 3386 C C . LEU A 1 437 ? 36.072 7.967 2.395 1.00 41.53 437 LEU A C 1
ATOM 3388 O O . LEU A 1 437 ? 35.486 8.565 1.497 1.00 41.53 437 LEU A O 1
ATOM 3392 N N . GLY A 1 438 ? 35.566 7.851 3.623 1.00 36.22 438 GLY A N 1
ATOM 3393 C CA . GLY A 1 438 ? 34.386 8.580 4.102 1.00 36.22 438 GLY A CA 1
ATOM 3394 C C . GLY A 1 438 ? 34.783 9.565 5.207 1.00 36.22 438 GLY A C 1
ATOM 3395 O O . GLY A 1 438 ? 35.643 9.222 6.023 1.00 36.22 438 GLY A O 1
ATOM 3396 N N . PRO A 1 439 ? 34.201 10.777 5.265 1.00 42.47 439 PRO A N 1
ATOM 3397 C CA . PRO A 1 439 ? 34.518 11.739 6.314 1.00 42.47 439 PRO A CA 1
ATOM 3398 C C . PRO A 1 439 ? 33.982 11.248 7.666 1.00 42.47 439 PRO A C 1
ATOM 3400 O O . PRO A 1 439 ? 32.812 10.891 7.791 1.00 42.47 439 PRO A O 1
ATOM 3403 N N . ARG A 1 440 ? 34.837 11.246 8.693 1.00 40.38 440 ARG A N 1
ATOM 3404 C CA . ARG A 1 440 ? 34.448 10.997 10.087 1.00 40.38 440 ARG A CA 1
ATOM 3405 C C . ARG A 1 440 ? 34.529 12.328 10.831 1.00 40.38 440 ARG A C 1
ATOM 3407 O O . ARG A 1 440 ? 35.621 12.863 10.992 1.00 40.38 440 ARG A O 1
ATOM 3414 N N . ALA A 1 441 ? 33.387 12.886 11.227 1.00 38.12 441 ALA A N 1
ATOM 3415 C CA . ALA A 1 441 ? 33.350 14.099 12.039 1.00 38.12 441 ALA A CA 1
ATOM 3416 C C . ALA A 1 441 ? 33.900 13.785 13.442 1.00 38.12 441 ALA A C 1
ATOM 3418 O O . ALA A 1 441 ? 33.451 12.830 14.075 1.00 38.12 441 ALA A O 1
ATOM 3419 N N . GLY A 1 442 ? 34.907 14.536 13.891 1.00 37.19 442 GLY A N 1
ATOM 3420 C CA . GLY A 1 442 ? 35.429 14.454 15.257 1.00 37.19 442 GLY A CA 1
ATOM 3421 C C . GLY A 1 442 ? 34.577 15.285 16.218 1.00 37.19 442 GLY A C 1
ATOM 3422 O O . GLY A 1 442 ? 34.146 16.379 15.854 1.00 37.19 442 GLY A O 1
ATOM 3423 N N . ASP A 1 443 ? 34.339 14.760 17.422 1.00 31.55 443 ASP A N 1
ATOM 3424 C CA . ASP A 1 443 ? 33.617 15.446 18.501 1.00 31.55 443 ASP A CA 1
ATOM 3425 C C . ASP A 1 443 ? 34.259 16.798 18.862 1.00 31.55 443 ASP A C 1
ATOM 3427 O O . ASP A 1 443 ? 35.491 16.908 18.898 1.00 31.55 443 ASP A O 1
ATOM 3431 N N . PRO A 1 444 ? 33.461 17.836 19.177 1.00 35.12 444 PRO A N 1
ATOM 3432 C CA . PRO A 1 444 ? 33.999 19.121 19.574 1.00 35.12 444 PRO A CA 1
ATOM 3433 C C . PRO A 1 444 ? 34.341 19.127 21.072 1.00 35.12 444 PRO A C 1
ATOM 3435 O O . PRO A 1 444 ? 33.570 18.658 21.904 1.00 35.12 444 PRO A O 1
ATOM 3438 N N . LEU A 1 445 ? 35.456 19.793 21.393 1.00 31.55 445 LEU A N 1
ATOM 3439 C CA . LEU A 1 445 ? 35.870 20.292 22.715 1.00 31.55 445 LEU A CA 1
ATOM 3440 C C . LEU A 1 445 ? 36.585 19.301 23.652 1.00 31.55 445 LEU A C 1
ATOM 3442 O O . LEU A 1 445 ? 35.998 18.719 24.561 1.00 31.55 445 LEU A O 1
ATOM 3446 N N . SER A 1 446 ? 37.917 19.316 23.589 1.00 30.36 446 SER A N 1
ATOM 3447 C CA . SER A 1 446 ? 38.754 19.196 24.785 1.00 30.36 446 SER A CA 1
ATOM 3448 C C . SER A 1 446 ? 39.591 20.467 24.952 1.00 30.36 446 SER A C 1
ATOM 3450 O O . SER A 1 446 ? 40.239 20.973 24.038 1.00 30.36 446 SER A O 1
ATOM 3452 N N . LYS A 1 447 ? 39.443 21.048 26.141 1.00 31.38 447 LYS A N 1
ATOM 3453 C CA . LYS A 1 447 ? 39.968 22.337 26.580 1.00 31.38 447 LYS A CA 1
ATOM 3454 C C . LYS A 1 447 ? 41.490 22.400 26.446 1.00 31.38 447 LYS A C 1
ATOM 3456 O O . LYS A 1 447 ? 42.189 21.476 26.848 1.00 31.38 447 LYS A O 1
ATOM 3461 N N . GLN A 1 448 ? 41.974 23.547 25.975 1.00 32.75 448 GLN A N 1
ATOM 3462 C CA . GLN A 1 448 ? 43.350 23.995 26.161 1.00 32.75 448 GLN A CA 1
ATOM 3463 C C . GLN A 1 448 ? 43.733 23.910 27.647 1.00 32.75 448 GLN A C 1
ATOM 3465 O O . GLN A 1 448 ? 43.156 24.603 28.485 1.00 32.75 448 GLN A O 1
ATOM 3470 N N . THR A 1 449 ? 44.738 23.103 27.964 1.00 31.92 449 THR A N 1
ATOM 3471 C CA . THR A 1 449 ? 45.580 23.285 29.150 1.00 31.92 449 THR A CA 1
ATOM 3472 C C . THR A 1 449 ? 46.977 23.637 28.660 1.00 31.92 449 THR A C 1
ATOM 3474 O O . THR A 1 449 ? 47.535 22.927 27.827 1.00 31.92 449 THR A O 1
ATOM 3477 N N . GLY A 1 450 ? 47.474 24.786 29.122 1.00 31.48 450 GLY A N 1
ATOM 3478 C CA . GLY A 1 450 ? 48.744 25.393 28.727 1.00 31.48 450 GLY A CA 1
ATOM 3479 C C . GLY A 1 450 ? 50.001 24.608 29.137 1.00 31.48 450 GLY A C 1
ATOM 3480 O O . GLY A 1 450 ? 49.906 23.516 29.698 1.00 31.48 450 GLY A O 1
ATOM 3481 N N . PRO A 1 451 ? 51.187 25.170 28.842 1.00 39.31 451 PRO A N 1
ATOM 3482 C CA . PRO A 1 451 ? 52.442 24.433 28.776 1.00 39.31 451 PRO A CA 1
ATOM 3483 C C . PRO A 1 451 ? 53.078 24.242 30.157 1.00 39.31 451 PRO A C 1
ATOM 3485 O O . PRO A 1 451 ? 53.015 25.135 31.002 1.00 39.31 451 PRO A O 1
ATOM 3488 N N . ARG A 1 452 ? 53.750 23.103 30.359 1.00 28.77 452 ARG A N 1
ATOM 3489 C CA . ARG A 1 452 ? 54.758 22.900 31.411 1.00 28.77 452 ARG A CA 1
ATOM 3490 C C . ARG A 1 452 ? 55.806 21.878 30.952 1.00 28.77 452 ARG A C 1
ATOM 3492 O O . ARG A 1 452 ? 55.445 20.718 30.806 1.00 28.77 452 ARG A O 1
ATOM 3499 N N . ASN A 1 453 ? 57.041 22.381 30.825 1.00 31.59 453 ASN A N 1
ATOM 3500 C CA . ASN A 1 453 ? 58.369 21.741 30.908 1.00 31.59 453 ASN A CA 1
ATOM 3501 C C . ASN A 1 453 ? 58.671 20.575 29.937 1.00 31.59 453 ASN A C 1
ATOM 3503 O O . ASN A 1 453 ? 57.845 19.692 29.754 1.00 31.59 453 ASN A O 1
ATOM 3507 N N . ASP A 1 454 ? 59.819 20.498 29.260 1.00 32.06 454 ASP A N 1
ATOM 3508 C CA . ASP A 1 454 ? 61.165 21.062 29.484 1.00 32.06 454 ASP A CA 1
ATOM 3509 C C . ASP A 1 454 ? 61.760 21.731 28.231 1.00 32.06 454 ASP A C 1
ATOM 3511 O O . ASP A 1 454 ? 61.346 21.365 27.104 1.00 32.06 454 ASP A O 1
#

Solvent-accessible surface area (backbone atoms only — not comparable to full-atom values): 27884 Å² total; per-residue (Å²): 131,86,79,50,55,63,56,53,49,50,54,40,44,52,38,43,38,66,46,45,48,66,52,52,54,52,46,41,42,73,71,61,37,93,58,32,67,60,59,55,34,73,76,37,97,70,69,71,52,63,46,99,84,72,50,74,60,75,47,56,58,56,52,38,50,51,52,62,76,40,25,84,82,55,41,55,87,82,44,57,75,65,54,52,52,40,40,52,53,51,44,52,53,50,50,40,58,74,70,71,54,87,62,51,74,63,57,41,45,53,52,35,50,44,47,23,53,49,24,49,75,71,68,26,56,70,44,19,50,55,28,48,49,56,38,51,54,50,53,52,52,51,51,53,50,51,53,50,50,56,53,65,71,54,68,82,85,86,67,84,76,66,96,83,67,75,60,66,76,82,77,46,85,67,60,66,53,71,72,69,71,66,70,65,69,83,83,62,68,63,57,61,69,42,50,74,67,45,50,53,58,56,51,54,55,59,53,65,70,28,72,43,78,43,72,42,22,90,48,92,87,53,78,77,40,74,46,78,45,79,52,82,66,75,80,65,92,81,53,72,55,68,67,58,54,50,52,50,47,30,49,72,45,93,60,65,31,37,76,73,60,55,39,48,58,54,50,51,54,36,61,77,68,62,66,54,41,90,84,36,34,42,38,47,45,56,55,35,49,44,32,72,71,38,59,62,41,71,38,52,77,48,45,63,66,35,48,52,54,18,51,53,51,11,19,62,42,87,51,75,84,35,28,34,26,39,23,61,44,78,39,83,90,72,65,26,35,40,74,64,39,74,53,69,56,99,80,74,76,90,51,58,74,29,28,41,28,39,41,70,39,48,69,75,27,53,55,84,74,80,71,78,81,72,80,84,80,78,83,81,87,84,81,94,76,79,85,80,78,82,82,76,78,82,83,78,74,82,91,74,88,86,86,87,81,92,78,58,90,89,61,57,69,68,69,61,63,49,51,66,59,57,55,50,61,66,66,70,53,87,90,70,84,93,68,92,84,75,91,77,86,76,84,86,85,81,79,91,74,83,90,79,87,134

Nearest PDB structures (foldseek):
  7pua-assembly1_Fh  TM=2.782E-01  e=1.956E+00  Trypanosoma brucei brucei

Foldseek 3Di:
DDDALLNLLVLLLVLLQVLQVVLQVVQQCVQVNDCSQVVLQVPDPDGFDADPVRHTDDDSLRSLVSCQVCVVRGPPVQDPPVLNVLSVVLNVVVVCSVVPHDADLVNSLVNLVSSLVNSVSSVNNVSSVVSVVSNVVSVVVVVVVVVVVVVVVPDPPDDDPDPPDDPVCVVDPDDVCVVVVPDPPVVPPPPVVCVVVCNVVVLVVQQVPFWDWAFADQDQPDDTDTDIDGFDRQDDPPRDDPVVSVVVCCVPPPVQEDAADALLVLVVLCVVVVVADPPFKDFLLVQLVCLVPGNNHRHYPDSNVRVVVNQLVQLADPDLSSHKWKAQDQDPVQRAGHPIRSHRDVPDDDDRRIMIGRSVSCVVHPHPDPPPPDDDPDDDDDDDDDDDDDDDDDDDDDPDDDDDDDADPPDRVVVVVCVVVVVVVVVPPPDDDDDDDDDDDDDDDDDDDDDDDD